Protein AF-A0A2U1MHG1-F1 (afdb_monomer_lite)

Secondary structure (DSSP, 8-state):
--------PPPHHHHHHHHHHHSHHHHHHHHHHHHHT-SEEE-HHHHHHHHHTS-HHHHHHHHHH-HHHHHHHHEEEEEEETTEEEEEEEEETTEEEEEEEETTTTEEEEE-HHHHHHHHHHHHH-SS---TT------HHHHTTS----SGGGTT-HHHHHHHHHHHHHHH-GGGGHHHHHHHHH-EETTEE-SB-TT--SHHHHHHHHHHHHHHHTTS-TT-BHHHHHHHHHHHTB-S-S-SBHHHHHHHHHHHHHHHHS--HHHHHHHHHHS---SEEEEE--SS---SSS-TTSTT-SHHHHHHHHHHHHHHHHHHHHHHHTT-----EEEEE-EE-TT-TTSSTTSSEEPEETTEE--S---TTS-GGGHHHHHH--EE---TTS-HHHHTT--B-SB---STT-EEEEES-EE-TTB-TT-B----TTS-TTS-EEEEES-BSGGG--TT----TTEEES-HHHHHTTSHHHHSTTHHHHTTTS-S----SSSGGGS--------

Sequence (511 aa):
MPERVLTRVHSLRERLDSTLVSHRNEILMVLSRIESHGKGILKPHQVMAEFEAICKEDQTKLHEDGAFYEVLKSTQEAIVLPPWVALAIRLRPGVWEYVRVNVNALVVEELSVPEYLHFKEELVNGSASNGNFVLELDFEPFTASFPRPTLTKSIGNGVEFLNRHLSAKMFHDKDSMHPLLDFLHTHQSKGKNMMLNDRIQNLNGLQSVLRKASEYLSTLDAETPYSEFAHKFQEIGLERGWGNKAEGVMEMIHMLLELLEAPDACTLEKFLGRISMVFNVVILSPHGYFAQENVLGYPDTGGQVVYILDQVPALEREMRKRIKEQGLDIVPHILIVTRLLPDAVGTTCGQRVPFRTEKGILRKWISRFEVWPYIETFTEDCTIMAAPDFPVAERDNFSTFLGRPWRNYSRTIVMRSYLGDLIDPQGWCAWNKYSSLDTVEYIEYMNFGPGADTRNRVQWVGYHNNSTTDVEKFTVQSFLQGANEWLKSTDLPLCSGLYAKDCKRDSAQVY

Foldseek 3Di:
DDPPPDDDDDDLQNLLVVCCVVLVVLVLQLLVQVQVVPFDKDALVRSVVSNVPDDPVSNVVCVVSPSVVLQSNQFGMWGHDPQKIKTWGHNDVPDTWIWIARSVVRDIDTDDPVRSVVSVVCSPVNPPDPPPDDDDDDCCVVCVVPDDDPDPVCVVVVLLVVLQVLLVVCQVDVVSCVVVVVCQAPDDDPPHRAFFHPLQDDLVLLLVLLVVLLVVLVVDDQAAACVVCQVVCVVSTTHFQQFGGSNSNNLLSVLVNCSSPRGDSVSVCVNVVLGLDAQEAEAEDAAAQQAPDDGDPPAVHHPVNVVVVVVVVVVLVVSVVSCVGRSHPGRGYYHYAYEQQCPPPPGPSHPHQFFADPVGGDRHHDHPVGCVVRVVVSVLEAEAEDDPPPDPVCLVVDADAQEEADAFAAEDENELYEYEQSHDLQRYDYDDPRHQLLRYAYEYANYDYNNNNNPNHDPRNNYYYNDQVVCQCVFQCVVDPCCVPVVVPPPDFDDRGDHCVSTDPPCPDDD

InterPro domains:
  IPR000368 Sucrose synthase, first GT-B domain [PF00862] (267-383)
  IPR011050 Pectin lyase fold/virulence factor [SSF51126] (395-493)
  IPR012820 Sucrose synthase, plant/cyanobacteria [PTHR45839] (6-384)
  IPR056735 Sucrose synthase, N-terminal [PF24861] (8-121)
  IPR056736 Sucrose synthase, EPBD domain [PF24862] (157-244)

Radius of gyration: 31.69 Å; chains: 1; bounding box: 83×76×81 Å

Organism: Artemisia annua (NCBI:txid35608)

pLDDT: mean 81.11, std 15.32, range [27.22, 98.31]

Structure (mmCIF, N/CA/C/O backbone):
data_AF-A0A2U1MHG1-F1
#
_entry.id   AF-A0A2U1MHG1-F1
#
loop_
_atom_site.group_PDB
_atom_site.id
_atom_site.type_symbol
_atom_site.label_atom_id
_atom_site.label_alt_id
_atom_site.label_comp_id
_atom_site.label_asym_id
_atom_site.label_entity_id
_atom_site.label_seq_id
_atom_site.pdbx_PDB_ins_code
_atom_site.Cartn_x
_atom_site.Cartn_y
_atom_site.Cartn_z
_atom_site.occupancy
_atom_site.B_iso_or_equiv
_atom_site.auth_seq_id
_atom_site.auth_comp_id
_atom_site.auth_asym_id
_atom_site.auth_atom_id
_atom_site.pdbx_PDB_model_num
ATOM 1 N N . MET A 1 1 ? 11.808 41.794 -7.261 1.00 32.12 1 MET A N 1
ATOM 2 C CA . MET A 1 1 ? 12.948 40.863 -7.125 1.00 32.12 1 MET A CA 1
ATOM 3 C C . MET A 1 1 ? 13.070 40.103 -8.433 1.00 32.12 1 MET A C 1
ATOM 5 O O . MET A 1 1 ? 12.027 39.729 -8.952 1.00 32.12 1 MET A O 1
ATOM 9 N N . PRO A 1 2 ? 14.274 39.973 -9.006 1.00 28.38 2 PRO A N 1
ATOM 10 C CA . PRO A 1 2 ? 14.452 39.415 -10.341 1.00 28.38 2 PRO A CA 1
ATOM 11 C C . PRO A 1 2 ? 14.060 37.935 -10.343 1.00 28.38 2 PRO A C 1
ATOM 13 O O . PRO A 1 2 ? 14.459 37.185 -9.449 1.00 28.38 2 PRO A O 1
ATOM 16 N N . GLU A 1 3 ? 13.263 37.541 -11.335 1.00 31.77 3 GLU A N 1
ATOM 17 C CA . GLU A 1 3 ? 12.968 36.146 -11.643 1.00 31.77 3 GLU A CA 1
ATOM 18 C C . GLU A 1 3 ? 14.290 35.398 -11.816 1.00 31.77 3 GLU A C 1
ATOM 20 O O . GLU A 1 3 ? 15.073 35.663 -12.730 1.00 31.77 3 GLU A O 1
ATOM 25 N N . ARG A 1 4 ? 14.572 34.473 -10.896 1.00 27.77 4 ARG A N 1
ATOM 26 C CA . ARG A 1 4 ? 15.626 33.482 -11.092 1.00 27.77 4 ARG A CA 1
ATOM 27 C C . ARG A 1 4 ? 15.172 32.566 -12.221 1.00 27.77 4 ARG A C 1
ATOM 29 O O . ARG A 1 4 ? 14.476 31.585 -11.982 1.00 27.77 4 ARG A O 1
ATOM 36 N N . VAL A 1 5 ? 15.576 32.899 -13.441 1.00 28.91 5 VAL A N 1
ATOM 37 C CA . VAL A 1 5 ? 15.582 31.966 -14.565 1.00 28.91 5 VAL A CA 1
ATOM 38 C C . VAL A 1 5 ? 16.519 30.827 -14.170 1.00 28.91 5 VAL A C 1
ATOM 40 O O . VAL A 1 5 ? 17.737 30.991 -14.129 1.00 28.91 5 VAL A O 1
ATOM 43 N N . LEU A 1 6 ? 15.938 29.689 -13.792 1.00 30.22 6 LEU A N 1
ATOM 44 C CA . LEU A 1 6 ? 16.654 28.423 -13.704 1.00 30.22 6 LEU A CA 1
ATOM 45 C C . LEU A 1 6 ? 17.282 28.175 -15.078 1.00 30.22 6 LEU A C 1
ATOM 47 O O . LEU A 1 6 ? 16.573 28.054 -16.076 1.00 30.22 6 LEU A O 1
ATOM 51 N N . THR A 1 7 ? 18.610 28.153 -15.135 1.00 30.27 7 THR A N 1
ATOM 52 C CA . THR A 1 7 ? 19.368 27.730 -16.311 1.00 30.27 7 THR A CA 1
ATOM 53 C C . THR A 1 7 ? 18.851 26.362 -16.749 1.00 30.27 7 THR A C 1
ATOM 55 O O . THR A 1 7 ? 18.907 25.393 -15.992 1.00 30.27 7 THR A O 1
ATOM 58 N N . ARG A 1 8 ? 18.274 26.314 -17.954 1.00 38.09 8 ARG A N 1
ATOM 59 C CA . ARG A 1 8 ? 17.723 25.114 -18.589 1.00 38.09 8 ARG A CA 1
ATOM 60 C C . ARG A 1 8 ? 18.804 24.029 -18.563 1.00 38.09 8 ARG A C 1
ATOM 62 O O . ARG A 1 8 ? 19.858 24.205 -19.166 1.00 38.09 8 ARG A O 1
ATOM 69 N N . VAL A 1 9 ? 18.581 22.944 -17.822 1.00 45.72 9 VAL A N 1
ATOM 70 C CA . VAL A 1 9 ? 19.428 21.751 -17.934 1.00 45.72 9 VAL A CA 1
ATOM 71 C C . VAL A 1 9 ? 19.234 21.247 -19.362 1.00 45.72 9 VAL A C 1
ATOM 73 O O . VAL A 1 9 ? 18.096 20.984 -19.746 1.00 45.72 9 VAL A O 1
ATOM 76 N N . HIS A 1 10 ? 20.304 21.200 -20.158 1.00 55.34 10 HIS A N 1
ATOM 77 C CA . HIS A 1 10 ? 20.252 20.665 -21.521 1.00 55.34 10 HIS A CA 1
ATOM 78 C C . HIS A 1 10 ? 19.604 19.280 -21.507 1.00 55.34 10 HIS A C 1
ATOM 80 O O . HIS A 1 10 ? 19.969 18.446 -20.669 1.00 55.34 10 HIS A O 1
ATOM 86 N N . SER A 1 11 ? 18.647 19.043 -22.407 1.00 69.56 11 SER A N 1
ATOM 87 C CA . SER A 1 11 ? 18.040 17.717 -22.540 1.00 69.56 11 SER A CA 1
ATOM 88 C C . SER A 1 11 ? 19.116 16.702 -22.936 1.00 69.56 11 SER A C 1
ATOM 90 O O . SER A 1 11 ? 20.124 17.049 -23.560 1.00 69.56 11 SER A O 1
ATOM 92 N N . LEU A 1 12 ? 18.943 15.434 -22.562 1.00 73.00 12 LEU A N 1
ATOM 93 C CA . LEU A 1 12 ? 19.884 14.377 -22.940 1.00 73.00 12 LEU A CA 1
ATOM 94 C C . LEU A 1 12 ? 20.075 14.299 -24.455 1.00 73.00 12 LEU A C 1
ATOM 96 O O . LEU A 1 12 ? 21.188 14.068 -24.916 1.00 73.00 12 LEU A O 1
ATOM 100 N N . ARG A 1 13 ? 19.007 14.572 -25.210 1.00 76.44 13 ARG A N 1
ATOM 101 C CA . ARG A 1 13 ? 19.040 14.723 -26.661 1.00 76.44 13 ARG A CA 1
ATOM 102 C C . ARG A 1 13 ? 20.009 15.815 -27.109 1.00 76.44 13 ARG A C 1
ATOM 104 O O . ARG A 1 13 ? 20.879 15.527 -27.914 1.00 76.44 13 ARG A O 1
ATOM 111 N N . GLU A 1 14 ? 19.906 17.031 -26.570 1.00 75.31 14 GLU A N 1
ATOM 112 C CA . GLU A 1 14 ? 20.814 18.134 -26.930 1.00 75.31 14 GLU A CA 1
ATOM 113 C C . GLU A 1 14 ? 22.282 17.768 -26.655 1.00 75.31 14 GLU A C 1
ATOM 115 O O . GLU A 1 14 ? 23.170 18.087 -27.446 1.00 75.31 14 GLU A O 1
ATOM 120 N N . ARG A 1 15 ? 22.536 17.049 -25.554 1.00 75.69 15 ARG A N 1
ATOM 121 C CA . ARG A 1 15 ? 23.876 16.555 -25.209 1.00 75.69 15 ARG A CA 1
ATOM 122 C C . ARG A 1 15 ? 24.348 15.483 -26.192 1.00 75.69 15 ARG A C 1
ATOM 124 O O . ARG A 1 15 ? 25.451 15.598 -26.714 1.00 75.69 15 ARG A O 1
ATOM 131 N N . LEU A 1 16 ? 23.511 14.491 -26.490 1.00 79.00 16 LEU A N 1
ATOM 132 C CA . LEU A 1 16 ? 23.814 13.425 -27.447 1.00 79.00 16 LEU A CA 1
ATOM 133 C C . LEU A 1 16 ? 24.039 13.954 -28.867 1.00 79.00 16 LEU A C 1
ATOM 135 O O . LEU A 1 16 ? 24.996 13.535 -29.511 1.00 79.00 16 LEU A O 1
ATOM 139 N N . ASP A 1 17 ? 23.219 14.898 -29.329 1.00 80.56 17 ASP A N 1
ATOM 140 C CA . ASP A 1 17 ? 23.355 15.521 -30.648 1.00 80.56 17 ASP A CA 1
ATOM 141 C C . ASP A 1 17 ? 24.703 16.251 -30.768 1.00 80.56 17 ASP A C 1
ATOM 143 O O . ASP A 1 17 ? 25.398 16.114 -31.776 1.00 80.56 17 ASP A O 1
ATOM 147 N N . SER A 1 18 ? 25.130 16.968 -29.719 1.00 78.06 18 SER A N 1
ATOM 148 C CA . SER A 1 18 ? 26.442 17.632 -29.706 1.00 78.06 18 SER A CA 1
ATOM 149 C C . SER A 1 18 ? 27.613 16.641 -29.760 1.00 78.06 18 SER A C 1
ATOM 151 O O . SER A 1 18 ? 28.551 16.828 -30.538 1.00 78.06 18 SER A O 1
ATOM 153 N N . THR A 1 19 ? 27.528 15.540 -29.011 1.00 81.12 19 THR A N 1
ATOM 154 C CA . THR A 1 19 ? 28.547 14.483 -28.978 1.00 81.12 19 THR A CA 1
ATOM 155 C C . THR A 1 19 ? 28.608 13.699 -30.290 1.00 81.12 19 THR A C 1
ATOM 157 O O . THR A 1 19 ? 29.694 13.351 -30.751 1.00 81.12 19 THR A O 1
ATOM 160 N N . LEU A 1 20 ? 27.466 13.469 -30.943 1.00 81.44 20 LEU A N 1
ATOM 161 C CA . LEU A 1 20 ? 27.389 12.813 -32.251 1.00 81.44 20 LEU A CA 1
ATOM 162 C C . LEU A 1 20 ? 28.069 13.606 -33.362 1.00 81.44 20 LEU A C 1
ATOM 164 O O . LEU A 1 20 ? 28.636 13.008 -34.277 1.00 81.44 20 LEU A O 1
ATOM 168 N N . VAL A 1 21 ? 28.044 14.937 -33.283 1.00 81.12 21 VAL A N 1
ATOM 169 C CA . VAL A 1 21 ? 28.773 15.798 -34.222 1.00 81.12 21 VAL A CA 1
ATOM 170 C C . VAL A 1 21 ? 30.283 15.721 -33.973 1.00 81.12 21 VAL A C 1
ATOM 172 O O . VAL A 1 21 ? 31.047 15.616 -34.932 1.00 81.12 21 VAL A O 1
ATOM 175 N N . SER A 1 22 ? 30.711 15.729 -32.708 1.00 83.31 22 SER A N 1
ATOM 176 C CA . SER A 1 22 ? 32.131 15.756 -32.322 1.00 83.31 22 SER A CA 1
ATOM 177 C C . SER A 1 22 ? 32.848 14.405 -32.458 1.00 83.31 22 SER A C 1
ATOM 179 O O . SER A 1 22 ? 34.024 14.374 -32.814 1.00 83.31 22 SER A O 1
ATOM 181 N N . HIS A 1 23 ? 32.149 13.289 -32.218 1.00 86.06 23 HIS A N 1
ATOM 182 C CA . HIS A 1 23 ? 32.719 11.932 -32.135 1.00 86.06 23 HIS A CA 1
ATOM 183 C C . HIS A 1 23 ? 31.958 10.916 -32.999 1.00 86.06 23 HIS A C 1
ATOM 185 O O . HIS A 1 23 ? 31.697 9.775 -32.606 1.00 86.06 23 HIS A O 1
ATOM 191 N N . ARG A 1 24 ? 31.563 11.349 -34.202 1.00 86.62 24 ARG A N 1
ATOM 192 C CA . ARG A 1 24 ? 30.707 10.587 -35.122 1.00 86.62 24 ARG A CA 1
ATOM 193 C C . ARG A 1 24 ? 31.220 9.172 -35.407 1.00 86.62 24 ARG A C 1
ATOM 195 O O . ARG A 1 24 ? 30.436 8.227 -35.400 1.00 86.62 24 ARG A O 1
ATOM 202 N N . ASN A 1 25 ? 32.513 9.032 -35.699 1.00 87.56 25 ASN A N 1
ATOM 203 C CA . ASN A 1 25 ? 33.097 7.760 -36.134 1.00 87.56 25 ASN A CA 1
ATOM 204 C C . ASN A 1 25 ? 33.157 6.759 -34.980 1.00 87.56 25 ASN A C 1
ATOM 206 O O . ASN A 1 25 ? 32.797 5.596 -35.143 1.00 87.56 25 ASN A O 1
ATOM 210 N N . GLU A 1 26 ? 33.572 7.228 -33.807 1.00 89.50 26 GLU A N 1
ATOM 211 C CA . GLU A 1 26 ? 33.684 6.434 -32.591 1.00 89.50 26 GLU A CA 1
ATOM 212 C C . GLU A 1 26 ? 32.313 5.913 -32.139 1.00 89.50 26 GLU A C 1
ATOM 214 O O . GLU A 1 26 ? 32.161 4.726 -31.846 1.00 89.50 26 GLU A O 1
ATOM 219 N N . ILE A 1 27 ? 31.286 6.766 -32.174 1.00 89.12 27 ILE A N 1
ATOM 220 C CA . ILE A 1 27 ? 29.912 6.383 -31.820 1.00 89.12 27 ILE A CA 1
ATOM 221 C C . ILE A 1 27 ? 29.321 5.414 -32.845 1.00 89.12 27 ILE A C 1
ATOM 223 O O . ILE A 1 27 ? 28.704 4.418 -32.462 1.00 89.12 27 ILE A O 1
ATOM 227 N N . LEU A 1 28 ? 29.544 5.658 -34.142 1.00 90.38 28 LEU A N 1
ATOM 228 C CA . LEU A 1 28 ? 29.104 4.752 -35.201 1.00 90.38 28 LEU A CA 1
ATOM 229 C C . LEU A 1 28 ? 29.695 3.353 -35.019 1.00 90.38 28 LEU A C 1
ATOM 231 O O . LEU A 1 28 ? 28.976 2.376 -35.212 1.00 90.38 28 LEU A O 1
ATOM 235 N N . MET A 1 29 ? 30.966 3.237 -34.621 1.00 90.12 29 MET A N 1
ATOM 236 C CA . MET A 1 29 ? 31.579 1.934 -34.354 1.00 90.12 29 MET A CA 1
ATOM 237 C C . MET A 1 29 ? 30.858 1.185 -33.235 1.00 90.12 29 MET A C 1
ATOM 239 O O . MET A 1 29 ? 30.523 0.018 -33.418 1.00 90.12 29 MET A O 1
ATOM 243 N N . VAL A 1 30 ? 30.572 1.838 -32.107 1.00 92.44 30 VAL A N 1
ATOM 244 C CA . VAL A 1 30 ? 29.858 1.194 -30.990 1.00 92.44 30 VAL A CA 1
ATOM 245 C C . VAL A 1 30 ? 28.437 0.797 -31.402 1.00 92.44 30 VAL A C 1
ATOM 247 O O . VAL A 1 30 ? 28.024 -0.343 -31.194 1.00 92.44 30 VAL A O 1
ATOM 250 N N . LEU A 1 31 ? 27.695 1.706 -32.040 1.00 92.88 31 LEU A N 1
ATOM 251 C CA . LEU A 1 31 ? 26.314 1.455 -32.456 1.00 92.88 31 LEU A CA 1
ATOM 252 C C . LEU A 1 31 ? 26.209 0.380 -33.544 1.00 92.88 31 LEU A C 1
ATOM 254 O O . LEU A 1 31 ? 25.310 -0.450 -33.472 1.00 92.88 31 LEU A O 1
ATOM 258 N N . SER A 1 32 ? 27.147 0.335 -34.494 1.00 93.56 32 SER A N 1
ATOM 259 C CA . SER A 1 32 ? 27.193 -0.711 -35.529 1.00 93.56 32 SER A CA 1
ATOM 260 C C . SER A 1 32 ? 27.455 -2.087 -34.924 1.00 93.56 32 SER A C 1
ATOM 262 O O . SER A 1 32 ? 26.902 -3.086 -35.378 1.00 93.56 32 SER A O 1
ATOM 264 N N . ARG A 1 33 ? 28.276 -2.164 -33.869 1.00 94.31 33 ARG A N 1
ATOM 265 C CA . ARG A 1 33 ? 28.501 -3.417 -33.139 1.00 94.31 33 ARG A CA 1
ATOM 266 C C . ARG A 1 33 ? 27.254 -3.860 -32.382 1.00 94.31 33 ARG A C 1
ATOM 268 O O . ARG A 1 33 ? 26.885 -5.032 -32.453 1.00 94.31 33 ARG A O 1
ATOM 275 N N . ILE A 1 34 ? 26.558 -2.929 -31.732 1.00 93.94 34 ILE A N 1
ATOM 276 C CA . ILE A 1 34 ? 25.260 -3.197 -31.101 1.00 93.94 34 ILE A CA 1
ATOM 277 C C . ILE A 1 34 ? 24.250 -3.695 -32.146 1.00 93.94 34 ILE A C 1
ATOM 279 O O . ILE A 1 34 ? 23.639 -4.741 -31.947 1.00 93.94 34 ILE A O 1
ATOM 283 N N . GLU A 1 35 ? 24.134 -3.017 -33.289 1.00 94.75 35 GLU A N 1
ATOM 284 C CA . GLU A 1 35 ? 23.249 -3.413 -34.393 1.00 94.75 35 GLU A CA 1
ATOM 285 C C . GLU A 1 35 ? 23.601 -4.793 -34.968 1.00 94.75 35 GLU A C 1
ATOM 287 O O . GLU A 1 35 ? 22.708 -5.570 -35.306 1.00 94.75 35 GLU A O 1
ATOM 292 N N . SER A 1 36 ? 24.893 -5.139 -35.026 1.00 92.88 36 SER A N 1
ATOM 293 C CA . SER A 1 36 ? 25.371 -6.409 -35.589 1.00 92.88 36 SER A CA 1
ATOM 294 C C . SER A 1 36 ? 24.900 -7.655 -34.831 1.00 92.88 36 SER A C 1
ATOM 296 O O . SER A 1 36 ? 24.930 -8.754 -35.386 1.00 92.88 36 SER A O 1
ATOM 298 N N . HIS A 1 37 ? 24.402 -7.493 -33.599 1.00 89.06 37 HIS A N 1
ATOM 299 C CA . HIS A 1 37 ? 23.739 -8.566 -32.853 1.00 89.06 37 HIS A CA 1
ATOM 300 C C . HIS A 1 37 ? 22.419 -9.010 -33.501 1.00 89.06 37 HIS A C 1
ATOM 302 O O . HIS A 1 37 ? 21.897 -10.076 -33.175 1.00 89.06 37 HIS A O 1
ATOM 308 N N . GLY A 1 38 ? 21.884 -8.212 -34.428 1.00 88.19 38 GLY A N 1
ATOM 309 C CA . GLY A 1 38 ? 20.608 -8.459 -35.074 1.00 88.19 38 GLY A CA 1
ATOM 310 C C . GLY A 1 38 ? 19.422 -8.138 -34.168 1.00 88.19 38 GLY A C 1
ATOM 311 O O . GLY A 1 38 ? 19.551 -7.540 -33.101 1.00 88.19 38 GLY A O 1
ATOM 312 N N . LYS A 1 39 ? 18.231 -8.524 -34.630 1.00 91.44 39 LYS A N 1
ATOM 313 C CA . LYS A 1 39 ? 16.962 -8.258 -33.948 1.00 91.44 39 LYS A CA 1
ATOM 314 C C . LYS A 1 39 ? 16.961 -8.880 -32.540 1.00 91.44 39 LYS A C 1
ATOM 316 O O . LYS A 1 39 ? 16.951 -10.103 -32.422 1.00 91.44 39 LYS A O 1
ATOM 321 N N . GLY A 1 40 ? 16.948 -8.066 -31.478 1.00 94.19 40 GLY A N 1
ATOM 322 C CA . GLY A 1 40 ? 17.042 -8.582 -30.105 1.00 94.19 40 GLY A CA 1
ATOM 323 C C . GLY A 1 40 ? 17.058 -7.537 -28.984 1.00 94.19 40 GLY A C 1
ATOM 324 O O . GLY A 1 40 ? 16.876 -6.343 -29.215 1.00 94.19 40 GLY A O 1
ATOM 325 N N . ILE A 1 41 ? 17.278 -8.014 -27.750 1.00 96.44 41 ILE A N 1
ATOM 326 C CA . ILE A 1 41 ? 17.463 -7.192 -26.541 1.00 96.44 41 ILE A CA 1
ATOM 327 C C . ILE A 1 41 ? 18.875 -7.408 -26.004 1.00 96.44 41 ILE A C 1
ATOM 329 O O . ILE A 1 41 ? 19.272 -8.550 -25.768 1.00 96.44 41 ILE A O 1
ATOM 333 N N . LEU A 1 42 ? 19.583 -6.318 -25.714 1.00 96.38 42 LEU A N 1
ATOM 334 C CA . LEU A 1 42 ? 20.853 -6.335 -24.996 1.00 96.38 42 LEU A CA 1
ATOM 335 C C . LEU A 1 42 ? 20.681 -5.831 -23.562 1.00 96.38 42 LEU A C 1
ATOM 337 O O . LEU A 1 42 ? 20.004 -4.834 -23.294 1.00 96.38 42 LEU A O 1
ATOM 341 N N . LYS A 1 43 ? 21.317 -6.534 -22.625 1.00 96.31 43 LYS A N 1
ATOM 342 C CA . LYS A 1 43 ? 21.415 -6.171 -21.207 1.00 96.31 43 LYS A CA 1
ATOM 343 C C . LYS A 1 43 ? 22.567 -5.183 -20.970 1.00 96.31 43 LYS A C 1
ATOM 345 O O . LYS A 1 43 ? 23.472 -5.113 -21.799 1.00 96.31 43 LYS A O 1
ATOM 350 N N . PRO A 1 44 ? 22.607 -4.476 -19.823 1.00 95.75 44 PRO A N 1
ATOM 351 C CA . PRO A 1 44 ? 23.599 -3.422 -19.574 1.00 95.75 44 PRO A CA 1
ATOM 352 C C . PRO A 1 44 ? 25.046 -3.876 -19.773 1.00 95.75 44 PRO A C 1
ATOM 354 O O . PRO A 1 44 ? 25.829 -3.202 -20.429 1.00 95.75 44 PRO A O 1
ATOM 357 N N . HIS A 1 45 ? 25.392 -5.064 -19.270 1.00 95.12 45 HIS A N 1
ATOM 358 C CA . HIS A 1 45 ? 26.740 -5.618 -19.409 1.00 95.12 45 HIS A CA 1
ATOM 359 C C . HIS A 1 45 ? 27.107 -5.947 -20.865 1.00 95.12 45 HIS A C 1
ATOM 361 O O . HIS A 1 45 ? 28.274 -5.868 -21.218 1.00 95.12 45 HIS A O 1
ATOM 367 N N . GLN A 1 46 ? 26.130 -6.284 -21.715 1.00 95.69 46 GLN A N 1
ATOM 368 C CA . GLN A 1 46 ? 26.357 -6.546 -23.141 1.00 95.69 46 GLN A CA 1
ATOM 369 C C . GLN A 1 46 ? 26.553 -5.236 -23.909 1.00 95.69 46 GLN A C 1
ATOM 371 O O . GLN A 1 46 ? 27.462 -5.135 -24.722 1.00 95.69 46 GLN A O 1
ATOM 376 N N . VAL A 1 47 ? 25.753 -4.208 -23.597 1.00 94.19 47 VAL A N 1
ATOM 377 C CA . VAL A 1 47 ? 25.922 -2.859 -24.164 1.00 94.19 47 VAL A CA 1
ATOM 378 C C . VAL A 1 47 ? 27.307 -2.300 -23.819 1.00 94.19 47 VAL A C 1
ATOM 380 O O . VAL A 1 47 ? 28.005 -1.794 -24.694 1.00 94.19 47 VAL A O 1
ATOM 383 N N . MET A 1 48 ? 27.735 -2.444 -22.561 1.00 94.25 48 MET A N 1
ATOM 384 C CA . MET A 1 48 ? 29.064 -2.004 -22.126 1.00 94.25 48 MET A CA 1
ATOM 385 C C . MET A 1 48 ? 30.196 -2.832 -22.739 1.00 94.25 48 MET A C 1
ATOM 387 O O . MET A 1 48 ? 31.218 -2.260 -23.105 1.00 94.25 48 MET A O 1
ATOM 391 N N . ALA A 1 49 ? 30.011 -4.142 -22.924 1.00 94.12 49 ALA A N 1
ATOM 392 C CA . ALA A 1 49 ? 31.005 -4.983 -23.588 1.00 94.12 49 ALA A CA 1
ATOM 393 C C . ALA A 1 49 ? 31.298 -4.514 -25.026 1.00 94.12 49 ALA A C 1
ATOM 395 O O . ALA A 1 49 ? 32.453 -4.540 -25.448 1.00 94.12 49 ALA A O 1
ATOM 396 N N . GLU A 1 50 ? 30.295 -4.018 -25.761 1.00 93.69 50 GLU A N 1
ATOM 397 C CA . GLU A 1 50 ? 30.520 -3.475 -27.109 1.00 93.69 50 GLU A CA 1
ATOM 398 C C . GLU A 1 50 ? 31.278 -2.150 -27.120 1.00 93.69 50 GLU A C 1
ATOM 400 O O . GLU A 1 50 ? 32.050 -1.893 -28.045 1.00 93.69 50 GLU A O 1
ATOM 405 N N . PHE A 1 51 ? 31.119 -1.333 -26.078 1.00 92.12 51 PHE A N 1
ATOM 406 C CA . PHE A 1 51 ? 31.967 -0.163 -25.870 1.00 92.12 51 PHE A CA 1
ATOM 407 C C . PHE A 1 51 ? 33.407 -0.574 -25.531 1.00 92.12 51 PHE A C 1
ATOM 409 O O . PHE A 1 51 ? 34.350 -0.069 -26.130 1.00 92.12 51 PHE A O 1
ATOM 416 N N . GLU A 1 52 ? 33.596 -1.534 -24.625 1.00 91.56 52 GLU A N 1
ATOM 417 C CA . GLU A 1 52 ? 34.922 -2.021 -24.215 1.00 91.56 52 GLU A CA 1
ATOM 418 C C . GLU A 1 52 ? 35.679 -2.747 -25.341 1.00 91.56 52 GLU A C 1
ATOM 420 O O . GLU A 1 52 ? 36.906 -2.856 -25.298 1.00 91.56 52 GLU A O 1
ATOM 425 N N . ALA A 1 53 ? 34.966 -3.219 -26.366 1.00 91.75 53 ALA A N 1
ATOM 426 C CA . ALA A 1 53 ? 35.542 -3.898 -27.518 1.00 91.75 53 ALA A CA 1
ATOM 427 C C . ALA A 1 53 ? 36.152 -2.955 -28.577 1.00 91.75 53 ALA A C 1
ATOM 429 O O . ALA A 1 53 ? 36.841 -3.439 -29.481 1.00 91.75 53 ALA A O 1
ATOM 430 N N . ILE A 1 54 ? 35.922 -1.635 -28.504 1.00 91.62 54 ILE A N 1
ATOM 431 C CA . ILE A 1 54 ? 36.591 -0.660 -29.388 1.00 91.62 54 ILE A CA 1
ATOM 432 C C . ILE A 1 54 ? 38.033 -0.400 -28.923 1.00 91.62 54 ILE A C 1
ATOM 434 O O . ILE A 1 54 ? 38.416 -0.767 -27.812 1.00 91.62 54 ILE A O 1
ATOM 438 N N . CYS A 1 55 ? 38.869 0.224 -29.759 1.00 90.25 55 CYS A N 1
ATOM 439 C CA . CYS A 1 55 ? 40.264 0.463 -29.389 1.00 90.25 55 CYS A CA 1
ATOM 440 C C . CYS A 1 55 ? 40.392 1.480 -28.236 1.00 90.25 55 CYS A C 1
ATOM 442 O O . CYS A 1 55 ? 39.554 2.366 -28.069 1.00 90.25 55 CYS A O 1
ATOM 444 N N . LYS A 1 56 ? 41.464 1.375 -27.439 1.00 89.00 56 LYS A N 1
ATOM 445 C CA . LYS A 1 56 ? 41.656 2.224 -26.248 1.00 89.00 56 LYS A CA 1
ATOM 446 C C . LYS A 1 56 ? 41.689 3.721 -26.566 1.00 89.00 56 LYS A C 1
ATOM 448 O O . LYS A 1 56 ? 41.200 4.501 -25.761 1.00 89.00 56 LYS A O 1
ATOM 453 N N . GLU A 1 57 ? 42.236 4.112 -27.716 1.00 88.81 57 GLU A N 1
ATOM 454 C CA . GLU A 1 57 ? 42.288 5.518 -28.140 1.00 88.81 57 GLU A CA 1
ATOM 455 C C . GLU A 1 57 ? 40.878 6.095 -28.332 1.00 88.81 57 GLU A C 1
ATOM 457 O O . GLU A 1 57 ? 40.582 7.183 -27.843 1.00 88.81 57 GLU A O 1
ATOM 462 N N . ASP A 1 58 ? 39.982 5.338 -28.968 1.00 86.81 58 ASP A N 1
ATOM 463 C CA . ASP A 1 58 ? 38.598 5.763 -29.198 1.00 86.81 58 ASP A CA 1
ATOM 464 C C . ASP A 1 58 ? 37.756 5.714 -27.919 1.00 86.81 58 ASP A C 1
ATOM 466 O O . ASP A 1 58 ? 36.912 6.587 -27.707 1.00 86.81 58 ASP A O 1
ATOM 470 N N . GLN A 1 59 ? 38.034 4.764 -27.016 1.00 86.31 59 GLN A N 1
ATOM 471 C CA . GLN A 1 59 ? 37.456 4.781 -25.668 1.00 86.31 59 GLN A CA 1
ATOM 472 C C . GLN A 1 59 ? 37.827 6.076 -24.942 1.00 86.31 59 GLN A C 1
ATOM 474 O O . GLN A 1 59 ? 36.950 6.733 -24.386 1.00 86.31 59 GLN A O 1
ATOM 479 N N . THR A 1 60 ? 39.107 6.473 -24.958 1.00 86.56 60 THR A N 1
ATOM 480 C CA . THR A 1 60 ? 39.570 7.698 -24.287 1.00 86.56 60 THR A CA 1
ATOM 481 C C . THR A 1 60 ? 38.863 8.939 -24.828 1.00 86.56 60 THR A C 1
ATOM 483 O O . THR A 1 60 ? 38.369 9.727 -24.028 1.00 86.56 60 THR A O 1
ATOM 486 N N . LYS A 1 61 ? 38.700 9.069 -26.152 1.00 85.50 61 LYS A N 1
ATOM 487 C CA . LYS A 1 61 ? 37.953 10.192 -26.752 1.00 85.50 61 LYS A CA 1
ATOM 488 C C . LYS A 1 61 ? 36.503 10.266 -26.261 1.00 85.50 61 LYS A C 1
ATOM 490 O O . LYS A 1 61 ? 36.031 11.334 -25.885 1.00 85.50 61 LYS A O 1
ATOM 495 N N . LEU A 1 62 ? 35.799 9.130 -26.227 1.00 83.88 62 LEU A N 1
ATOM 496 C CA . LEU A 1 62 ? 34.405 9.072 -25.764 1.00 83.88 62 LEU A CA 1
ATOM 497 C C . LEU A 1 62 ? 34.273 9.282 -24.247 1.00 83.88 62 LEU A C 1
ATOM 499 O O . LEU A 1 62 ? 33.247 9.779 -23.778 1.00 83.88 62 LEU A O 1
ATOM 503 N N . HIS A 1 63 ? 35.303 8.927 -23.477 1.00 84.44 63 HIS A N 1
ATOM 504 C CA . HIS A 1 63 ? 35.384 9.221 -22.049 1.00 84.44 63 HIS A CA 1
ATOM 505 C C . HIS A 1 63 ? 35.640 10.705 -21.758 1.00 84.44 63 HIS A C 1
ATOM 507 O O . HIS A 1 63 ? 35.085 11.217 -20.789 1.00 84.44 63 HIS A O 1
ATOM 513 N N . GLU A 1 64 ? 36.463 11.380 -22.565 1.00 81.12 64 GLU A N 1
ATOM 514 C CA . GLU A 1 64 ? 36.784 12.804 -22.403 1.00 81.12 64 GLU A CA 1
ATOM 515 C C . GLU A 1 64 ? 35.567 13.707 -22.650 1.00 81.12 64 GLU A C 1
ATOM 517 O O . GLU A 1 64 ? 35.336 14.636 -21.877 1.00 81.12 64 GLU A O 1
ATOM 522 N N . ASP A 1 65 ? 34.754 13.404 -23.668 1.00 77.62 65 ASP A N 1
ATOM 523 C CA . ASP A 1 65 ? 33.469 14.083 -23.904 1.00 77.62 65 ASP A CA 1
ATOM 524 C C . ASP A 1 65 ? 32.401 13.671 -22.870 1.00 77.62 65 ASP A C 1
ATOM 526 O O . ASP A 1 65 ? 31.576 14.473 -22.424 1.00 77.62 65 ASP A O 1
ATOM 530 N N . GLY A 1 66 ? 32.442 12.408 -22.437 1.00 77.00 66 GLY A N 1
ATOM 531 C CA . GLY A 1 66 ? 31.714 11.872 -21.288 1.00 77.00 66 GLY A CA 1
ATOM 532 C C . GLY A 1 66 ? 30.205 11.689 -21.480 1.00 77.00 66 GLY A C 1
ATOM 533 O O . GLY A 1 66 ? 29.616 10.834 -20.820 1.00 77.00 66 GLY A O 1
ATOM 534 N N . ALA A 1 67 ? 29.549 12.427 -22.379 1.00 82.62 67 ALA A N 1
ATOM 535 C CA . ALA A 1 67 ? 28.093 12.382 -22.522 1.00 82.62 67 ALA A CA 1
ATOM 536 C C . ALA A 1 67 ? 27.593 11.049 -23.103 1.00 82.62 67 ALA A C 1
ATOM 538 O O . ALA A 1 67 ? 26.670 10.452 -22.545 1.00 82.62 67 ALA A O 1
ATOM 539 N N . PHE A 1 68 ? 28.223 10.548 -24.171 1.00 86.62 68 PHE A N 1
ATOM 540 C CA . PHE A 1 68 ? 27.858 9.255 -24.763 1.00 86.62 68 PHE A CA 1
ATOM 541 C C . PHE A 1 68 ? 28.205 8.079 -23.842 1.00 86.62 68 PHE A C 1
ATOM 543 O O . PHE A 1 68 ? 27.404 7.160 -23.676 1.00 86.62 68 PHE A O 1
ATOM 550 N N . TYR A 1 69 ? 29.360 8.134 -23.174 1.00 89.19 69 TYR A N 1
ATOM 551 C CA . TYR A 1 69 ? 29.742 7.114 -22.200 1.00 89.19 69 TYR A CA 1
ATOM 552 C C . TYR A 1 69 ? 28.758 7.042 -21.019 1.00 89.19 69 TYR A C 1
ATOM 554 O O . TYR A 1 69 ? 28.321 5.953 -20.648 1.00 89.19 69 TYR A O 1
ATOM 562 N N . GLU A 1 70 ? 28.349 8.183 -20.453 1.00 88.38 70 GLU A N 1
ATOM 563 C CA . GLU A 1 70 ? 27.357 8.210 -19.368 1.00 88.38 70 GLU A CA 1
ATOM 564 C C . GLU A 1 70 ? 25.980 7.695 -19.817 1.00 88.38 70 GLU A C 1
ATOM 566 O O . GLU A 1 70 ? 25.291 7.038 -19.034 1.00 88.38 70 GLU A O 1
ATOM 571 N N . VAL A 1 71 ? 25.596 7.920 -21.079 1.00 90.50 71 VAL A N 1
ATOM 572 C CA . VAL A 1 71 ? 24.387 7.333 -21.682 1.00 90.50 71 VAL A CA 1
ATOM 573 C C . VAL A 1 71 ? 24.474 5.811 -21.720 1.00 90.50 71 VAL A C 1
ATOM 575 O O . VAL A 1 71 ? 23.573 5.142 -21.208 1.00 90.50 71 VAL A O 1
ATOM 578 N N . LEU A 1 72 ? 25.562 5.250 -22.253 1.00 91.75 72 LEU A N 1
ATOM 579 C CA . LEU A 1 72 ? 25.752 3.797 -22.314 1.00 91.75 72 LEU A CA 1
ATOM 580 C C . LEU A 1 72 ? 25.779 3.173 -20.916 1.00 91.75 72 LEU A C 1
ATOM 582 O O . LEU A 1 72 ? 25.058 2.215 -20.648 1.00 91.75 72 LEU A O 1
ATOM 586 N N . LYS A 1 73 ? 26.526 3.779 -19.992 1.00 92.81 73 LYS A N 1
ATOM 587 C CA . LYS A 1 73 ? 26.626 3.335 -18.598 1.00 92.81 73 LYS A CA 1
ATOM 588 C C . LYS A 1 73 ? 25.283 3.376 -17.863 1.00 92.81 73 LYS A C 1
ATOM 590 O O . LYS A 1 73 ? 25.018 2.529 -17.011 1.00 92.81 73 LYS A O 1
ATOM 595 N N . SER A 1 74 ? 24.439 4.359 -18.176 1.00 94.56 74 SER A N 1
ATOM 596 C CA . SER A 1 74 ? 23.109 4.517 -17.574 1.00 94.56 74 SER A CA 1
ATOM 597 C C . SER A 1 74 ? 22.026 3.689 -18.277 1.00 94.56 74 SER A C 1
ATOM 599 O O . SER A 1 74 ? 20.907 3.581 -17.763 1.00 94.56 74 SER A O 1
ATOM 601 N N . THR A 1 75 ? 22.331 3.086 -19.429 1.00 96.00 75 THR A N 1
ATOM 602 C CA . THR A 1 75 ? 21.389 2.269 -20.202 1.00 96.00 75 THR A CA 1
ATOM 603 C C . THR A 1 75 ? 21.064 0.974 -19.455 1.00 96.00 75 THR A C 1
ATOM 605 O O . THR A 1 75 ? 21.946 0.201 -19.087 1.00 96.00 75 THR A O 1
ATOM 608 N N . GLN A 1 76 ? 19.775 0.728 -19.216 1.00 97.31 76 GLN A N 1
ATOM 609 C CA . GLN A 1 76 ? 19.278 -0.472 -18.533 1.00 97.31 76 GLN A CA 1
ATOM 610 C C . GLN A 1 76 ? 18.950 -1.608 -19.503 1.00 97.31 76 GLN A C 1
ATOM 612 O O . GLN A 1 76 ? 18.999 -2.780 -19.132 1.00 97.31 76 GLN A O 1
ATOM 617 N N . GLU A 1 77 ? 18.622 -1.270 -20.744 1.00 96.88 77 GLU A N 1
ATOM 618 C CA . GLU A 1 77 ? 18.461 -2.211 -21.845 1.00 96.88 77 GLU A CA 1
ATOM 619 C C . GLU A 1 77 ? 18.512 -1.460 -23.178 1.00 96.88 77 GLU A C 1
ATOM 621 O O . GLU A 1 77 ? 18.126 -0.289 -23.261 1.00 96.88 77 GLU A O 1
ATOM 626 N N . ALA A 1 78 ? 18.981 -2.150 -24.215 1.00 97.19 78 ALA A N 1
ATOM 627 C CA . ALA A 1 78 ? 18.936 -1.681 -25.592 1.00 97.19 78 ALA A CA 1
ATOM 628 C C . ALA A 1 78 ? 18.111 -2.656 -26.436 1.00 97.19 78 ALA A C 1
ATOM 630 O O . ALA A 1 78 ? 18.311 -3.869 -26.363 1.00 97.19 78 ALA A O 1
ATOM 631 N N . ILE A 1 79 ? 17.185 -2.128 -27.228 1.00 96.75 79 ILE A N 1
ATOM 632 C CA . ILE A 1 79 ? 16.367 -2.884 -28.172 1.00 96.75 79 ILE A CA 1
ATOM 633 C C . ILE A 1 79 ? 16.915 -2.620 -29.565 1.00 96.75 79 ILE A C 1
ATOM 635 O O . ILE A 1 79 ? 17.066 -1.467 -29.964 1.00 96.75 79 ILE A O 1
ATOM 639 N N . VAL A 1 80 ? 17.212 -3.682 -30.300 1.00 96.44 80 VAL A N 1
ATOM 640 C CA . VAL A 1 80 ? 17.804 -3.599 -31.633 1.00 96.44 80 VAL A CA 1
ATOM 641 C C . VAL A 1 80 ? 16.761 -4.051 -32.651 1.00 96.44 80 VAL A C 1
ATOM 643 O O . VAL A 1 80 ? 16.383 -5.222 -32.679 1.00 96.44 80 VAL A O 1
ATOM 646 N N . LEU A 1 81 ? 16.297 -3.117 -33.484 1.00 93.62 81 LEU A N 1
ATOM 647 C CA . LEU A 1 81 ? 15.490 -3.362 -34.683 1.00 93.62 81 LEU A CA 1
ATOM 648 C C . LEU A 1 81 ? 16.164 -2.638 -35.852 1.00 93.62 81 LEU A C 1
ATOM 650 O O . LEU A 1 81 ? 15.856 -1.470 -36.083 1.00 93.62 81 LEU A O 1
ATOM 654 N N . PRO A 1 82 ? 17.097 -3.282 -36.577 1.00 92.94 82 PRO A N 1
ATOM 655 C CA . PRO A 1 82 ? 17.886 -2.616 -37.611 1.00 92.94 82 PRO A CA 1
ATOM 656 C C . PRO A 1 82 ? 17.004 -1.841 -38.612 1.00 92.94 82 PRO A C 1
ATOM 658 O O . PRO A 1 82 ? 16.020 -2.403 -39.102 1.00 92.94 82 PRO A O 1
ATOM 661 N N . PRO A 1 83 ? 17.312 -0.565 -38.922 1.00 93.50 83 PRO A N 1
ATOM 662 C CA . PRO A 1 83 ? 18.542 0.167 -38.586 1.00 93.50 83 PRO A CA 1
ATOM 663 C C . PRO A 1 83 ? 18.502 0.956 -37.262 1.00 93.50 83 PRO A C 1
ATOM 665 O O . PRO A 1 83 ? 19.306 1.865 -37.053 1.00 93.50 83 PRO A O 1
ATOM 668 N N . TRP A 1 84 ? 17.534 0.684 -36.390 1.00 95.00 84 TRP A N 1
ATOM 669 C CA . TRP A 1 84 ? 17.286 1.424 -35.158 1.00 95.00 84 TRP A CA 1
ATOM 670 C C . TRP A 1 84 ? 17.768 0.679 -33.912 1.00 95.00 84 TRP A C 1
ATOM 672 O O . TRP A 1 84 ? 17.535 -0.518 -33.733 1.00 95.00 84 TRP A O 1
ATOM 682 N N . VAL A 1 85 ? 18.368 1.436 -32.998 1.00 96.06 85 VAL A N 1
ATOM 683 C CA . VAL A 1 85 ? 18.704 0.993 -31.644 1.00 96.06 85 VAL A CA 1
ATOM 684 C C . VAL A 1 85 ? 17.988 1.904 -30.653 1.00 96.06 85 VAL A C 1
ATOM 686 O O . VAL A 1 85 ? 18.298 3.091 -30.578 1.00 96.06 85 VAL A O 1
ATOM 689 N N . ALA A 1 86 ? 17.030 1.367 -29.899 1.00 96.69 86 ALA A N 1
ATOM 690 C CA . ALA A 1 86 ? 16.325 2.092 -28.844 1.00 96.69 86 ALA A CA 1
ATOM 691 C C . ALA A 1 86 ? 16.953 1.809 -27.473 1.00 96.69 86 ALA A C 1
ATOM 693 O O . ALA A 1 86 ? 17.150 0.655 -27.104 1.00 96.69 86 ALA A O 1
ATOM 694 N N . LEU A 1 87 ? 17.247 2.849 -26.700 1.00 96.38 87 LEU A N 1
ATOM 695 C CA . LEU A 1 87 ? 17.917 2.782 -25.403 1.00 96.38 87 LEU A CA 1
ATOM 696 C C . LEU A 1 87 ? 16.955 3.225 -24.296 1.00 96.38 87 LEU A C 1
ATOM 698 O O . LEU A 1 87 ? 16.381 4.311 -24.377 1.00 96.38 87 LEU A O 1
ATOM 702 N N . ALA A 1 88 ? 16.817 2.411 -23.246 1.00 97.25 88 ALA A N 1
ATOM 703 C CA . ALA A 1 88 ? 16.172 2.820 -21.998 1.00 97.25 88 ALA A CA 1
ATOM 704 C C . ALA A 1 88 ? 17.232 3.295 -21.005 1.00 97.25 88 ALA A C 1
ATOM 706 O O . ALA A 1 88 ? 18.012 2.496 -20.480 1.00 97.25 88 ALA A O 1
ATOM 707 N N . ILE A 1 89 ? 17.260 4.595 -20.733 1.00 95.44 89 ILE A N 1
ATOM 708 C CA . ILE A 1 89 ? 18.337 5.256 -20.001 1.00 95.44 89 ILE A CA 1
ATOM 709 C C . ILE A 1 89 ? 17.826 5.648 -18.620 1.00 95.44 89 ILE A C 1
ATOM 711 O O . ILE A 1 89 ? 16.847 6.377 -18.480 1.00 95.44 89 ILE A O 1
ATOM 715 N N . ARG A 1 90 ? 18.508 5.177 -17.574 1.00 94.69 90 ARG A N 1
ATOM 716 C CA . ARG A 1 90 ? 18.161 5.467 -16.179 1.00 94.69 90 ARG A CA 1
ATOM 717 C C . ARG A 1 90 ? 19.249 6.308 -15.533 1.00 94.69 90 ARG A C 1
ATOM 719 O O . ARG A 1 90 ? 20.139 5.784 -14.868 1.00 94.69 90 ARG A O 1
ATOM 726 N N . LEU A 1 91 ? 19.149 7.624 -15.706 1.00 88.19 91 LEU A N 1
ATOM 727 C CA . LEU A 1 91 ? 20.134 8.582 -15.190 1.00 88.19 91 LEU A CA 1
ATOM 728 C C . LEU A 1 91 ? 20.225 8.550 -13.660 1.00 88.19 91 LEU A C 1
ATOM 730 O O . LEU A 1 91 ? 21.301 8.681 -13.079 1.00 88.19 91 LEU A O 1
ATOM 734 N N . ARG A 1 92 ? 19.078 8.403 -12.987 1.00 88.75 92 ARG A N 1
ATOM 735 C CA . ARG A 1 92 ? 18.965 8.312 -11.525 1.00 88.75 92 ARG A CA 1
ATOM 736 C C . ARG A 1 92 ? 17.785 7.415 -11.149 1.00 88.75 92 ARG A C 1
ATOM 738 O O . ARG A 1 92 ? 16.885 7.218 -11.965 1.00 88.75 92 ARG A O 1
ATOM 745 N N . PRO A 1 93 ? 17.729 6.879 -9.916 1.00 89.62 93 PRO A N 1
ATOM 746 C CA . PRO A 1 93 ? 16.581 6.090 -9.492 1.00 89.62 93 PRO A CA 1
ATOM 747 C C . PRO A 1 93 ? 15.262 6.863 -9.631 1.00 89.62 93 PRO A C 1
ATOM 749 O O . PRO A 1 93 ? 15.116 7.937 -9.051 1.00 89.62 93 PRO A O 1
ATOM 752 N N . GLY A 1 94 ? 14.326 6.303 -10.405 1.00 86.62 94 GLY A N 1
ATOM 753 C CA . GLY A 1 94 ? 13.007 6.888 -10.671 1.00 86.62 94 GLY A CA 1
ATOM 754 C C . GLY A 1 94 ? 12.945 7.867 -11.849 1.00 86.62 94 GLY A C 1
ATOM 755 O O . GLY A 1 94 ? 11.860 8.350 -12.143 1.00 86.62 94 GLY A O 1
ATOM 756 N N . VAL A 1 95 ? 14.063 8.147 -12.529 1.00 90.69 95 VAL A N 1
ATOM 757 C CA . VAL A 1 95 ? 14.113 9.031 -13.705 1.00 90.69 95 VAL A CA 1
ATOM 758 C C . VAL A 1 95 ? 14.572 8.227 -14.913 1.00 90.69 95 VAL A C 1
ATOM 760 O O . VAL A 1 95 ? 15.677 7.677 -14.905 1.00 90.69 95 VAL A O 1
ATOM 763 N N . TRP A 1 96 ? 13.713 8.172 -15.925 1.00 93.81 96 TRP A N 1
ATOM 764 C CA . TRP A 1 96 ? 13.920 7.424 -17.156 1.00 93.81 96 TRP A CA 1
ATOM 765 C C . TRP A 1 96 ? 13.800 8.343 -18.356 1.00 93.81 96 TRP A C 1
ATOM 767 O O . TRP A 1 96 ? 12.944 9.223 -18.378 1.00 93.81 96 TRP A O 1
ATOM 777 N N . GLU A 1 97 ? 14.643 8.095 -19.344 1.00 94.19 97 GLU A N 1
ATOM 778 C CA . GLU A 1 97 ? 14.573 8.717 -20.656 1.00 94.19 97 GLU A CA 1
ATOM 779 C C . GLU A 1 97 ? 14.731 7.628 -21.714 1.00 94.19 97 GLU A C 1
ATOM 781 O O . GLU A 1 97 ? 15.462 6.650 -21.515 1.00 94.19 97 GLU A O 1
ATOM 786 N N . TYR A 1 98 ? 14.027 7.788 -22.827 1.00 95.50 98 TYR A N 1
ATOM 787 C CA . TYR A 1 98 ? 14.013 6.818 -23.908 1.00 95.50 98 TYR A CA 1
ATOM 788 C C . TYR A 1 98 ? 14.421 7.521 -25.187 1.00 95.50 98 TYR A C 1
ATOM 790 O O . TYR A 1 98 ? 13.900 8.582 -25.525 1.00 95.50 98 TYR A O 1
ATOM 798 N N . VAL A 1 99 ? 15.374 6.936 -25.896 1.00 94.31 99 VAL A N 1
ATOM 799 C CA . VAL A 1 99 ? 15.839 7.464 -27.178 1.00 94.31 99 VAL A CA 1
ATOM 800 C C . VAL A 1 99 ? 15.973 6.326 -28.167 1.00 94.31 99 VAL A C 1
ATOM 802 O O . VAL A 1 99 ? 16.267 5.199 -27.774 1.00 94.31 99 VAL A O 1
ATOM 805 N N . ARG A 1 100 ? 15.812 6.606 -29.456 1.00 93.88 100 ARG A N 1
ATOM 806 C CA . ARG A 1 100 ? 16.248 5.710 -30.527 1.00 93.88 100 ARG A CA 1
ATOM 807 C C . ARG A 1 100 ? 17.275 6.383 -31.405 1.00 93.88 100 ARG A C 1
ATOM 809 O O . ARG A 1 100 ? 17.199 7.582 -31.656 1.00 93.88 100 ARG A O 1
ATOM 816 N N . VAL A 1 101 ? 18.218 5.587 -31.883 1.00 93.12 101 VAL A N 1
ATOM 817 C CA . VAL A 1 101 ? 19.283 6.034 -32.770 1.00 93.12 101 VAL A CA 1
ATOM 818 C C . VAL A 1 101 ? 19.214 5.240 -34.060 1.00 93.12 101 VAL A C 1
ATOM 820 O O . VAL A 1 101 ? 19.224 4.009 -34.031 1.00 93.12 101 VAL A O 1
ATOM 823 N N . ASN A 1 102 ? 19.137 5.936 -35.191 1.00 94.06 102 ASN A N 1
ATOM 824 C CA . ASN A 1 102 ? 19.323 5.311 -36.494 1.00 94.06 102 ASN A CA 1
ATOM 825 C C . ASN A 1 102 ? 20.821 5.133 -36.725 1.00 94.06 102 ASN A C 1
ATOM 827 O O . ASN A 1 102 ? 21.534 6.128 -36.824 1.00 94.06 102 ASN A O 1
ATOM 831 N N . VAL A 1 103 ? 21.311 3.901 -36.823 1.00 91.50 103 VAL A N 1
ATOM 832 C CA . VAL A 1 103 ? 22.756 3.639 -36.901 1.00 91.50 103 VAL A CA 1
ATOM 833 C C . VAL A 1 103 ? 23.350 4.142 -38.219 1.00 91.50 103 VAL A C 1
ATOM 835 O O . VAL A 1 103 ? 24.429 4.728 -38.224 1.00 91.50 103 VAL A O 1
ATOM 838 N N . ASN A 1 104 ? 22.610 4.031 -39.324 1.00 89.19 104 ASN A N 1
ATOM 839 C CA . ASN A 1 104 ? 23.072 4.474 -40.643 1.00 89.19 104 ASN A CA 1
ATOM 840 C C . ASN A 1 104 ? 23.100 6.004 -40.778 1.00 89.19 104 ASN A C 1
ATOM 842 O O . ASN A 1 104 ? 24.056 6.578 -41.302 1.00 89.19 104 ASN A O 1
ATOM 846 N N . ALA A 1 105 ? 22.035 6.672 -40.331 1.00 88.19 105 ALA A N 1
ATOM 847 C CA . ALA A 1 105 ? 21.895 8.122 -40.446 1.00 88.19 105 ALA A CA 1
ATOM 848 C C . ALA A 1 105 ? 22.535 8.889 -39.274 1.00 88.19 105 ALA A C 1
ATOM 850 O O . ALA A 1 105 ? 22.797 10.083 -39.413 1.00 88.19 105 ALA A O 1
ATOM 851 N N . LEU A 1 106 ? 22.800 8.211 -38.150 1.00 86.69 106 LEU A N 1
ATOM 852 C CA . LEU A 1 106 ? 23.220 8.779 -36.861 1.00 86.69 106 LEU A CA 1
ATOM 853 C C . LEU A 1 106 ? 22.288 9.893 -36.372 1.00 86.69 106 LEU A C 1
ATOM 855 O O . LEU A 1 106 ? 22.729 10.948 -35.924 1.00 86.69 106 LEU A O 1
ATOM 859 N N . VAL A 1 107 ? 20.984 9.640 -36.480 1.00 88.38 107 VAL A N 1
ATOM 860 C CA . VAL A 1 107 ? 19.924 10.536 -36.001 1.00 88.38 107 VAL A CA 1
ATOM 861 C C . VAL A 1 107 ? 19.378 9.999 -34.687 1.00 88.38 107 VAL A C 1
ATOM 863 O O . VAL A 1 107 ? 19.033 8.818 -34.613 1.00 88.38 107 VAL A O 1
ATOM 866 N N . VAL A 1 108 ? 19.289 10.868 -33.676 1.00 90.12 108 VAL A N 1
ATOM 867 C CA . VAL A 1 108 ? 18.697 10.565 -32.367 1.00 90.12 108 VAL A CA 1
ATOM 868 C C . VAL A 1 108 ? 17.304 11.159 -32.283 1.00 90.12 108 VAL A C 1
ATOM 870 O O . VAL A 1 108 ? 17.084 12.338 -32.565 1.00 90.12 108 VAL A O 1
ATOM 873 N N . GLU A 1 109 ? 16.367 10.337 -31.839 1.00 91.88 109 GLU A N 1
ATOM 874 C CA . GLU A 1 109 ? 14.997 10.740 -31.569 1.00 91.88 109 GLU A CA 1
ATOM 875 C C . GLU A 1 109 ? 14.649 10.380 -30.130 1.00 91.88 109 GLU A C 1
ATOM 877 O O . GLU A 1 109 ? 14.923 9.271 -29.671 1.00 91.88 109 GLU A O 1
ATOM 882 N N . GLU A 1 110 ? 14.071 11.336 -29.412 1.00 93.69 110 GLU A N 1
ATOM 883 C CA . GLU A 1 110 ? 13.497 11.093 -28.092 1.00 93.69 110 GLU A CA 1
ATOM 884 C C . GLU A 1 110 ? 12.168 10.357 -28.259 1.00 93.69 110 GLU A C 1
ATOM 886 O O . GLU A 1 110 ? 11.401 10.661 -29.172 1.00 93.69 110 GLU A O 1
ATOM 891 N N . LEU A 1 111 ? 11.929 9.379 -27.393 1.00 94.56 111 LEU A N 1
ATOM 892 C CA . LEU A 1 111 ? 10.728 8.561 -27.388 1.00 94.56 111 LEU A CA 1
ATOM 893 C C . LEU A 1 111 ? 9.940 8.810 -26.107 1.00 94.56 111 LEU A C 1
ATOM 895 O O . LEU A 1 111 ? 10.492 8.864 -25.006 1.00 94.56 111 LEU A O 1
ATOM 899 N N . SER A 1 112 ? 8.625 8.882 -26.249 1.00 95.19 112 SER A N 1
ATOM 900 C CA . SER A 1 112 ? 7.705 8.698 -25.135 1.00 95.19 112 SER A CA 1
ATOM 901 C C . SER A 1 112 ? 7.710 7.240 -24.653 1.00 95.19 112 SER A C 1
ATOM 903 O O . SER A 1 112 ? 8.175 6.326 -25.342 1.00 95.19 112 SER A O 1
ATOM 905 N N . VAL A 1 113 ? 7.168 7.003 -23.453 1.00 95.06 113 VAL A N 1
ATOM 906 C CA . VAL A 1 113 ? 7.034 5.644 -22.900 1.00 95.06 113 VAL A CA 1
ATOM 907 C C . VAL A 1 113 ? 6.224 4.729 -23.836 1.00 95.06 113 VAL A C 1
ATOM 909 O O . VAL A 1 113 ? 6.729 3.643 -24.129 1.00 95.06 113 VAL A O 1
ATOM 912 N N . PRO A 1 114 ? 5.045 5.130 -24.364 1.00 94.25 114 PRO A N 1
ATOM 913 C CA . PRO A 1 114 ? 4.296 4.292 -25.302 1.00 94.25 114 PRO A CA 1
ATOM 914 C C . PRO A 1 114 ? 5.076 3.977 -26.582 1.00 94.25 114 PRO A C 1
ATOM 916 O O . PRO A 1 114 ? 5.111 2.826 -27.005 1.00 94.25 114 PRO A O 1
ATOM 919 N N . GLU A 1 115 ? 5.782 4.952 -27.166 1.00 94.31 115 GLU A N 1
ATOM 920 C CA . GLU A 1 115 ? 6.586 4.728 -28.379 1.00 94.31 115 GLU A CA 1
ATOM 921 C C . GLU A 1 115 ? 7.747 3.751 -28.136 1.00 94.31 115 GLU A C 1
ATOM 923 O O . GLU A 1 115 ? 8.032 2.894 -28.975 1.00 94.31 115 GLU A O 1
ATOM 928 N N . TYR A 1 116 ? 8.406 3.840 -26.976 1.00 96.06 116 TYR A N 1
ATOM 929 C CA . TYR A 1 116 ? 9.448 2.888 -26.593 1.00 96.06 116 TYR A CA 1
ATOM 930 C C . TYR A 1 116 ? 8.888 1.476 -26.366 1.00 96.06 116 TYR A C 1
ATOM 932 O O . TYR A 1 116 ? 9.491 0.492 -26.801 1.00 96.06 116 TYR A O 1
ATOM 940 N N . LEU A 1 117 ? 7.730 1.355 -25.709 1.00 94.62 117 LEU A N 1
ATOM 941 C CA . LEU A 1 117 ? 7.065 0.065 -25.506 1.00 94.62 117 LEU A CA 1
ATOM 942 C C . LEU A 1 117 ? 6.595 -0.543 -26.830 1.00 94.62 117 LEU A C 1
ATOM 944 O O . LEU A 1 117 ? 6.818 -1.731 -27.048 1.00 94.62 117 LEU A O 1
ATOM 948 N N . HIS A 1 118 ? 6.077 0.268 -27.751 1.00 91.69 118 HIS A N 1
ATOM 949 C CA . HIS A 1 118 ? 5.719 -0.174 -29.096 1.00 91.69 118 HIS A CA 1
ATOM 950 C C . HIS A 1 118 ? 6.918 -0.786 -29.836 1.00 91.69 118 HIS A C 1
ATOM 952 O O . HIS A 1 118 ? 6.812 -1.841 -30.461 1.00 91.69 118 HIS A O 1
ATOM 958 N N . PHE A 1 119 ? 8.103 -0.189 -29.685 1.00 91.31 119 PHE A N 1
ATOM 959 C CA . PHE A 1 119 ? 9.344 -0.736 -30.236 1.00 91.31 119 PHE A CA 1
ATOM 960 C C . PHE A 1 119 ? 9.697 -2.115 -29.638 1.00 91.31 119 PHE A C 1
ATOM 962 O O . PHE A 1 119 ? 10.206 -2.997 -30.332 1.00 91.31 119 PHE A O 1
ATOM 969 N N . LYS A 1 120 ? 9.396 -2.349 -28.351 1.00 93.19 120 LYS A N 1
ATOM 970 C CA . LYS A 1 120 ? 9.547 -3.672 -27.714 1.00 93.19 120 LYS A CA 1
ATOM 971 C C . LYS A 1 120 ? 8.497 -4.674 -28.188 1.00 93.19 120 LYS A C 1
ATOM 973 O O . LYS A 1 120 ? 8.808 -5.856 -28.308 1.00 93.19 120 LYS A O 1
ATOM 978 N N . GLU A 1 121 ? 7.278 -4.230 -28.457 1.00 92.00 121 GLU A N 1
ATOM 979 C CA . GLU A 1 121 ? 6.211 -5.080 -28.989 1.00 92.00 121 GLU A CA 1
ATOM 980 C C . GLU A 1 121 ? 6.535 -5.557 -30.408 1.00 92.00 121 GLU A C 1
ATOM 982 O O . GLU A 1 121 ? 6.430 -6.751 -30.688 1.00 92.00 121 GLU A O 1
ATOM 987 N N . GLU A 1 122 ? 7.032 -4.669 -31.276 1.00 91.00 122 GLU A N 1
ATOM 988 C CA . GLU A 1 122 ? 7.465 -5.010 -32.640 1.00 91.00 122 GLU A CA 1
ATOM 989 C C . GLU A 1 122 ? 8.600 -6.051 -32.649 1.00 91.00 122 GLU A C 1
ATOM 991 O O . GLU A 1 122 ? 8.723 -6.877 -33.570 1.00 91.00 122 GLU A O 1
ATOM 996 N N . LEU A 1 123 ? 9.425 -6.075 -31.599 1.00 90.19 123 LEU A N 1
ATOM 997 C CA . LEU A 1 123 ? 10.449 -7.100 -31.445 1.00 90.19 123 LEU A CA 1
ATOM 998 C C . LEU A 1 123 ? 9.845 -8.511 -31.410 1.00 90.19 123 LEU A C 1
ATOM 1000 O O . LEU A 1 123 ? 10.384 -9.413 -32.053 1.00 90.19 123 LEU A O 1
ATOM 1004 N N . VAL A 1 124 ? 8.726 -8.686 -30.710 1.00 88.69 124 VAL A N 1
ATOM 1005 C CA . VAL A 1 124 ? 8.074 -9.986 -30.508 1.00 88.69 124 VAL A CA 1
ATOM 1006 C C . VAL A 1 124 ? 7.046 -10.269 -31.602 1.00 88.69 124 VAL A C 1
ATOM 1008 O O . VAL A 1 124 ? 7.082 -11.333 -32.217 1.00 88.69 124 VAL A O 1
ATOM 1011 N N . ASN A 1 125 ? 6.171 -9.305 -31.885 1.00 85.19 125 ASN A N 1
ATOM 1012 C CA . ASN A 1 125 ? 5.008 -9.482 -32.759 1.00 85.19 125 ASN A CA 1
ATOM 1013 C C . ASN A 1 125 ? 5.315 -9.165 -34.235 1.00 85.19 125 ASN A C 1
ATOM 1015 O O . ASN A 1 125 ? 4.545 -9.522 -35.126 1.00 85.19 125 ASN A O 1
ATOM 1019 N N . GLY A 1 126 ? 6.457 -8.526 -34.515 1.00 82.12 126 GLY A N 1
ATOM 1020 C CA . GLY A 1 126 ? 6.770 -7.974 -35.833 1.00 82.12 126 GLY A CA 1
ATOM 1021 C C . GLY A 1 126 ? 5.963 -6.711 -36.147 1.00 82.12 126 GLY A C 1
ATOM 1022 O O . GLY A 1 126 ? 5.183 -6.231 -35.333 1.00 82.12 126 GLY A O 1
ATOM 1023 N N . SER A 1 127 ? 6.143 -6.172 -37.354 1.00 71.88 127 SER A N 1
ATOM 1024 C CA . SER A 1 127 ? 5.486 -4.933 -37.805 1.00 71.88 127 SER A CA 1
ATOM 1025 C C . SER A 1 127 ? 3.998 -5.121 -38.157 1.00 71.88 127 SER A C 1
ATOM 1027 O O . SER A 1 127 ? 3.345 -4.193 -38.632 1.00 71.88 127 SER A O 1
ATOM 1029 N N . ALA A 1 128 ? 3.454 -6.330 -37.965 1.00 60.75 128 ALA A N 1
ATOM 1030 C CA . ALA A 1 128 ? 2.027 -6.600 -38.079 1.00 60.75 128 ALA A CA 1
ATOM 1031 C C . ALA A 1 128 ? 1.340 -5.993 -36.850 1.00 60.75 128 ALA A C 1
ATOM 1033 O O . ALA A 1 128 ? 1.274 -6.613 -35.794 1.00 60.75 128 ALA A O 1
ATOM 1034 N N . SER A 1 129 ? 0.918 -4.738 -37.006 1.00 58.78 129 SER A N 1
ATOM 1035 C CA . SER A 1 129 ? 0.346 -3.865 -35.983 1.00 58.78 129 SER A CA 1
ATOM 1036 C C . SER A 1 129 ? -0.484 -4.615 -34.938 1.00 58.78 129 SER A C 1
ATOM 1038 O O . SER A 1 129 ? -1.569 -5.122 -35.239 1.00 58.78 129 SER A O 1
ATOM 1040 N N . ASN A 1 130 ? -0.025 -4.571 -33.689 1.00 59.94 130 ASN A N 1
ATOM 1041 C CA . ASN A 1 130 ? -0.929 -4.417 -32.558 1.00 59.94 130 ASN A CA 1
ATOM 1042 C C . ASN A 1 130 ? -1.963 -3.349 -32.969 1.00 59.94 130 ASN A C 1
ATOM 1044 O O . ASN A 1 130 ? -1.569 -2.258 -33.380 1.00 59.94 130 ASN A O 1
ATOM 1048 N N . GLY A 1 131 ? -3.253 -3.701 -33.037 1.00 64.50 131 GLY A N 1
ATOM 1049 C CA . GLY A 1 131 ? -4.271 -2.818 -33.621 1.00 64.50 131 GLY A CA 1
ATOM 1050 C C . GLY A 1 131 ? -4.230 -1.417 -33.001 1.00 64.50 131 GLY A C 1
ATOM 1051 O O . GLY A 1 131 ? -3.831 -1.277 -31.853 1.00 64.50 131 GLY A O 1
ATOM 1052 N N . ASN A 1 132 ? -4.674 -0.385 -33.727 1.00 75.38 132 ASN A N 1
ATOM 1053 C CA . ASN A 1 132 ? -4.587 1.030 -33.307 1.00 75.38 132 ASN A CA 1
ATOM 1054 C C . ASN A 1 132 ? -5.201 1.368 -31.923 1.00 75.38 132 ASN A C 1
ATOM 1056 O O . ASN A 1 132 ? -5.120 2.512 -31.491 1.00 75.38 132 ASN A O 1
ATOM 1060 N N . PHE A 1 133 ? -5.844 0.410 -31.253 1.00 83.75 133 PHE A N 1
ATOM 1061 C CA . PHE A 1 133 ? -6.537 0.553 -29.977 1.00 83.75 133 PHE A CA 1
ATOM 1062 C C . PHE A 1 133 ? -6.102 -0.535 -28.982 1.00 83.75 133 PHE A C 1
ATOM 1064 O O . PHE A 1 133 ? -6.936 -1.277 -28.461 1.00 83.75 133 PHE A O 1
ATOM 1071 N N . VAL A 1 134 ? -4.796 -0.669 -28.741 1.00 87.06 134 VAL A N 1
ATOM 1072 C CA . VAL A 1 134 ? -4.303 -1.469 -27.609 1.00 87.06 134 VAL A CA 1
ATOM 1073 C C . VAL A 1 134 ? -4.625 -0.750 -26.301 1.00 87.06 134 VAL A C 1
ATOM 1075 O O . VAL A 1 134 ? -4.533 0.472 -26.216 1.00 87.06 134 VAL A O 1
ATOM 1078 N N . LEU A 1 135 ? -5.033 -1.508 -25.281 1.00 89.62 135 LEU A N 1
ATOM 1079 C CA . LEU A 1 135 ? -5.281 -0.964 -23.949 1.00 89.62 135 LEU A CA 1
ATOM 1080 C C . LEU A 1 135 ? -3.969 -0.472 -23.324 1.00 89.62 135 LEU A C 1
ATOM 1082 O O . LEU A 1 135 ? -3.113 -1.277 -22.959 1.00 89.62 135 LEU A O 1
ATOM 1086 N N . GLU A 1 136 ? -3.860 0.838 -23.130 1.00 91.19 136 GLU A N 1
ATOM 1087 C CA . GLU A 1 136 ? -2.790 1.462 -22.353 1.00 91.19 136 GLU A CA 1
ATOM 1088 C C . GLU A 1 136 ? -3.268 1.737 -20.922 1.00 91.19 136 GLU A C 1
ATOM 1090 O O . GLU A 1 136 ? -4.297 2.376 -20.697 1.00 91.19 136 GLU A O 1
ATOM 1095 N N . LEU A 1 137 ? -2.520 1.237 -19.936 1.00 93.62 137 LEU A N 1
ATOM 1096 C CA . LEU A 1 137 ? -2.797 1.480 -18.521 1.00 93.62 137 LEU A CA 1
ATOM 1097 C C . LEU A 1 137 ? -1.973 2.668 -18.021 1.00 93.62 137 LEU A C 1
ATOM 1099 O O . LEU A 1 137 ? -0.812 2.506 -17.644 1.00 93.62 137 LEU A O 1
ATOM 1103 N N . ASP A 1 138 ? -2.596 3.846 -17.977 1.00 91.31 138 ASP A N 1
ATOM 1104 C CA . ASP A 1 138 ? -1.988 5.064 -17.442 1.00 91.31 138 ASP A CA 1
ATOM 1105 C C . ASP A 1 138 ? -2.589 5.457 -16.079 1.00 91.31 138 ASP A C 1
ATOM 1107 O O . ASP A 1 138 ? -3.733 5.901 -15.972 1.00 91.31 138 ASP A O 1
ATOM 1111 N N . PHE A 1 139 ? -1.792 5.303 -15.017 1.00 91.50 139 PHE A N 1
ATOM 1112 C CA . PHE A 1 139 ? -2.157 5.683 -13.646 1.00 91.50 139 PHE A CA 1
ATOM 1113 C C . PHE A 1 139 ? -1.715 7.103 -13.261 1.00 91.50 139 PHE A C 1
ATOM 1115 O O . PHE A 1 139 ? -2.015 7.574 -12.155 1.00 91.50 139 PHE A O 1
ATOM 1122 N N . GLU A 1 140 ? -0.986 7.805 -14.128 1.00 89.19 140 GLU A N 1
ATOM 1123 C CA . GLU A 1 140 ? -0.484 9.141 -13.835 1.00 89.19 140 GLU A CA 1
ATOM 1124 C C . GLU A 1 140 ? -1.609 10.168 -13.614 1.00 89.19 140 GLU A C 1
ATOM 1126 O O . GLU A 1 140 ? -1.584 10.829 -12.566 1.00 89.19 140 GLU A O 1
ATOM 1131 N N . PRO A 1 141 ? -2.657 10.240 -14.459 1.00 91.69 141 PRO A N 1
ATOM 1132 C CA . PRO A 1 141 ? -3.775 11.159 -14.249 1.00 91.69 141 PRO A CA 1
ATOM 1133 C C . PRO A 1 141 ? -4.514 10.928 -12.924 1.00 91.69 141 PRO A C 1
ATOM 1135 O O . PRO A 1 141 ? -4.939 11.878 -12.269 1.00 91.69 141 PRO A O 1
ATOM 1138 N N . PHE A 1 142 ? -4.619 9.671 -12.482 1.00 87.31 142 PHE A N 1
ATOM 1139 C CA . PHE A 1 142 ? -5.339 9.287 -11.260 1.00 87.31 142 PHE A CA 1
ATOM 1140 C C . PHE A 1 142 ? -4.612 9.687 -9.971 1.00 87.31 142 PHE A C 1
ATOM 1142 O O . PHE A 1 142 ? -5.215 9.714 -8.899 1.00 87.31 142 PHE A O 1
ATOM 1149 N N . THR A 1 143 ? -3.320 10.005 -10.060 1.00 83.94 143 THR A N 1
ATOM 1150 C CA . THR A 1 143 ? -2.481 10.360 -8.906 1.00 83.94 143 THR A CA 1
ATOM 1151 C C . THR A 1 143 ? -2.010 11.815 -8.935 1.00 83.94 143 THR A C 1
ATOM 1153 O O . THR A 1 143 ? -1.296 12.236 -8.028 1.00 83.94 143 THR A O 1
ATOM 1156 N N . ALA A 1 144 ? -2.442 12.607 -9.923 1.00 80.25 144 ALA A N 1
ATOM 1157 C CA . ALA A 1 144 ? -2.034 14.002 -10.112 1.00 80.25 144 ALA A CA 1
ATOM 1158 C C . ALA A 1 144 ? -2.440 14.939 -8.956 1.00 80.25 144 ALA A C 1
ATOM 1160 O O . ALA A 1 144 ? -1.804 15.969 -8.737 1.00 80.25 144 ALA A O 1
ATOM 1161 N N . SER A 1 145 ? -3.477 14.581 -8.194 1.00 77.38 145 SER A N 1
ATOM 1162 C CA . SER A 1 145 ? -3.910 15.323 -7.003 1.00 77.38 145 SER A CA 1
ATOM 1163 C C . SER A 1 145 ? -2.942 15.194 -5.821 1.00 77.38 145 SER A C 1
ATOM 1165 O O . SER A 1 145 ? -2.990 16.016 -4.905 1.00 77.38 145 SER A O 1
ATOM 1167 N N . PHE A 1 146 ? -2.054 14.194 -5.838 1.00 76.38 146 PHE A N 1
ATOM 1168 C CA . PHE A 1 146 ? -1.055 13.979 -4.800 1.00 76.38 146 PHE A CA 1
ATOM 1169 C C . PHE A 1 146 ? 0.302 14.534 -5.245 1.00 76.38 146 PHE A C 1
ATOM 1171 O O . PHE A 1 146 ? 0.831 14.125 -6.282 1.00 76.38 146 PHE A O 1
ATOM 1178 N N . PRO A 1 147 ? 0.924 15.434 -4.464 1.00 80.31 147 PRO A N 1
ATOM 1179 C CA . PRO A 1 147 ? 2.259 15.908 -4.790 1.00 80.31 147 PRO A CA 1
ATOM 1180 C C . PRO A 1 147 ? 3.260 14.748 -4.738 1.00 80.31 147 PRO A C 1
ATOM 1182 O O . PRO A 1 147 ? 3.229 13.923 -3.824 1.00 80.31 147 PRO A O 1
ATOM 1185 N N . ARG A 1 148 ? 4.173 14.694 -5.713 1.00 83.50 148 ARG A N 1
ATOM 1186 C CA . ARG A 1 148 ? 5.196 13.645 -5.806 1.00 83.50 148 ARG A CA 1
ATOM 1187 C C . ARG A 1 148 ? 6.568 14.182 -5.385 1.00 83.50 148 ARG A C 1
ATOM 1189 O O . ARG A 1 148 ? 7.002 15.212 -5.906 1.00 83.50 148 ARG A O 1
ATOM 1196 N N . PRO A 1 149 ? 7.291 13.504 -4.477 1.00 86.25 149 PRO A N 1
ATOM 1197 C CA . PRO A 1 149 ? 8.649 13.899 -4.136 1.00 86.25 149 PRO A CA 1
ATOM 1198 C C . PRO A 1 149 ? 9.598 13.636 -5.313 1.00 86.25 149 PRO A C 1
ATOM 1200 O O . PRO A 1 149 ? 9.650 12.533 -5.847 1.00 86.25 149 PRO A O 1
ATOM 1203 N N . THR A 1 150 ? 10.398 14.635 -5.687 1.00 85.31 150 THR A N 1
ATOM 1204 C CA . THR A 1 150 ? 11.381 14.534 -6.786 1.00 85.31 150 THR A CA 1
ATOM 1205 C C . THR A 1 150 ? 12.794 14.182 -6.310 1.00 85.31 150 THR A C 1
ATOM 1207 O O . THR A 1 150 ? 13.680 13.887 -7.111 1.00 85.31 150 THR A O 1
ATOM 1210 N N . LEU A 1 151 ? 13.035 14.214 -4.996 1.00 85.81 151 LEU A N 1
ATOM 1211 C CA . LEU A 1 151 ? 14.332 13.900 -4.406 1.00 85.81 151 LEU A CA 1
ATOM 1212 C C . LEU A 1 151 ? 14.465 12.391 -4.190 1.00 85.81 151 LEU A C 1
ATOM 1214 O O . LEU A 1 151 ? 13.673 11.794 -3.467 1.00 85.81 151 LEU A O 1
ATOM 1218 N N . THR A 1 152 ? 15.530 11.784 -4.716 1.00 84.75 152 THR A N 1
ATOM 1219 C CA . THR A 1 152 ? 15.781 10.336 -4.588 1.00 84.75 152 THR A CA 1
ATOM 1220 C C . THR A 1 152 ? 15.818 9.854 -3.132 1.00 84.75 152 THR A C 1
ATOM 1222 O O . THR A 1 152 ? 15.349 8.761 -2.839 1.00 84.75 152 THR A O 1
ATOM 1225 N N . LYS A 1 153 ? 16.296 10.686 -2.192 1.00 84.69 153 LYS A N 1
ATOM 1226 C CA . LYS A 1 153 ? 16.312 10.370 -0.747 1.00 84.69 153 LYS A CA 1
ATOM 1227 C C . LYS A 1 153 ? 14.920 10.192 -0.122 1.00 84.69 153 LYS A C 1
ATOM 1229 O O . LYS A 1 153 ? 14.803 9.682 0.986 1.00 84.69 153 LYS A O 1
ATOM 1234 N N . SER A 1 154 ? 13.874 10.657 -0.799 1.00 87.25 154 SER A N 1
ATOM 1235 C CA . SER A 1 154 ? 12.492 10.544 -0.335 1.00 87.25 154 SER A CA 1
ATOM 1236 C C . SER A 1 154 ? 11.829 9.232 -0.762 1.00 87.25 154 SER A C 1
ATOM 1238 O O . SER A 1 154 ? 10.745 8.924 -0.273 1.00 87.25 154 SER A O 1
ATOM 1240 N N . ILE A 1 155 ? 12.461 8.444 -1.640 1.00 89.75 155 ILE A N 1
ATOM 1241 C CA . ILE A 1 155 ? 11.957 7.124 -2.036 1.00 89.75 155 ILE A CA 1
ATOM 1242 C C . ILE A 1 155 ? 11.947 6.213 -0.801 1.00 89.75 155 ILE A C 1
ATOM 1244 O O . ILE A 1 155 ? 12.950 6.096 -0.105 1.00 89.75 155 ILE A O 1
ATOM 1248 N N . GLY A 1 156 ? 10.798 5.593 -0.522 1.00 91.31 156 GLY A N 1
ATOM 1249 C CA . GLY A 1 156 ? 10.575 4.780 0.681 1.00 91.31 156 GLY A CA 1
ATOM 1250 C C . GLY A 1 156 ? 10.130 5.569 1.921 1.00 91.31 156 GLY A C 1
ATOM 1251 O O . GLY A 1 156 ? 9.615 4.965 2.853 1.00 91.31 156 GLY A O 1
ATOM 1252 N N . ASN A 1 157 ? 10.221 6.905 1.906 1.00 91.38 157 ASN A N 1
ATOM 1253 C CA . ASN A 1 157 ? 9.877 7.788 3.033 1.00 91.38 157 ASN A CA 1
ATOM 1254 C C . ASN A 1 157 ? 8.581 8.581 2.772 1.00 91.38 157 ASN A C 1
ATOM 1256 O O . ASN A 1 157 ? 8.484 9.775 3.060 1.00 91.38 157 ASN A O 1
ATOM 1260 N N . GLY A 1 158 ? 7.581 7.927 2.170 1.00 90.00 158 GLY A N 1
ATOM 1261 C CA . GLY A 1 158 ? 6.342 8.577 1.726 1.00 90.00 158 GLY A CA 1
ATOM 1262 C C . GLY A 1 158 ? 5.527 9.201 2.864 1.00 90.00 158 GLY A C 1
ATOM 1263 O O . GLY A 1 158 ? 4.965 10.279 2.684 1.00 90.00 158 GLY A O 1
ATOM 1264 N N . VAL A 1 159 ? 5.520 8.572 4.046 1.00 89.75 159 VAL A N 1
ATOM 1265 C CA . VAL A 1 159 ? 4.795 9.076 5.225 1.00 89.75 159 VAL A CA 1
ATOM 1266 C C . VAL A 1 159 ? 5.348 10.416 5.712 1.00 89.75 159 VAL A C 1
ATOM 1268 O O . VAL A 1 159 ? 4.571 11.326 5.971 1.00 89.75 159 VAL A O 1
ATOM 1271 N N . GLU A 1 160 ? 6.672 10.606 5.726 1.00 90.88 160 GLU A N 1
ATOM 1272 C CA . GLU A 1 160 ? 7.268 11.891 6.115 1.00 90.88 160 GLU A CA 1
ATOM 1273 C C . GLU A 1 160 ? 6.867 13.017 5.160 1.00 90.88 160 GLU A C 1
ATOM 1275 O O . GLU A 1 160 ? 6.608 14.148 5.573 1.00 90.88 160 GLU A O 1
ATOM 1280 N N . PHE A 1 161 ? 6.845 12.718 3.858 1.00 89.69 161 PHE A N 1
ATOM 1281 C CA . PHE A 1 161 ? 6.440 13.680 2.843 1.00 89.69 161 PHE A CA 1
ATOM 1282 C C . PHE A 1 161 ? 4.955 14.031 2.984 1.00 89.69 161 PHE A C 1
ATOM 1284 O O . PHE A 1 161 ? 4.603 15.211 2.963 1.00 89.69 161 PHE A O 1
ATOM 1291 N N . LEU A 1 162 ? 4.106 13.022 3.197 1.00 88.25 162 LEU A N 1
ATOM 1292 C CA . LEU A 1 162 ? 2.680 13.207 3.439 1.00 88.25 162 LEU A CA 1
ATOM 1293 C C . LEU A 1 162 ? 2.427 14.029 4.709 1.00 88.25 162 LEU A C 1
ATOM 1295 O O . LEU A 1 162 ? 1.637 14.964 4.658 1.00 88.25 162 LEU A O 1
ATOM 1299 N N . ASN A 1 163 ? 3.141 13.757 5.805 1.00 90.56 163 ASN A N 1
ATOM 1300 C CA . ASN A 1 163 ? 3.021 14.506 7.058 1.00 90.56 163 ASN A CA 1
ATOM 1301 C C . ASN A 1 163 ? 3.361 15.987 6.860 1.00 90.56 163 ASN A C 1
ATOM 1303 O O . ASN A 1 163 ? 2.602 16.844 7.303 1.00 90.56 163 ASN A O 1
ATOM 1307 N N . ARG A 1 164 ? 4.444 16.304 6.131 1.00 90.31 164 ARG A N 1
ATOM 1308 C CA . ARG A 1 164 ? 4.805 17.697 5.790 1.00 90.31 164 ARG A CA 1
ATOM 1309 C C . ARG A 1 164 ? 3.762 18.367 4.899 1.00 90.31 164 ARG A C 1
ATOM 1311 O O . ARG A 1 164 ? 3.489 19.553 5.061 1.00 90.31 164 ARG A O 1
ATOM 1318 N N . HIS A 1 165 ? 3.196 17.626 3.949 1.00 87.69 165 HIS A N 1
ATOM 1319 C CA . HIS A 1 165 ? 2.161 18.151 3.066 1.00 87.69 165 HIS A CA 1
ATOM 1320 C C . HIS A 1 165 ? 0.858 18.439 3.824 1.00 87.69 165 HIS A C 1
ATOM 1322 O O . HIS A 1 165 ? 0.312 19.535 3.702 1.00 87.69 165 HIS A O 1
ATOM 1328 N N . LEU A 1 166 ? 0.388 17.485 4.634 1.00 86.94 166 LEU A N 1
ATOM 1329 C CA . LEU A 1 166 ? -0.807 17.635 5.462 1.00 86.94 166 LEU A CA 1
ATOM 1330 C C . LEU A 1 166 ? -0.635 18.763 6.478 1.00 86.94 166 LEU A C 1
ATOM 1332 O O . LEU A 1 166 ? -1.500 19.629 6.545 1.00 86.94 166 LEU A O 1
ATOM 1336 N N . SER A 1 167 ? 0.496 18.825 7.191 1.00 90.00 167 SER A N 1
ATOM 1337 C CA . SER A 1 167 ? 0.742 19.890 8.169 1.00 90.00 167 SER A CA 1
ATOM 1338 C C . SER A 1 167 ? 0.761 21.276 7.517 1.00 90.00 167 SER A C 1
ATOM 1340 O O . SER A 1 167 ? 0.160 22.208 8.040 1.00 90.00 167 SER A O 1
ATOM 1342 N N . ALA A 1 168 ? 1.383 21.417 6.339 1.00 89.00 168 ALA A N 1
ATOM 1343 C CA . ALA A 1 168 ? 1.376 22.677 5.596 1.00 89.00 168 ALA A CA 1
ATOM 1344 C C . ALA A 1 168 ? -0.039 23.067 5.135 1.00 89.00 168 ALA A C 1
ATOM 1346 O O . ALA A 1 168 ? -0.422 24.232 5.235 1.00 89.00 168 ALA A O 1
ATOM 1347 N N . LYS A 1 169 ? -0.838 22.098 4.668 1.00 87.44 169 LYS A N 1
ATOM 1348 C CA . LYS A 1 169 ? -2.238 22.327 4.285 1.00 87.44 169 LYS A CA 1
ATOM 1349 C C . LYS A 1 169 ? -3.075 22.794 5.482 1.00 87.44 169 LYS A C 1
ATOM 1351 O O . LYS A 1 169 ? -3.754 23.811 5.376 1.00 87.44 169 LYS A O 1
ATOM 1356 N N . MET A 1 170 ? -2.936 22.109 6.618 1.00 85.56 170 MET A N 1
ATOM 1357 C CA . MET A 1 170 ? -3.583 22.428 7.898 1.00 85.56 170 MET A CA 1
ATOM 1358 C C . MET A 1 170 ? -3.201 23.819 8.420 1.00 85.56 170 MET A C 1
ATOM 1360 O O . MET A 1 170 ? -4.029 24.502 9.014 1.00 85.56 170 MET A O 1
ATOM 1364 N N . PHE A 1 171 ? -1.967 24.266 8.167 1.00 87.12 171 PHE A N 1
ATOM 1365 C CA . PHE A 1 171 ? -1.495 25.586 8.585 1.00 87.12 171 PHE A CA 1
ATOM 1366 C C . PHE A 1 171 ? -2.083 26.726 7.738 1.00 87.12 171 PHE A C 1
ATOM 1368 O O . PHE A 1 171 ? -2.403 27.792 8.262 1.00 87.12 171 PHE A O 1
ATOM 1375 N N . HIS A 1 172 ? -2.219 26.522 6.424 1.00 79.06 172 HIS A N 1
ATOM 1376 C CA . HIS A 1 172 ? -2.701 27.556 5.503 1.00 79.06 172 HIS A CA 1
ATOM 1377 C C . HIS A 1 172 ? -4.225 27.686 5.454 1.00 79.06 172 HIS A C 1
ATOM 1379 O O . HIS A 1 172 ? -4.726 28.778 5.187 1.00 79.06 172 HIS A O 1
ATOM 1385 N N . ASP A 1 173 ? -4.950 26.597 5.703 1.00 80.44 173 ASP A N 1
ATOM 1386 C CA . ASP A 1 173 ? -6.404 26.542 5.605 1.00 80.44 173 ASP A CA 1
ATOM 1387 C C . ASP A 1 173 ? -7.007 25.914 6.866 1.00 80.44 173 ASP A C 1
ATOM 1389 O O . ASP A 1 173 ? -6.945 24.699 7.065 1.00 80.44 173 ASP A O 1
ATOM 1393 N N . LYS A 1 174 ? -7.637 26.738 7.710 1.00 72.75 174 LYS A N 1
ATOM 1394 C CA . LYS A 1 174 ? -8.303 26.258 8.929 1.00 72.75 174 LYS A CA 1
ATOM 1395 C C . LYS A 1 174 ? -9.474 25.327 8.626 1.00 72.75 174 LYS A C 1
ATOM 1397 O O . LYS A 1 174 ? -9.755 24.452 9.444 1.00 72.75 174 LYS A O 1
ATOM 1402 N N . ASP A 1 175 ? -10.118 25.457 7.466 1.00 79.50 175 ASP A N 1
ATOM 1403 C CA . ASP A 1 175 ? -11.218 24.569 7.105 1.00 79.50 175 ASP A CA 1
ATOM 1404 C C . ASP A 1 175 ? -10.719 23.144 6.831 1.00 79.50 175 ASP A C 1
ATOM 1406 O O . ASP A 1 175 ? -11.446 22.175 7.064 1.00 79.50 175 ASP A O 1
ATOM 1410 N N . SER A 1 176 ? -9.441 22.987 6.475 1.00 82.06 176 SER A N 1
ATOM 1411 C CA . SER A 1 176 ? -8.805 21.681 6.288 1.00 82.06 176 SER A CA 1
ATOM 1412 C C . SER A 1 176 ? -8.591 20.879 7.583 1.00 82.06 176 SER A C 1
ATOM 1414 O O . SER A 1 176 ? -8.223 19.706 7.509 1.00 82.06 176 SER A O 1
ATOM 1416 N N . MET A 1 177 ? -8.880 21.462 8.756 1.00 82.25 177 MET A N 1
ATOM 1417 C CA . MET A 1 177 ? -8.882 20.774 10.057 1.00 82.25 177 MET A CA 1
ATOM 1418 C C . MET A 1 177 ? -10.209 20.070 10.378 1.00 82.25 177 MET A C 1
ATOM 1420 O O . MET A 1 177 ? -10.233 19.205 11.255 1.00 82.25 177 MET A O 1
ATOM 1424 N N . HIS A 1 178 ? -11.310 20.392 9.688 1.00 85.69 178 HIS A N 1
ATOM 1425 C CA . HIS A 1 178 ? -12.606 19.739 9.926 1.00 85.69 178 HIS A CA 1
ATOM 1426 C C . HIS A 1 178 ? -12.563 18.211 9.752 1.00 85.69 178 HIS A C 1
ATOM 1428 O O . HIS A 1 178 ? -13.080 17.526 10.630 1.00 85.69 178 HIS A O 1
ATOM 1434 N N . PRO A 1 179 ? -11.870 17.638 8.745 1.00 86.38 179 PRO A N 1
ATOM 1435 C CA . PRO A 1 179 ? -11.724 16.188 8.640 1.00 86.38 179 PRO A CA 1
ATOM 1436 C C . PRO A 1 179 ? -11.086 15.534 9.872 1.00 86.38 179 PRO A C 1
ATOM 1438 O O . PRO A 1 179 ? -11.424 14.400 10.197 1.00 86.38 179 PRO A O 1
ATOM 1441 N N . LEU A 1 180 ? -10.181 16.228 10.577 1.00 84.56 180 LEU A N 1
ATOM 1442 C CA . LEU A 1 180 ? -9.596 15.717 11.820 1.00 84.56 180 LEU A CA 1
ATOM 1443 C C . LEU A 1 180 ? -10.624 15.719 12.958 1.00 84.56 180 LEU A C 1
ATOM 1445 O O . LEU A 1 180 ? -10.687 14.762 13.726 1.00 84.56 180 LEU A O 1
ATOM 1449 N N . LEU A 1 181 ? -11.439 16.771 13.054 1.00 87.12 181 LEU A N 1
ATOM 1450 C CA . LEU A 1 181 ? -12.544 16.841 14.009 1.00 87.12 181 LEU A CA 1
ATOM 1451 C C . LEU A 1 181 ? -13.564 15.721 13.746 1.00 87.12 181 LEU A C 1
ATOM 1453 O O . LEU A 1 181 ? -13.897 14.972 14.663 1.00 87.12 181 LEU A O 1
ATOM 1457 N N . ASP A 1 182 ? -13.992 15.558 12.494 1.00 85.31 182 ASP A N 1
ATOM 1458 C CA . ASP A 1 182 ? -14.933 14.515 12.075 1.00 85.31 182 ASP A CA 1
ATOM 1459 C C . ASP A 1 182 ? -14.373 13.113 12.335 1.00 85.31 182 ASP A C 1
ATOM 1461 O O . ASP A 1 182 ? -15.079 12.230 12.827 1.00 85.31 182 ASP A O 1
ATOM 1465 N N . PHE A 1 183 ? -13.083 12.906 12.064 1.00 84.38 183 PHE A N 1
ATOM 1466 C CA . PHE A 1 183 ? -12.390 11.663 12.381 1.00 84.38 183 PHE A CA 1
ATOM 1467 C C . PHE A 1 183 ? -12.456 11.349 13.881 1.00 84.38 183 PHE A C 1
ATOM 1469 O O . PHE A 1 183 ? -12.826 10.242 14.261 1.00 84.38 183 PHE A O 1
ATOM 1476 N N . LEU A 1 184 ? -12.162 12.325 14.745 1.00 86.94 184 LEU A N 1
ATOM 1477 C CA . LEU A 1 184 ? -12.203 12.133 16.195 1.00 86.94 184 LEU A CA 1
ATOM 1478 C C . LEU A 1 184 ? -13.630 11.920 16.736 1.00 86.94 184 LEU A C 1
ATOM 1480 O O . LEU A 1 184 ? -13.781 11.226 17.735 1.00 86.94 184 LEU A O 1
ATOM 1484 N N . HIS A 1 185 ? -14.664 12.471 16.091 1.00 85.31 185 HIS A N 1
ATOM 1485 C CA . HIS A 1 185 ? -16.070 12.219 16.443 1.00 85.31 185 HIS A CA 1
ATOM 1486 C C . HIS A 1 185 ? -16.573 10.845 16.009 1.00 85.31 185 HIS A C 1
ATOM 1488 O O . HIS A 1 185 ? -17.334 10.194 16.722 1.00 85.31 185 HIS A O 1
ATOM 1494 N N . THR A 1 186 ? -16.195 10.420 14.804 1.00 79.12 186 THR A N 1
ATOM 1495 C CA . THR A 1 186 ? -16.664 9.159 14.213 1.00 79.12 186 THR A CA 1
ATOM 1496 C C . THR A 1 186 ? -15.896 7.946 14.729 1.00 79.12 186 THR A C 1
ATOM 1498 O O . THR A 1 186 ? -16.332 6.809 14.519 1.00 79.12 186 THR A O 1
ATOM 1501 N N . HIS A 1 187 ? -14.774 8.166 15.420 1.00 77.12 187 HIS A N 1
ATOM 1502 C CA . HIS A 1 187 ? -13.952 7.099 15.968 1.00 77.12 187 HIS A CA 1
ATOM 1503 C C . HIS A 1 187 ? -14.687 6.336 17.075 1.00 77.12 187 HIS A C 1
ATOM 1505 O O . HIS A 1 187 ? -14.983 6.858 18.150 1.00 77.12 187 HIS A O 1
ATOM 1511 N N . GLN A 1 188 ? -14.965 5.060 16.818 1.00 75.38 188 GLN A N 1
ATOM 1512 C CA . GLN A 1 188 ? -15.676 4.181 17.740 1.00 75.38 188 GLN A CA 1
ATOM 1513 C C . GLN A 1 188 ? -15.109 2.763 17.698 1.00 75.38 188 GLN A C 1
ATOM 1515 O O . GLN A 1 188 ? -14.642 2.283 16.665 1.00 75.38 188 GLN A O 1
ATOM 1520 N N . SER A 1 189 ? -15.219 2.048 18.817 1.00 62.25 189 SER A N 1
ATOM 1521 C CA . SER A 1 189 ? -14.865 0.630 18.892 1.00 62.25 189 SER A CA 1
ATOM 1522 C C . SER A 1 189 ? -15.931 -0.150 19.652 1.00 62.25 189 SER A C 1
ATOM 1524 O O . SER A 1 189 ? -16.319 0.219 20.760 1.00 62.25 189 SER A O 1
ATOM 1526 N N . LYS A 1 190 ? -16.442 -1.229 19.041 1.00 64.19 190 LYS A N 1
ATOM 1527 C CA . LYS A 1 190 ? -17.538 -2.065 19.581 1.00 64.19 190 LYS A CA 1
ATOM 1528 C C . LYS A 1 190 ? -18.765 -1.247 20.038 1.00 64.19 190 LYS A C 1
ATOM 1530 O O . LYS A 1 190 ? -19.364 -1.548 21.067 1.00 64.19 190 LYS A O 1
ATOM 1535 N N . GLY A 1 191 ? -19.112 -0.195 19.289 1.00 66.38 191 GLY A N 1
ATOM 1536 C CA . GLY A 1 191 ? -20.245 0.692 19.586 1.00 66.38 191 GLY A CA 1
ATOM 1537 C C . GLY A 1 191 ? -20.033 1.649 20.766 1.00 66.38 191 GLY A C 1
ATOM 1538 O O . GLY A 1 191 ? -20.991 2.274 21.212 1.00 66.38 191 GLY A O 1
ATOM 1539 N N . LYS A 1 192 ? -18.806 1.757 21.294 1.00 75.38 192 LYS A N 1
ATOM 1540 C CA . LYS A 1 192 ? -18.423 2.789 22.263 1.00 75.38 192 LYS A CA 1
ATOM 1541 C C . LYS A 1 192 ? -17.709 3.920 21.531 1.00 75.38 192 LYS A C 1
ATOM 1543 O O . LYS A 1 192 ? -16.713 3.664 20.851 1.00 75.38 192 LYS A O 1
ATOM 1548 N N . ASN A 1 193 ? -18.205 5.141 21.707 1.00 82.31 193 ASN A N 1
ATOM 1549 C CA . ASN A 1 193 ? -17.550 6.343 21.200 1.00 82.31 193 ASN A CA 1
ATOM 1550 C C . ASN A 1 193 ? -16.188 6.524 21.874 1.00 82.31 193 ASN A C 1
ATOM 1552 O O . ASN A 1 193 ? -16.016 6.217 23.058 1.00 82.31 193 ASN A O 1
ATOM 1556 N N . MET A 1 194 ? -15.226 7.009 21.101 1.00 88.12 194 MET A N 1
ATOM 1557 C CA . MET A 1 194 ? -13.876 7.309 21.552 1.00 88.12 194 MET A CA 1
ATOM 1558 C C . MET A 1 194 ? -13.549 8.766 21.247 1.00 88.12 194 MET A C 1
ATOM 1560 O O . MET A 1 194 ? -14.148 9.367 20.366 1.00 88.12 194 MET A O 1
ATOM 1564 N N . MET A 1 195 ? -12.559 9.315 21.949 1.00 94.62 195 MET A N 1
ATOM 1565 C CA . MET A 1 195 ? -12.050 10.677 21.759 1.00 94.62 195 MET A CA 1
ATOM 1566 C C . MET A 1 195 ? -13.082 11.779 22.043 1.00 94.62 195 MET A C 1
ATOM 1568 O O . MET A 1 195 ? -13.031 12.365 23.125 1.00 94.62 195 MET A O 1
ATOM 1572 N N . LEU A 1 196 ? -14.000 12.069 21.116 1.00 95.50 196 LEU A N 1
ATOM 1573 C CA . LEU A 1 196 ? -14.962 13.172 21.199 1.00 95.50 196 LEU A CA 1
ATOM 1574 C C . LEU A 1 196 ? -16.404 12.660 21.112 1.00 95.50 196 LEU A C 1
ATOM 1576 O O . LEU A 1 196 ? -16.713 11.774 20.321 1.00 95.50 196 LEU A O 1
ATOM 1580 N N . ASN A 1 197 ? -17.313 13.263 21.879 1.00 94.00 197 ASN A N 1
ATOM 1581 C CA . ASN A 1 197 ? -18.756 13.048 21.726 1.00 94.00 197 ASN A CA 1
ATOM 1582 C C . ASN A 1 197 ? -19.460 14.267 21.117 1.00 94.00 197 ASN A C 1
ATOM 1584 O O . ASN A 1 197 ? -18.867 15.330 20.954 1.00 94.00 197 ASN A O 1
ATOM 1588 N N . ASP A 1 198 ? -20.758 14.129 20.848 1.00 91.81 198 ASP A N 1
ATOM 1589 C CA . ASP A 1 198 ? -21.589 15.123 20.156 1.00 91.81 198 ASP A CA 1
ATOM 1590 C C . ASP A 1 198 ? -21.739 16.476 20.890 1.00 91.81 198 ASP A C 1
ATOM 1592 O O . ASP A 1 198 ? -22.435 17.369 20.412 1.00 91.81 198 ASP A O 1
ATOM 1596 N N . ARG A 1 199 ? -21.130 16.685 22.064 1.00 93.81 199 ARG A N 1
ATOM 1597 C CA . ARG A 1 199 ? -21.120 18.006 22.723 1.00 93.81 199 ARG A CA 1
ATOM 1598 C C . ARG A 1 199 ? -20.191 18.996 22.023 1.00 93.81 199 ARG A C 1
ATOM 1600 O O . ARG A 1 199 ? -20.398 20.204 22.129 1.00 93.81 199 ARG A O 1
ATOM 1607 N N . ILE A 1 200 ? -19.175 18.497 21.325 1.00 94.25 200 ILE A N 1
ATOM 1608 C CA . ILE A 1 200 ? -18.252 19.302 20.524 1.00 94.25 200 ILE A CA 1
ATOM 1609 C C . ILE A 1 200 ? -18.772 19.282 19.083 1.00 94.25 200 ILE A C 1
ATOM 1611 O O . ILE A 1 200 ? -19.134 18.234 18.576 1.00 94.25 200 ILE A O 1
ATOM 1615 N N . GLN A 1 201 ? -18.907 20.448 18.452 1.00 90.56 201 GLN A N 1
ATOM 1616 C CA . GLN A 1 201 ? -19.554 20.572 17.130 1.00 90.56 201 GLN A CA 1
ATOM 1617 C C . GLN A 1 201 ? -18.693 21.318 16.108 1.00 90.56 201 GLN A C 1
ATOM 1619 O O . GLN A 1 201 ? -19.000 21.347 14.923 1.00 90.56 201 GLN A O 1
ATOM 1624 N N . ASN A 1 202 ? -17.644 21.999 16.566 1.00 93.12 202 ASN A N 1
ATOM 1625 C CA . ASN A 1 202 ? -16.766 22.799 15.722 1.00 93.12 202 ASN A CA 1
ATOM 1626 C C . ASN A 1 202 ? -15.393 22.965 16.383 1.00 93.12 202 ASN A C 1
ATOM 1628 O O . ASN A 1 202 ? -15.226 22.717 17.581 1.00 93.12 202 ASN A O 1
ATOM 1632 N N . LEU A 1 203 ? -14.421 23.433 15.597 1.00 91.50 203 LEU A N 1
ATOM 1633 C CA . LEU A 1 203 ? -13.027 23.591 16.019 1.00 91.50 203 LEU A CA 1
ATOM 1634 C C . LEU A 1 203 ? -12.859 24.566 17.197 1.00 91.50 203 LEU A C 1
ATOM 1636 O O . LEU A 1 203 ? -12.049 24.316 18.087 1.00 91.50 203 LEU A O 1
ATOM 1640 N N . ASN A 1 204 ? -13.658 25.637 17.257 1.00 92.62 204 ASN A N 1
ATOM 1641 C CA . ASN A 1 204 ? -13.613 26.594 18.371 1.00 92.62 204 ASN A CA 1
ATOM 1642 C C . ASN A 1 204 ? -14.091 25.949 19.683 1.00 92.62 204 ASN A C 1
ATOM 1644 O O . ASN A 1 204 ? -13.488 26.145 20.740 1.00 92.62 204 ASN A O 1
ATOM 1648 N N . GLY A 1 205 ? -15.161 25.150 19.612 1.00 95.00 205 GLY A N 1
ATOM 1649 C CA . GLY A 1 205 ? -15.664 24.357 20.729 1.00 95.00 205 GLY A CA 1
ATOM 1650 C C . GLY A 1 205 ? -14.632 23.337 21.203 1.00 95.00 205 GLY A C 1
ATOM 1651 O O . GLY A 1 205 ? -14.359 23.271 22.401 1.00 95.00 205 GLY A O 1
ATOM 1652 N N . LEU A 1 206 ? -13.997 22.621 20.268 1.00 95.62 206 LEU A N 1
ATOM 1653 C CA . LEU A 1 206 ? -12.919 21.678 20.569 1.00 95.62 206 LEU A CA 1
ATOM 1654 C C . LEU A 1 206 ? -11.769 22.379 21.301 1.00 95.62 206 LEU A C 1
ATOM 1656 O O . LEU A 1 206 ? -11.387 21.958 22.390 1.00 95.62 206 LEU A O 1
ATOM 1660 N N . GLN A 1 207 ? -11.262 23.489 20.759 1.00 95.56 207 GLN A N 1
ATOM 1661 C CA . GLN A 1 207 ? -10.153 24.224 21.367 1.00 95.56 207 GLN A CA 1
ATOM 1662 C C . GLN A 1 207 ? -10.502 24.725 22.779 1.00 95.56 207 GLN A C 1
ATOM 1664 O O . GLN A 1 207 ? -9.674 24.641 23.688 1.00 95.56 207 GLN A O 1
ATOM 1669 N N . SER A 1 208 ? -11.732 25.208 22.995 1.00 96.62 208 SER A N 1
ATOM 1670 C CA . SER A 1 208 ? -12.198 25.637 24.320 1.00 96.62 208 SER A CA 1
ATOM 1671 C C . SER A 1 208 ? -12.255 24.480 25.321 1.00 96.62 208 SER A C 1
ATOM 1673 O O . SER A 1 208 ? -11.811 24.636 26.460 1.00 96.62 208 SER A O 1
ATOM 1675 N N . VAL A 1 209 ? -12.771 23.317 24.909 1.00 98.00 209 VAL A N 1
ATOM 1676 C CA . VAL A 1 209 ? -12.846 22.122 25.762 1.00 98.00 209 VAL A CA 1
ATOM 1677 C C . VAL A 1 209 ? -11.452 21.608 26.113 1.00 98.00 209 VAL A C 1
ATOM 1679 O O . VAL A 1 209 ? -11.193 21.331 27.282 1.00 98.00 209 VAL A O 1
ATOM 1682 N N . LEU A 1 210 ? -10.538 21.545 25.143 1.00 98.00 210 LEU A N 1
ATOM 1683 C CA . LEU A 1 210 ? -9.163 21.091 25.365 1.00 98.00 210 LEU A CA 1
ATOM 1684 C C . LEU A 1 210 ? -8.403 21.995 26.347 1.00 98.00 210 LEU A C 1
ATOM 1686 O O . LEU A 1 210 ? -7.731 21.483 27.240 1.00 98.00 210 LEU A O 1
ATOM 1690 N N . ARG A 1 211 ? -8.554 23.327 26.253 1.00 97.75 211 ARG A N 1
ATOM 1691 C CA . ARG A 1 211 ? -7.950 24.264 27.223 1.00 97.75 211 ARG A CA 1
ATOM 1692 C C . ARG A 1 211 ? -8.493 24.042 28.640 1.00 97.75 211 ARG A C 1
ATOM 1694 O O . ARG A 1 211 ? -7.708 23.904 29.571 1.00 97.75 211 ARG A O 1
ATOM 1701 N N . LYS A 1 212 ? -9.816 23.900 28.797 1.00 97.19 212 LYS A N 1
ATOM 1702 C CA . LYS A 1 212 ? -10.446 23.595 30.099 1.00 97.19 212 LYS A CA 1
ATOM 1703 C C . LYS A 1 212 ? -9.989 22.252 30.673 1.00 97.19 212 LYS A C 1
ATOM 1705 O O . LYS A 1 212 ? -9.796 22.128 31.880 1.00 97.19 212 LYS A O 1
ATOM 1710 N N . ALA A 1 213 ? -9.839 21.243 29.818 1.00 97.81 213 ALA A N 1
ATOM 1711 C CA . ALA A 1 213 ? -9.354 19.931 30.219 1.00 97.81 213 ALA A CA 1
ATOM 1712 C C . ALA A 1 213 ? -7.891 19.992 30.688 1.00 97.81 213 ALA A C 1
ATOM 1714 O O . ALA A 1 213 ? -7.586 19.442 31.741 1.00 97.81 213 ALA A O 1
ATOM 1715 N N . SER A 1 214 ? -7.019 20.717 29.977 1.00 97.81 214 SER A N 1
ATOM 1716 C CA . SER A 1 214 ? -5.622 20.949 30.382 1.00 97.81 214 SER A CA 1
ATOM 1717 C C . SER A 1 214 ? -5.528 21.696 31.723 1.00 97.81 214 SER A C 1
ATOM 1719 O O . SER A 1 214 ? -4.830 21.249 32.636 1.00 97.81 214 SER A O 1
ATOM 1721 N N . GLU A 1 215 ? -6.307 22.766 31.919 1.00 97.44 215 GLU A N 1
ATOM 1722 C CA . GLU A 1 215 ? -6.358 23.495 33.198 1.00 97.44 215 GLU A CA 1
ATOM 1723 C C . GLU A 1 215 ? -6.771 22.581 34.359 1.00 97.44 215 GLU A C 1
ATOM 1725 O O . GLU A 1 215 ? -6.163 22.609 35.427 1.00 97.44 215 GLU A O 1
ATOM 1730 N N . TYR A 1 216 ? -7.775 21.728 34.146 1.00 97.62 216 TYR A N 1
ATOM 1731 C CA . TYR A 1 216 ? -8.220 20.788 35.167 1.00 97.62 216 TYR A CA 1
ATOM 1732 C C . TYR A 1 216 ? -7.199 19.676 35.442 1.00 97.62 216 TYR A C 1
ATOM 1734 O O . TYR A 1 216 ? -6.912 19.406 36.608 1.00 97.62 216 TYR A O 1
ATOM 1742 N N . LEU A 1 217 ? -6.616 19.058 34.412 1.00 97.62 217 LEU A N 1
ATOM 1743 C CA . LEU A 1 217 ? -5.590 18.022 34.582 1.00 97.62 217 LEU A CA 1
ATOM 1744 C C . LEU A 1 217 ? -4.358 18.550 35.325 1.00 97.62 217 LEU A C 1
ATOM 1746 O O . LEU A 1 217 ? -3.748 17.805 36.081 1.00 97.62 217 LEU A O 1
ATOM 1750 N N . SER A 1 218 ? -4.038 19.840 35.178 1.00 97.00 218 SER A N 1
ATOM 1751 C CA . SER A 1 218 ? -2.923 20.492 35.882 1.00 97.00 218 SER A CA 1
ATOM 1752 C C . SER A 1 218 ? -3.112 20.539 37.406 1.00 97.00 218 SER A C 1
ATOM 1754 O O . SER A 1 218 ? -2.166 20.818 38.136 1.00 97.00 218 SER A O 1
ATOM 1756 N N . THR A 1 219 ? -4.331 20.280 37.895 1.00 97.56 219 THR A N 1
ATOM 1757 C CA . THR A 1 219 ? -4.646 20.195 39.332 1.00 97.56 219 THR A CA 1
ATOM 1758 C C . THR A 1 219 ? -4.531 18.781 39.906 1.00 97.56 219 THR A C 1
ATOM 1760 O O . THR A 1 219 ? -4.622 18.618 41.121 1.00 97.56 219 THR A O 1
ATOM 1763 N N . LEU A 1 220 ? -4.364 17.765 39.054 1.00 97.12 220 LEU A N 1
ATOM 1764 C CA . LEU A 1 220 ? -4.295 16.355 39.439 1.00 97.12 220 LEU A CA 1
ATOM 1765 C C . LEU A 1 220 ? -2.840 15.873 39.512 1.00 97.12 220 LEU A C 1
ATOM 1767 O O . LEU A 1 220 ? -1.946 16.462 38.909 1.00 97.12 220 LEU A O 1
ATOM 1771 N N . ASP A 1 221 ? -2.610 14.769 40.225 1.00 97.88 221 ASP A N 1
ATOM 1772 C CA . ASP A 1 221 ? -1.320 14.074 40.190 1.00 97.88 221 ASP A CA 1
ATOM 1773 C C . ASP A 1 221 ? -1.120 13.369 38.835 1.00 97.88 221 ASP A C 1
ATOM 1775 O O . ASP A 1 221 ? -2.081 12.863 38.247 1.00 97.88 221 ASP A O 1
ATOM 1779 N N . ALA A 1 222 ? 0.121 13.307 38.347 1.00 96.81 222 ALA A N 1
ATOM 1780 C CA . ALA A 1 222 ? 0.468 12.729 37.046 1.00 96.81 222 ALA A CA 1
ATOM 1781 C C . ALA A 1 222 ? 0.024 11.260 36.887 1.00 96.81 222 ALA A C 1
ATOM 1783 O O . ALA A 1 222 ? -0.388 10.852 35.795 1.00 96.81 222 ALA A O 1
ATOM 1784 N N . GLU A 1 223 ? 0.047 10.484 37.975 1.00 97.62 223 GLU A N 1
ATOM 1785 C CA . GLU A 1 223 ? -0.325 9.065 37.994 1.00 97.62 223 GLU A CA 1
ATOM 1786 C C . GLU A 1 223 ? -1.826 8.830 38.222 1.00 97.62 223 GLU A C 1
ATOM 1788 O O . GLU A 1 223 ? -2.267 7.679 38.226 1.00 97.62 223 GLU A O 1
ATOM 1793 N N . THR A 1 224 ? -2.629 9.894 38.366 1.00 98.06 224 THR A N 1
ATOM 1794 C CA . THR A 1 224 ? -4.083 9.784 38.571 1.00 98.06 224 THR A CA 1
ATOM 1795 C C . THR A 1 224 ? -4.716 8.974 37.428 1.00 98.06 224 THR A C 1
ATOM 1797 O O . THR A 1 224 ? -4.617 9.388 36.266 1.00 98.06 224 THR A O 1
ATOM 1800 N N . PRO A 1 225 ? -5.386 7.838 37.703 1.00 97.94 225 PRO A N 1
ATOM 1801 C CA . PRO A 1 225 ? -6.013 7.013 36.674 1.00 97.94 225 PRO A CA 1
ATOM 1802 C C . PRO A 1 225 ? -7.170 7.726 35.966 1.00 97.94 225 PRO A C 1
ATOM 1804 O O . PRO A 1 225 ? -7.971 8.412 36.602 1.00 97.94 225 PRO A O 1
ATOM 1807 N N . TYR A 1 226 ? -7.345 7.475 34.661 1.00 97.31 226 TYR A N 1
ATOM 1808 C CA . TYR A 1 226 ? -8.435 8.065 33.864 1.00 97.31 226 TYR A CA 1
ATOM 1809 C C . TYR A 1 226 ? -9.821 7.836 34.485 1.00 97.31 226 TYR A C 1
ATOM 1811 O O . TYR A 1 226 ? -10.696 8.696 34.408 1.00 97.31 226 TYR A O 1
ATOM 1819 N N . SER A 1 227 ? -10.036 6.691 35.141 1.00 96.25 227 SER A N 1
ATOM 1820 C CA . SER A 1 227 ? -11.308 6.360 35.793 1.00 96.25 227 SER A CA 1
ATOM 1821 C C . SER A 1 227 ? -11.753 7.377 36.846 1.00 96.25 227 SER A C 1
ATOM 1823 O O . SER A 1 227 ? -12.956 7.518 37.045 1.00 96.25 227 SER A O 1
ATOM 1825 N N . GLU A 1 228 ? -10.825 8.086 37.495 1.00 97.38 228 GLU A N 1
ATOM 1826 C CA . GLU A 1 228 ? -11.148 9.058 38.548 1.00 97.38 228 GLU A CA 1
ATOM 1827 C C . GLU A 1 228 ? -11.733 10.363 37.997 1.00 97.38 228 GLU A C 1
ATOM 1829 O O . GLU A 1 228 ? -12.553 11.003 38.654 1.00 97.38 228 GLU A O 1
ATOM 1834 N N . PHE A 1 229 ? -11.369 10.739 36.768 1.00 97.19 229 PHE A N 1
ATOM 1835 C CA . PHE A 1 229 ? -11.826 11.976 36.127 1.00 97.19 229 PHE A CA 1
ATOM 1836 C C . PHE A 1 229 ? -12.662 11.760 34.856 1.00 97.19 229 PHE A C 1
ATOM 1838 O O . PHE A 1 229 ? -13.113 12.731 34.241 1.00 97.19 229 PHE A O 1
ATOM 1845 N N . ALA A 1 230 ? -12.940 10.504 34.492 1.00 95.88 230 ALA A N 1
ATOM 1846 C CA . ALA A 1 230 ? -13.703 10.120 33.305 1.00 95.88 230 ALA A CA 1
ATOM 1847 C C . ALA A 1 230 ? -15.068 10.821 33.205 1.00 95.88 230 ALA A C 1
ATOM 1849 O O . ALA A 1 230 ? -15.427 11.321 32.144 1.00 95.88 230 ALA A O 1
ATOM 1850 N N . HIS A 1 231 ? -15.818 10.894 34.312 1.00 96.12 231 HIS A N 1
ATOM 1851 C CA . HIS A 1 231 ? -17.151 11.509 34.323 1.00 96.12 231 HIS A CA 1
ATOM 1852 C C . HIS A 1 231 ? -17.093 12.996 33.955 1.00 96.12 231 HIS A C 1
ATOM 1854 O O . HIS A 1 231 ? -17.846 13.469 33.108 1.00 96.12 231 HIS A O 1
ATOM 1860 N N . LYS A 1 232 ? -16.142 13.727 34.545 1.00 96.25 232 LYS A N 1
ATOM 1861 C CA . LYS A 1 232 ? -15.955 15.155 34.279 1.00 96.25 232 LYS A CA 1
ATOM 1862 C C . LYS A 1 232 ? -15.499 15.413 32.841 1.00 96.25 232 LYS A C 1
ATOM 1864 O O . LYS A 1 232 ? -15.911 16.397 32.238 1.00 96.25 232 LYS A O 1
ATOM 1869 N N . PHE A 1 233 ? -14.681 14.522 32.282 1.00 97.44 233 PHE A N 1
ATOM 1870 C CA . PHE A 1 233 ? -14.279 14.568 30.874 1.00 97.44 233 PHE A CA 1
ATOM 1871 C C . PHE A 1 233 ? -15.467 14.344 29.934 1.00 97.44 233 PHE A C 1
ATOM 1873 O O . PHE A 1 233 ? -15.671 15.112 28.991 1.00 97.44 233 PHE A O 1
ATOM 1880 N N . GLN A 1 234 ? -16.314 13.367 30.245 1.00 95.69 234 GLN A N 1
ATOM 1881 C CA . GLN A 1 234 ? -17.495 13.070 29.447 1.00 95.69 234 GLN A CA 1
ATOM 1882 C C . GLN A 1 234 ? -18.495 14.241 29.419 1.00 95.69 234 GLN A C 1
ATOM 1884 O O . GLN A 1 234 ? -19.063 14.549 28.366 1.00 95.69 234 GLN A O 1
ATOM 1889 N N . GLU A 1 235 ? -18.672 14.944 30.545 1.00 96.12 235 GLU A N 1
ATOM 1890 C CA . GLU A 1 235 ? -19.532 16.134 30.654 1.00 96.12 235 GLU A CA 1
ATOM 1891 C C . GLU A 1 235 ? -19.110 17.278 29.722 1.00 96.12 235 GLU A C 1
ATOM 1893 O O . GLU A 1 235 ? -19.972 17.976 29.174 1.00 96.12 235 GLU A O 1
ATOM 1898 N N . ILE A 1 236 ? -17.799 17.458 29.530 1.00 96.50 236 ILE A N 1
ATOM 1899 C CA . ILE A 1 236 ? -17.231 18.498 28.659 1.00 96.50 236 ILE A CA 1
ATOM 1900 C C . ILE A 1 236 ? -17.046 18.038 27.210 1.00 96.50 236 ILE A C 1
ATOM 1902 O O . ILE A 1 236 ? -16.723 18.857 26.357 1.00 96.50 236 ILE A O 1
ATOM 1906 N N . GLY A 1 237 ? -17.297 16.762 26.918 1.00 96.12 237 GLY A N 1
ATOM 1907 C CA . GLY A 1 237 ? -17.324 16.223 25.561 1.00 96.12 237 GLY A CA 1
ATOM 1908 C C . GLY A 1 237 ? -16.166 15.302 25.178 1.00 96.12 237 GLY A C 1
ATOM 1909 O O . GLY A 1 237 ? -16.040 14.956 24.006 1.00 96.12 237 GLY A O 1
ATOM 1910 N N . LEU A 1 238 ? -15.328 14.910 26.141 1.00 97.81 238 LEU A N 1
ATOM 1911 C CA . LEU A 1 238 ? -14.176 14.034 25.934 1.00 97.81 238 LEU A CA 1
ATOM 1912 C C . LEU A 1 238 ? -14.488 12.610 26.416 1.00 97.81 238 LEU A C 1
ATOM 1914 O O . LEU A 1 238 ? -14.758 12.386 27.593 1.00 97.81 238 LEU A O 1
ATOM 1918 N N . GLU A 1 239 ? -14.421 11.644 25.507 1.00 96.00 239 GLU A N 1
ATOM 1919 C CA . GLU A 1 239 ? -14.602 10.214 25.789 1.00 96.00 239 GLU A CA 1
ATOM 1920 C C . GLU A 1 239 ? -13.258 9.530 26.100 1.00 96.00 239 GLU A C 1
ATOM 1922 O O . GLU A 1 239 ? -12.215 10.178 26.162 1.00 96.00 239 GLU A O 1
ATOM 1927 N N . ARG A 1 240 ? -13.248 8.208 26.310 1.00 95.00 240 ARG A N 1
ATOM 1928 C CA . ARG A 1 240 ? -12.006 7.434 26.518 1.00 95.00 240 ARG A CA 1
ATOM 1929 C C . ARG A 1 240 ? -11.121 7.405 25.262 1.00 95.00 240 ARG A C 1
ATOM 1931 O O . ARG A 1 240 ? -11.607 7.568 24.144 1.00 95.00 240 ARG A O 1
ATOM 1938 N N . GLY A 1 241 ? -9.832 7.107 25.449 1.00 94.44 241 GLY A N 1
ATOM 1939 C CA . GLY A 1 241 ? -8.860 6.934 24.357 1.00 94.44 241 GLY A CA 1
ATOM 1940 C C . GLY A 1 241 ? -7.750 7.984 24.293 1.00 94.44 241 GLY A C 1
ATOM 1941 O O . GLY A 1 241 ? -6.934 7.919 23.381 1.00 94.44 241 GLY A O 1
ATOM 1942 N N . TRP A 1 242 ? -7.712 8.923 25.245 1.00 97.31 242 TRP A N 1
ATOM 1943 C CA . TRP A 1 242 ? -6.660 9.946 25.356 1.00 97.31 242 TRP A CA 1
ATOM 1944 C C . TRP A 1 242 ? -5.440 9.498 26.167 1.00 97.31 242 TRP A C 1
ATOM 1946 O O . TRP A 1 242 ? -4.401 10.143 26.107 1.00 97.31 242 TRP A O 1
ATOM 1956 N N . GLY A 1 243 ? -5.583 8.464 26.995 1.00 97.12 243 GLY A N 1
ATOM 1957 C CA . GLY A 1 243 ? -4.555 8.054 27.946 1.00 97.12 243 GLY A CA 1
ATOM 1958 C C . GLY A 1 243 ? -5.136 7.266 29.115 1.00 97.12 243 GLY A C 1
ATOM 1959 O O . GLY A 1 243 ? -6.312 7.401 29.453 1.00 97.12 243 GLY A O 1
ATOM 1960 N N . ASN A 1 244 ? -4.309 6.441 29.751 1.00 96.81 244 ASN A N 1
ATOM 1961 C CA . ASN A 1 244 ? -4.677 5.679 30.947 1.00 96.81 244 ASN A CA 1
ATOM 1962 C C . ASN A 1 244 ? -4.525 6.460 32.263 1.00 96.81 244 ASN A C 1
ATOM 1964 O O . ASN A 1 244 ? -5.215 6.138 33.232 1.00 96.81 244 ASN A O 1
ATOM 1968 N N . LYS A 1 245 ? -3.659 7.478 32.293 1.00 97.75 245 LYS A N 1
ATOM 1969 C CA . LYS A 1 245 ? -3.389 8.359 33.440 1.00 97.75 245 LYS A CA 1
ATOM 1970 C C . LYS A 1 245 ? -3.355 9.832 33.030 1.00 97.75 245 LYS A C 1
ATOM 1972 O O . LYS A 1 245 ? -3.207 10.131 31.843 1.00 97.75 245 LYS A O 1
ATOM 1977 N N . ALA A 1 246 ? -3.473 10.738 34.000 1.00 98.12 246 ALA A N 1
ATOM 1978 C CA . ALA A 1 246 ? -3.543 12.184 33.778 1.00 98.12 246 ALA A CA 1
ATOM 1979 C C . ALA A 1 246 ? -2.388 12.727 32.918 1.00 98.12 246 ALA A C 1
ATOM 1981 O O . ALA A 1 246 ? -2.646 13.501 31.999 1.00 98.12 246 ALA A O 1
ATOM 1982 N N . GLU A 1 247 ? -1.150 12.271 33.143 1.00 97.81 247 GLU A N 1
ATOM 1983 C CA . GLU A 1 247 ? 0.017 12.661 32.335 1.00 97.81 247 GLU A CA 1
ATOM 1984 C C . GLU A 1 247 ? -0.164 12.330 30.843 1.00 97.81 247 GLU A C 1
ATOM 1986 O O . GLU A 1 247 ? -0.027 13.202 29.987 1.00 97.81 247 GLU A O 1
ATOM 1991 N N . GLY A 1 248 ? -0.548 11.091 30.517 1.00 96.62 248 GLY A N 1
ATOM 1992 C CA . GLY A 1 248 ? -0.726 10.660 29.126 1.00 96.62 248 GLY A CA 1
ATOM 1993 C C . GLY A 1 248 ? -1.859 11.406 28.414 1.00 96.62 248 GLY A C 1
ATOM 1994 O O . GLY A 1 248 ? -1.716 11.795 27.253 1.00 96.62 248 GLY A O 1
ATOM 1995 N N . VAL A 1 249 ? -2.956 11.668 29.135 1.00 98.31 249 VAL A N 1
ATOM 1996 C CA . VAL A 1 249 ? -4.079 12.474 28.631 1.00 98.31 249 VAL A CA 1
ATOM 1997 C C . VAL A 1 249 ? -3.636 13.913 28.373 1.00 98.31 249 VAL A C 1
ATOM 1999 O O . VAL A 1 249 ? -3.964 14.475 27.328 1.00 98.31 249 VAL A O 1
ATOM 2002 N N . MET A 1 250 ? -2.868 14.499 29.294 1.00 98.25 250 MET A N 1
ATOM 2003 C CA . MET A 1 250 ? -2.334 15.852 29.162 1.00 98.25 250 MET A CA 1
ATOM 2004 C C . MET A 1 250 ? -1.444 15.981 27.921 1.00 98.25 250 MET A C 1
ATOM 2006 O O . MET A 1 250 ? -1.619 16.911 27.137 1.00 98.25 250 MET A O 1
ATOM 2010 N N . GLU A 1 251 ? -0.529 15.032 27.699 1.00 97.88 251 GLU A N 1
ATOM 2011 C CA . GLU A 1 251 ? 0.328 15.016 26.508 1.00 97.88 251 GLU A CA 1
ATOM 2012 C C . GLU A 1 251 ? -0.486 14.973 25.207 1.00 97.88 251 GLU A C 1
ATOM 2014 O O . GLU A 1 251 ? -0.207 15.729 24.275 1.00 97.88 251 GLU A O 1
ATOM 2019 N N . MET A 1 252 ? -1.510 14.114 25.134 1.00 97.94 252 MET A N 1
ATOM 2020 C CA . MET A 1 252 ? -2.385 14.017 23.958 1.00 97.94 252 MET A CA 1
ATOM 2021 C C . MET A 1 252 ? -3.183 15.303 23.711 1.00 97.94 252 MET A C 1
ATOM 2023 O O . MET A 1 252 ? -3.320 15.725 22.561 1.00 97.94 252 MET A O 1
ATOM 2027 N N . ILE A 1 253 ? -3.680 15.944 24.773 1.00 98.06 253 ILE A N 1
ATOM 2028 C CA . ILE A 1 253 ? -4.390 17.226 24.684 1.00 98.06 253 ILE A CA 1
ATOM 2029 C C . ILE A 1 253 ? -3.458 18.338 24.198 1.00 98.06 253 ILE A C 1
ATOM 2031 O O . ILE A 1 253 ? -3.852 19.106 23.320 1.00 98.06 253 ILE A O 1
ATOM 2035 N N . HIS A 1 254 ? -2.232 18.419 24.723 1.00 98.00 254 HIS A N 1
ATOM 2036 C CA . HIS A 1 254 ? -1.255 19.416 24.284 1.00 98.00 254 HIS A CA 1
ATOM 2037 C C . HIS A 1 254 ? -0.880 19.240 22.813 1.00 98.00 254 HIS A C 1
ATOM 2039 O O . HIS A 1 254 ? -0.928 20.221 22.078 1.00 98.00 254 HIS A O 1
ATOM 2045 N N . MET A 1 255 ? -0.628 18.011 22.347 1.00 98.00 255 MET A N 1
ATOM 2046 C CA . MET A 1 255 ? -0.357 17.770 20.924 1.00 98.00 255 MET A CA 1
ATOM 2047 C C . MET A 1 255 ? -1.522 18.207 20.030 1.00 98.00 255 MET A C 1
ATOM 2049 O O . MET A 1 255 ? -1.302 18.814 18.986 1.00 98.00 255 MET A O 1
ATOM 2053 N N . LEU A 1 256 ? -2.772 17.941 20.424 1.00 97.00 256 LEU A N 1
ATOM 2054 C CA . LEU A 1 256 ? -3.923 18.388 19.636 1.00 97.00 256 LEU A CA 1
ATOM 2055 C C . LEU A 1 256 ? -4.087 19.915 19.663 1.00 97.00 256 LEU A C 1
ATOM 2057 O O . LEU A 1 256 ? -4.426 20.505 18.642 1.00 97.00 256 LEU A O 1
ATOM 2061 N N . LEU A 1 257 ? -3.831 20.569 20.800 1.00 96.75 257 LEU A N 1
ATOM 2062 C CA . LEU A 1 257 ? -3.823 22.033 20.888 1.00 96.75 257 LEU A CA 1
ATOM 2063 C C . LEU A 1 257 ? -2.740 22.649 19.995 1.00 96.75 257 LEU A C 1
ATOM 2065 O O . LEU A 1 257 ? -3.037 23.599 19.275 1.00 96.75 257 LEU A O 1
ATOM 2069 N N . GLU A 1 258 ? -1.532 22.082 19.994 1.00 95.50 258 GLU A N 1
ATOM 2070 C CA . GLU A 1 258 ? -0.439 22.485 19.103 1.00 95.50 258 GLU A CA 1
ATOM 2071 C C . GLU A 1 258 ? -0.843 22.327 17.634 1.00 95.50 258 GLU A C 1
ATOM 2073 O O . GLU A 1 258 ? -0.679 23.262 16.856 1.00 95.50 258 GLU A O 1
ATOM 2078 N N . LEU A 1 259 ? -1.474 21.211 17.256 1.00 93.88 259 LEU A N 1
ATOM 2079 C CA . LEU A 1 259 ? -1.971 21.006 15.890 1.00 93.88 259 LEU A CA 1
ATOM 2080 C C . LEU A 1 259 ? -3.082 21.978 15.482 1.00 93.88 259 LEU A C 1
ATOM 2082 O O . LEU A 1 259 ? -3.177 22.328 14.309 1.00 93.88 259 LEU A O 1
ATOM 2086 N N . LEU A 1 260 ? -3.933 22.403 16.417 1.00 91.75 260 LEU A N 1
ATOM 2087 C CA . LEU A 1 260 ? -4.982 23.393 16.154 1.00 91.75 260 LEU A CA 1
ATOM 2088 C C . LEU A 1 260 ? -4.431 24.824 16.042 1.00 91.75 260 LEU A C 1
ATOM 2090 O O . LEU A 1 260 ? -5.087 25.681 15.448 1.00 91.75 260 LEU A O 1
ATOM 2094 N N . GLU A 1 261 ? -3.265 25.098 16.629 1.00 91.56 261 GLU A N 1
ATOM 2095 C CA . GLU A 1 261 ? -2.657 26.431 16.672 1.00 91.56 261 GLU A CA 1
ATOM 2096 C C . GLU A 1 261 ? -1.572 26.621 15.602 1.00 91.56 261 GLU A C 1
ATOM 2098 O O . GLU A 1 261 ? -1.611 27.596 14.851 1.00 91.56 261 GLU A O 1
ATOM 2103 N N . ALA A 1 262 ? -0.632 25.681 15.506 1.00 93.25 262 ALA A N 1
ATOM 2104 C CA . ALA A 1 262 ? 0.490 25.691 14.574 1.00 93.25 262 ALA A CA 1
ATOM 2105 C C . ALA A 1 262 ? 0.886 24.251 14.169 1.00 93.25 262 ALA A C 1
ATOM 2107 O O . ALA A 1 262 ? 1.851 23.704 14.703 1.00 93.25 262 ALA A O 1
ATOM 2108 N N . PRO A 1 263 ? 0.164 23.624 13.219 1.00 92.12 263 PRO A N 1
ATOM 2109 C CA . PRO A 1 263 ? 0.438 22.247 12.828 1.00 92.12 263 PRO A CA 1
ATOM 2110 C C . PRO A 1 263 ? 1.828 22.046 12.213 1.00 92.12 263 PRO A C 1
ATOM 2112 O O . PRO A 1 263 ? 2.213 22.713 11.251 1.00 92.12 263 PRO A O 1
ATOM 2115 N N . ASP A 1 264 ? 2.544 21.038 12.709 1.00 94.31 264 ASP A N 1
ATOM 2116 C CA . ASP A 1 264 ? 3.811 20.564 12.160 1.00 94.31 264 ASP A CA 1
ATOM 2117 C C . ASP A 1 264 ? 3.800 19.041 11.942 1.00 94.31 264 ASP A C 1
ATOM 2119 O O . ASP A 1 264 ? 3.017 18.295 12.535 1.00 94.31 264 ASP A O 1
ATOM 2123 N N . ALA A 1 265 ? 4.688 18.572 11.066 1.00 93.69 265 ALA A N 1
ATOM 2124 C CA . ALA A 1 265 ? 4.729 17.175 10.644 1.00 93.69 265 ALA A CA 1
ATOM 2125 C C . ALA A 1 265 ? 5.042 16.194 11.789 1.00 93.69 265 ALA A C 1
ATOM 2127 O O . ALA A 1 265 ? 4.516 15.084 11.792 1.00 93.69 265 ALA A O 1
ATOM 2128 N N . CYS A 1 266 ? 5.889 16.587 12.747 1.00 96.38 266 CYS A N 1
ATOM 2129 C CA . CYS A 1 266 ? 6.323 15.722 13.844 1.00 96.38 266 CYS A CA 1
ATOM 2130 C C . CYS A 1 266 ? 5.192 15.527 14.855 1.00 96.38 266 CYS A C 1
ATOM 2132 O O . CYS A 1 266 ? 4.909 14.399 15.265 1.00 96.38 266 CYS A O 1
ATOM 2134 N N . THR A 1 267 ? 4.512 16.612 15.224 1.00 96.38 267 THR A N 1
ATOM 2135 C CA . THR A 1 267 ? 3.363 16.559 16.135 1.00 96.38 267 THR A CA 1
ATOM 2136 C C . THR A 1 267 ? 2.192 15.821 15.498 1.00 96.38 267 THR A C 1
ATOM 2138 O O . THR A 1 267 ? 1.562 14.999 16.162 1.00 96.38 267 THR A O 1
ATOM 2141 N N . LEU A 1 268 ? 1.950 16.017 14.195 1.00 92.75 268 LEU A N 1
ATOM 2142 C CA . LEU A 1 268 ? 0.881 15.324 13.471 1.00 92.75 268 LEU A CA 1
ATOM 2143 C C . LEU A 1 268 ? 1.098 13.808 13.473 1.00 92.75 268 LEU A C 1
ATOM 2145 O O . LEU A 1 268 ? 0.185 13.049 13.795 1.00 92.75 268 LEU A O 1
ATOM 2149 N N . GLU A 1 269 ? 2.320 13.372 13.166 1.00 94.81 269 GLU A N 1
ATOM 2150 C CA . GLU A 1 269 ? 2.695 11.959 13.169 1.00 94.81 269 GLU A CA 1
ATOM 2151 C C . GLU A 1 269 ? 2.545 11.328 14.554 1.00 94.81 269 GLU A C 1
ATOM 2153 O O . GLU A 1 269 ? 1.948 10.259 14.693 1.00 94.81 269 GLU A O 1
ATOM 2158 N N . LYS A 1 270 ? 3.049 12.004 15.594 1.00 96.50 270 LYS A N 1
ATOM 2159 C CA . LYS A 1 270 ? 2.950 11.527 16.977 1.00 96.50 270 LYS A CA 1
ATOM 2160 C C . LYS A 1 270 ? 1.501 11.435 17.434 1.00 96.50 270 LYS A C 1
ATOM 2162 O O . LYS A 1 270 ? 1.121 10.415 18.004 1.00 96.50 270 LYS A O 1
ATOM 2167 N N . PHE A 1 271 ? 0.699 12.465 17.174 1.00 96.00 271 PHE A N 1
ATOM 2168 C CA . PHE A 1 271 ? -0.703 12.499 17.568 1.00 96.00 271 PHE A CA 1
ATOM 2169 C C . PHE A 1 271 ? -1.491 11.373 16.890 1.00 96.00 271 PHE A C 1
ATOM 2171 O O . PHE A 1 271 ? -2.039 10.517 17.583 1.00 96.00 271 PHE A O 1
ATOM 2178 N N . LEU A 1 272 ? -1.470 11.300 15.553 1.00 91.19 272 LEU A N 1
ATOM 2179 C CA . LEU A 1 272 ? -2.176 10.253 14.802 1.00 91.19 272 LEU A CA 1
ATOM 2180 C C . LEU A 1 272 ? -1.659 8.850 15.142 1.00 91.19 272 LEU A C 1
ATOM 2182 O O . LEU A 1 272 ? -2.444 7.910 15.248 1.00 91.19 272 LEU A O 1
ATOM 2186 N N . GLY A 1 273 ? -0.351 8.705 15.365 1.00 90.94 273 GLY A N 1
ATOM 2187 C CA . GLY A 1 273 ? 0.268 7.443 15.758 1.00 90.94 273 GLY A CA 1
ATOM 2188 C C . GLY A 1 273 ? -0.132 6.966 17.158 1.00 90.94 273 GLY A C 1
ATOM 2189 O O . GLY A 1 273 ? -0.146 5.757 17.404 1.00 90.94 273 GLY A O 1
ATOM 2190 N N . ARG A 1 274 ? -0.473 7.876 18.078 1.00 94.62 274 ARG A N 1
ATOM 2191 C CA . ARG A 1 274 ? -0.921 7.522 19.434 1.00 94.62 274 ARG A CA 1
ATOM 2192 C C . ARG A 1 274 ? -2.404 7.171 19.515 1.00 94.62 274 ARG A C 1
ATOM 2194 O O . ARG A 1 274 ? -2.778 6.411 20.410 1.00 94.62 274 ARG A O 1
ATOM 2201 N N . ILE A 1 275 ? -3.236 7.659 18.594 1.00 89.31 275 ILE A N 1
ATOM 2202 C CA . ILE A 1 275 ? -4.654 7.285 18.550 1.00 89.31 275 ILE A CA 1
ATOM 2203 C C . ILE A 1 275 ? -4.762 5.775 18.316 1.00 89.31 275 ILE A C 1
ATOM 2205 O O . ILE A 1 275 ? -4.277 5.227 17.325 1.00 89.31 275 ILE A O 1
ATOM 2209 N N . SER A 1 276 ? -5.425 5.079 19.240 1.00 84.06 276 SER A N 1
ATOM 2210 C CA . SER A 1 276 ? -5.678 3.645 19.096 1.00 84.06 276 SER A CA 1
ATOM 2211 C C . SER A 1 276 ? -6.738 3.405 18.021 1.00 84.06 276 SER A C 1
ATOM 2213 O O . SER A 1 276 ? -7.931 3.530 18.290 1.00 84.06 276 SER A O 1
ATOM 2215 N N . MET A 1 277 ? -6.293 3.075 16.806 1.00 80.12 277 MET A N 1
ATOM 2216 C CA . MET A 1 277 ? -7.155 2.753 15.657 1.00 80.12 277 MET A CA 1
ATOM 2217 C C . MET A 1 277 ? -7.189 1.255 15.332 1.00 80.12 277 MET A C 1
ATOM 2219 O O . MET A 1 277 ? -8.186 0.734 14.839 1.00 80.12 277 MET A O 1
ATOM 2223 N N . VAL A 1 278 ? -6.083 0.555 15.589 1.00 78.31 278 VAL A N 1
ATOM 2224 C CA . VAL A 1 278 ? -5.867 -0.812 15.106 1.00 78.31 278 VAL A CA 1
ATOM 2225 C C . VAL A 1 278 ? -6.210 -1.806 16.214 1.00 78.31 278 VAL A C 1
ATOM 2227 O O . VAL A 1 278 ? -5.407 -2.054 17.110 1.00 78.31 278 VAL A O 1
ATOM 2230 N N . PHE A 1 279 ? -7.415 -2.376 16.153 1.00 76.81 279 PHE A N 1
ATOM 2231 C CA . PHE A 1 279 ? -7.885 -3.397 17.104 1.00 76.81 279 PHE A CA 1
ATOM 2232 C C . PHE A 1 279 ? -8.013 -4.780 16.469 1.00 76.81 279 PHE A C 1
ATOM 2234 O O . PHE A 1 279 ? -7.687 -5.781 17.101 1.00 76.81 279 PHE A O 1
ATOM 2241 N N . ASN A 1 280 ? -8.463 -4.828 15.216 1.00 70.69 280 ASN A N 1
ATOM 2242 C CA . ASN A 1 280 ? -8.642 -6.056 14.456 1.00 70.69 280 ASN A CA 1
ATOM 2243 C C . ASN A 1 280 ? -7.770 -5.974 13.202 1.00 70.69 280 ASN A C 1
ATOM 2245 O O . ASN A 1 280 ? -7.882 -5.011 12.445 1.00 70.69 280 ASN A O 1
ATOM 2249 N N . VAL A 1 281 ? -6.908 -6.966 12.990 1.00 74.44 281 VAL A N 1
ATOM 2250 C CA . VAL A 1 281 ? -6.005 -7.045 11.836 1.00 74.44 281 VAL A CA 1
ATOM 2251 C C . VAL A 1 281 ? -6.288 -8.331 11.077 1.00 74.44 281 VAL A C 1
ATOM 2253 O O . VAL A 1 281 ? -6.338 -9.407 11.669 1.00 74.44 281 VAL A O 1
ATOM 2256 N N . VAL A 1 282 ? -6.445 -8.229 9.761 1.00 73.50 282 VAL A N 1
ATOM 2257 C CA . VAL A 1 282 ? -6.578 -9.383 8.867 1.00 73.50 282 VAL A CA 1
ATOM 2258 C C . VAL A 1 282 ? -5.350 -9.434 7.966 1.00 73.50 282 VAL A C 1
ATOM 2260 O O . VAL A 1 282 ? -5.023 -8.450 7.308 1.00 73.50 282 VAL A O 1
ATOM 2263 N N . ILE A 1 283 ? -4.669 -10.578 7.941 1.00 74.75 283 ILE A N 1
ATOM 2264 C CA . ILE A 1 283 ? -3.508 -10.846 7.088 1.00 74.75 283 ILE A CA 1
ATOM 2265 C C . ILE A 1 283 ? -3.899 -11.930 6.088 1.00 74.75 283 ILE A C 1
ATOM 2267 O O . ILE A 1 283 ? -4.321 -13.013 6.487 1.00 74.75 283 ILE A O 1
ATOM 2271 N N . LEU A 1 284 ? -3.748 -11.661 4.792 1.00 80.56 284 LEU A N 1
ATOM 2272 C CA . LEU A 1 284 ? -4.050 -12.623 3.731 1.00 80.56 284 LEU A CA 1
ATOM 2273 C C . LEU A 1 284 ? -2.773 -13.328 3.262 1.00 80.56 284 LEU A C 1
ATOM 2275 O O . LEU A 1 284 ? -1.804 -12.678 2.879 1.00 80.56 284 LEU A O 1
ATOM 2279 N N . SER A 1 285 ? -2.783 -14.662 3.239 1.00 83.56 285 SER A N 1
ATOM 2280 C CA . SER A 1 285 ? -1.698 -15.473 2.670 1.00 83.56 285 SER A CA 1
ATOM 2281 C C . SER A 1 285 ? -2.239 -16.744 1.994 1.00 83.56 285 SER A C 1
ATOM 2283 O O . SER A 1 285 ? -2.015 -17.840 2.505 1.00 83.56 285 SER A O 1
ATOM 2285 N N . PRO A 1 286 ? -2.972 -16.651 0.866 1.00 85.94 286 PRO A N 1
ATOM 2286 C CA . PRO A 1 286 ? -3.802 -17.756 0.364 1.00 85.94 286 PRO A CA 1
ATOM 2287 C C . PRO A 1 286 ? -3.047 -18.992 -0.152 1.00 85.94 286 PRO A C 1
ATOM 2289 O O . PRO A 1 286 ? -3.590 -20.091 -0.094 1.00 85.94 286 PRO A O 1
ATOM 2292 N N . HIS A 1 287 ? -1.830 -18.838 -0.679 1.00 88.50 287 HIS A N 1
ATOM 2293 C CA . HIS A 1 287 ? -1.065 -19.938 -1.279 1.00 88.50 287 HIS A CA 1
ATOM 2294 C C . HIS A 1 287 ? -0.119 -20.626 -0.279 1.00 88.50 287 HIS A C 1
ATOM 2296 O O . HIS A 1 287 ? 0.124 -20.121 0.817 1.00 88.50 287 HIS A O 1
ATOM 2302 N N . GLY A 1 288 ? 0.456 -21.757 -0.701 1.00 88.44 288 GLY A N 1
ATOM 2303 C CA . GLY A 1 288 ? 1.422 -22.520 0.092 1.00 88.44 288 GLY A CA 1
ATOM 2304 C C . GLY A 1 288 ? 0.797 -23.313 1.244 1.00 88.44 288 GLY A C 1
ATOM 2305 O O . GLY A 1 288 ? -0.413 -23.296 1.471 1.00 88.44 288 GLY A O 1
ATOM 2306 N N . TYR A 1 289 ? 1.644 -24.036 1.972 1.00 84.50 289 TYR A N 1
ATOM 2307 C CA . TYR A 1 289 ? 1.287 -24.772 3.181 1.00 84.50 289 TYR A CA 1
ATOM 2308 C C . TYR A 1 289 ? 1.572 -23.887 4.391 1.00 84.50 289 TYR A C 1
ATOM 2310 O O . TYR A 1 289 ? 2.629 -23.955 5.008 1.00 84.50 289 TYR A O 1
ATOM 2318 N N . PHE A 1 290 ? 0.644 -23.000 4.732 1.00 77.19 290 PHE A N 1
ATOM 2319 C CA . PHE A 1 290 ? 0.850 -22.132 5.886 1.00 77.19 290 PHE A CA 1
ATOM 2320 C C . PHE A 1 290 ? 0.624 -22.938 7.179 1.00 77.19 290 PHE A C 1
ATOM 2322 O O . PHE A 1 290 ? -0.491 -23.368 7.447 1.00 77.19 290 PHE A O 1
ATOM 2329 N N . ALA A 1 291 ? 1.635 -23.169 8.004 1.00 69.38 291 ALA A N 1
ATOM 2330 C CA . ALA A 1 291 ? 1.498 -23.796 9.324 1.00 69.38 291 ALA A CA 1
ATOM 2331 C C . ALA A 1 291 ? 2.710 -23.444 10.193 1.00 69.38 291 ALA A C 1
ATOM 2333 O O . ALA A 1 291 ? 3.709 -22.942 9.684 1.00 69.38 291 ALA A O 1
ATOM 2334 N N . GLN A 1 292 ? 2.617 -23.703 11.498 1.00 66.12 292 GLN A N 1
ATOM 2335 C CA . GLN A 1 292 ? 3.714 -23.443 12.438 1.00 66.12 292 GLN A CA 1
ATOM 2336 C C . GLN A 1 292 ? 4.806 -24.518 12.388 1.00 66.12 292 GLN A C 1
ATOM 2338 O O . GLN A 1 292 ? 5.965 -24.229 12.659 1.00 66.12 292 GLN A O 1
ATOM 2343 N N . GLU A 1 293 ? 4.451 -25.745 12.008 1.00 65.31 293 GLU A N 1
ATOM 2344 C CA . GLU A 1 293 ? 5.354 -26.895 11.988 1.00 65.31 293 GLU A CA 1
ATOM 2345 C C . GLU A 1 293 ? 5.104 -27.755 10.742 1.00 65.31 293 GLU A C 1
ATOM 2347 O O . GLU A 1 293 ? 4.036 -27.684 10.133 1.00 65.31 293 GLU A O 1
ATOM 2352 N N . ASN A 1 294 ? 6.088 -28.584 10.378 1.00 74.50 294 ASN A N 1
ATOM 2353 C CA . ASN A 1 294 ? 6.000 -29.614 9.329 1.00 74.50 294 ASN A CA 1
ATOM 2354 C C . ASN A 1 294 ? 5.673 -29.119 7.905 1.00 74.50 294 ASN A C 1
ATOM 2356 O O . ASN A 1 294 ? 5.179 -29.893 7.089 1.00 74.50 294 ASN A O 1
ATOM 2360 N N . VAL A 1 295 ? 5.955 -27.850 7.588 1.00 73.19 295 VAL A N 1
ATOM 2361 C CA . VAL A 1 295 ? 5.633 -27.260 6.271 1.00 73.19 295 VAL A CA 1
ATOM 2362 C C . VAL A 1 295 ? 6.789 -26.527 5.586 1.00 73.19 295 VAL A C 1
ATOM 2364 O O . VAL A 1 295 ? 6.750 -26.313 4.375 1.00 73.19 295 VAL A O 1
ATOM 2367 N N . LEU A 1 296 ? 7.835 -26.129 6.319 1.00 76.12 296 LEU A N 1
ATOM 2368 C CA . LEU A 1 296 ? 8.953 -25.389 5.726 1.00 76.12 296 LEU A CA 1
ATOM 2369 C C . LEU A 1 296 ? 9.699 -26.253 4.700 1.00 76.12 296 LEU A C 1
ATOM 2371 O O . LEU A 1 296 ? 10.040 -27.402 4.971 1.00 76.12 296 LEU A O 1
ATOM 2375 N N . GLY A 1 297 ? 9.956 -25.679 3.521 1.00 80.94 297 GLY A N 1
ATOM 2376 C CA . GLY A 1 297 ? 10.586 -26.376 2.396 1.00 80.94 297 GLY A CA 1
ATOM 2377 C C . GLY A 1 297 ? 9.596 -27.035 1.432 1.00 80.94 297 GLY A C 1
ATOM 2378 O O . GLY A 1 297 ? 10.015 -27.527 0.386 1.00 80.94 297 GLY A O 1
ATOM 2379 N N . TYR A 1 298 ? 8.293 -27.020 1.735 1.00 83.25 298 TYR A N 1
ATOM 2380 C CA . TYR A 1 298 ? 7.268 -27.472 0.794 1.00 83.25 298 TYR A CA 1
ATOM 2381 C C . TYR A 1 298 ? 7.108 -26.461 -0.353 1.00 83.25 298 TYR A C 1
ATOM 2383 O O . TYR A 1 298 ? 7.433 -25.279 -0.189 1.00 83.25 298 TYR A O 1
ATOM 2391 N N . PRO A 1 299 ? 6.573 -26.882 -1.516 1.00 85.62 299 PRO A N 1
ATOM 2392 C CA . PRO A 1 299 ? 6.261 -25.969 -2.608 1.00 85.62 299 PRO A CA 1
ATOM 2393 C C . PRO A 1 299 ? 5.470 -24.747 -2.127 1.00 85.62 299 PRO A C 1
ATOM 2395 O O . PRO A 1 299 ? 4.537 -24.859 -1.326 1.00 85.62 299 PRO A O 1
ATOM 2398 N N . ASP A 1 300 ? 5.876 -23.569 -2.599 1.00 87.00 300 ASP A N 1
ATOM 2399 C CA . ASP A 1 300 ? 5.294 -22.268 -2.244 1.00 87.00 300 ASP A CA 1
ATOM 2400 C C . ASP A 1 300 ? 5.321 -21.934 -0.739 1.00 87.00 300 ASP A C 1
ATOM 2402 O O . ASP A 1 300 ? 4.583 -21.063 -0.285 1.00 87.00 300 ASP A O 1
ATOM 2406 N N . THR A 1 301 ? 6.171 -22.610 0.044 1.00 86.25 301 THR A N 1
ATOM 2407 C CA . THR A 1 301 ? 6.237 -22.471 1.506 1.00 86.25 301 THR A CA 1
ATOM 2408 C C . THR A 1 301 ? 7.661 -22.169 1.961 1.00 86.25 301 THR A C 1
ATOM 2410 O O . THR A 1 301 ? 8.530 -23.040 1.998 1.00 86.25 301 THR A O 1
ATOM 2413 N N . GLY A 1 302 ? 7.913 -20.913 2.327 1.00 85.44 302 GLY A N 1
ATOM 2414 C CA . GLY A 1 302 ? 9.249 -20.451 2.702 1.00 85.44 302 GLY A CA 1
ATOM 2415 C C . GLY A 1 302 ? 9.219 -19.200 3.571 1.00 85.44 302 GLY A C 1
ATOM 2416 O O . GLY A 1 302 ? 8.412 -19.098 4.494 1.00 85.44 302 GLY A O 1
ATOM 2417 N N . GLY A 1 303 ? 10.085 -18.231 3.257 1.00 82.25 303 GLY A N 1
ATOM 2418 C CA . GLY A 1 303 ? 10.292 -17.027 4.072 1.00 82.25 303 GLY A CA 1
ATOM 2419 C C . GLY A 1 303 ? 9.025 -16.218 4.369 1.00 82.25 303 GLY A C 1
ATOM 2420 O O . GLY A 1 303 ? 8.939 -15.626 5.434 1.00 82.25 303 GLY A O 1
ATOM 2421 N N . GLN A 1 304 ? 8.012 -16.249 3.495 1.00 80.19 304 GLN A N 1
ATOM 2422 C CA . GLN A 1 304 ? 6.725 -15.583 3.731 1.00 80.19 304 GLN A CA 1
ATOM 2423 C C . GLN A 1 304 ? 6.000 -16.102 4.985 1.00 80.19 304 GLN A C 1
ATOM 2425 O O . GLN A 1 304 ? 5.445 -15.307 5.740 1.00 80.19 304 GLN A O 1
ATOM 2430 N N . VAL A 1 305 ? 6.009 -17.418 5.229 1.00 75.56 305 VAL A N 1
ATOM 2431 C CA . VAL A 1 305 ? 5.336 -18.008 6.400 1.00 75.56 305 VAL A CA 1
ATOM 2432 C C . VAL A 1 305 ? 6.068 -17.613 7.676 1.00 75.56 305 VAL A C 1
ATOM 2434 O O . VAL A 1 305 ? 5.434 -17.152 8.621 1.00 75.56 305 VAL A O 1
ATOM 2437 N N . VAL A 1 306 ? 7.400 -17.721 7.671 1.00 75.00 306 VAL A N 1
ATOM 2438 C CA . VAL A 1 306 ? 8.250 -17.308 8.800 1.00 75.00 306 VAL A CA 1
ATOM 2439 C C . VAL A 1 306 ? 8.055 -15.821 9.097 1.00 75.00 306 VAL A C 1
ATOM 2441 O O . VAL A 1 306 ? 7.787 -15.454 10.234 1.00 75.00 306 VAL A O 1
ATOM 2444 N N . TYR A 1 307 ? 8.074 -14.977 8.062 1.00 78.56 307 TYR A N 1
ATOM 2445 C CA . TYR A 1 307 ? 7.868 -13.537 8.192 1.00 78.56 307 TYR A CA 1
ATOM 2446 C C . TYR A 1 307 ? 6.540 -13.198 8.881 1.00 78.56 307 TYR A C 1
ATOM 2448 O O . TYR A 1 307 ? 6.522 -12.401 9.815 1.00 78.56 307 TYR A O 1
ATOM 2456 N N . ILE A 1 308 ? 5.429 -13.810 8.455 1.00 75.56 308 ILE A N 1
ATOM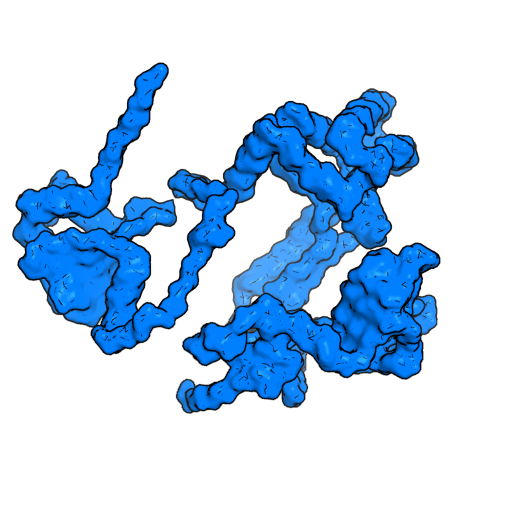 2457 C CA . ILE A 1 308 ? 4.110 -13.549 9.050 1.00 75.56 308 ILE A CA 1
ATOM 2458 C C . ILE A 1 308 ? 4.046 -14.077 10.492 1.00 75.56 308 ILE A C 1
ATOM 2460 O O . ILE A 1 308 ? 3.526 -13.388 11.371 1.00 75.56 308 ILE A O 1
ATOM 2464 N N . LEU A 1 309 ? 4.585 -15.272 10.756 1.00 72.62 309 LEU A N 1
ATOM 2465 C CA . LEU A 1 309 ? 4.586 -15.863 12.099 1.00 72.62 309 LEU A CA 1
ATOM 2466 C C . LEU A 1 309 ? 5.449 -15.077 13.097 1.00 72.62 309 LEU A C 1
ATOM 2468 O O . LEU A 1 309 ? 5.089 -15.029 14.270 1.00 72.62 309 LEU A O 1
ATOM 2472 N N . ASP A 1 310 ? 6.512 -14.412 12.643 1.00 76.12 310 ASP A N 1
ATOM 2473 C CA . ASP A 1 310 ? 7.314 -13.504 13.472 1.00 76.12 310 ASP A CA 1
ATOM 2474 C C . ASP A 1 310 ? 6.652 -12.122 13.628 1.00 76.12 310 ASP A C 1
ATOM 2476 O O . ASP A 1 310 ? 6.704 -11.506 14.700 1.00 76.12 310 ASP A O 1
ATOM 2480 N N . GLN A 1 311 ? 5.991 -11.631 12.572 1.00 79.25 311 GLN A N 1
ATOM 2481 C CA . GLN A 1 311 ? 5.323 -10.329 12.554 1.00 79.25 311 GLN A CA 1
ATOM 2482 C C . GLN A 1 311 ? 4.153 -10.269 13.542 1.00 79.25 311 GLN A C 1
ATOM 2484 O O . GLN A 1 311 ? 4.018 -9.285 14.270 1.00 79.25 311 GLN A O 1
ATOM 2489 N N . VAL A 1 312 ? 3.301 -11.296 13.575 1.00 77.56 312 VAL A N 1
ATOM 2490 C CA . VAL A 1 312 ? 2.045 -11.266 14.341 1.00 77.56 312 VAL A CA 1
ATOM 2491 C C . VAL A 1 312 ? 2.263 -11.104 15.851 1.00 77.56 312 VAL A C 1
ATOM 2493 O O . VAL A 1 312 ? 1.658 -10.194 16.418 1.00 77.56 312 VAL A O 1
ATOM 2496 N N . PRO A 1 313 ? 3.151 -11.862 16.525 1.00 75.81 313 PRO A N 1
ATOM 2497 C CA . PRO A 1 313 ? 3.423 -11.661 17.948 1.00 75.81 313 PRO A CA 1
ATOM 2498 C C . PRO A 1 313 ? 4.017 -10.285 18.260 1.00 75.81 313 PRO A C 1
ATOM 2500 O O . PRO A 1 313 ? 3.727 -9.706 19.308 1.00 75.81 313 PRO A O 1
ATOM 2503 N N . ALA A 1 314 ? 4.871 -9.752 17.380 1.00 81.12 314 ALA A N 1
ATOM 2504 C CA . ALA A 1 314 ? 5.429 -8.412 17.547 1.00 81.12 314 ALA A CA 1
ATOM 2505 C C . ALA A 1 314 ? 4.343 -7.333 17.424 1.00 81.12 314 ALA A C 1
ATOM 2507 O O . ALA A 1 314 ? 4.262 -6.447 18.277 1.00 81.12 314 ALA A O 1
ATOM 2508 N N . LEU A 1 315 ? 3.478 -7.457 16.416 1.00 80.31 315 LEU A N 1
ATOM 2509 C CA . LEU A 1 315 ? 2.354 -6.558 16.188 1.00 80.31 315 LEU A CA 1
ATOM 2510 C C . LEU A 1 315 ? 1.331 -6.628 17.329 1.00 80.31 315 LEU A C 1
ATOM 2512 O O . LEU A 1 315 ? 0.901 -5.589 17.819 1.00 80.31 315 LEU A O 1
ATOM 2516 N N . GLU A 1 316 ? 0.995 -7.826 17.815 1.00 78.88 316 GLU A N 1
ATOM 2517 C CA . GLU A 1 316 ? 0.058 -8.006 18.928 1.00 78.88 316 GLU A CA 1
ATOM 2518 C C . GLU A 1 316 ? 0.572 -7.347 20.216 1.00 78.88 316 GLU A C 1
ATOM 2520 O O . GLU A 1 316 ? -0.190 -6.670 20.911 1.00 78.88 316 GLU A O 1
ATOM 2525 N N . ARG A 1 317 ? 1.868 -7.499 20.535 1.00 87.25 317 ARG A N 1
ATOM 2526 C CA . ARG A 1 317 ? 2.481 -6.836 21.700 1.00 87.25 317 ARG A CA 1
ATOM 2527 C C . ARG A 1 317 ? 2.366 -5.317 21.608 1.00 87.25 317 ARG A C 1
ATOM 2529 O O . ARG A 1 317 ? 1.993 -4.686 22.596 1.00 87.25 317 ARG A O 1
ATOM 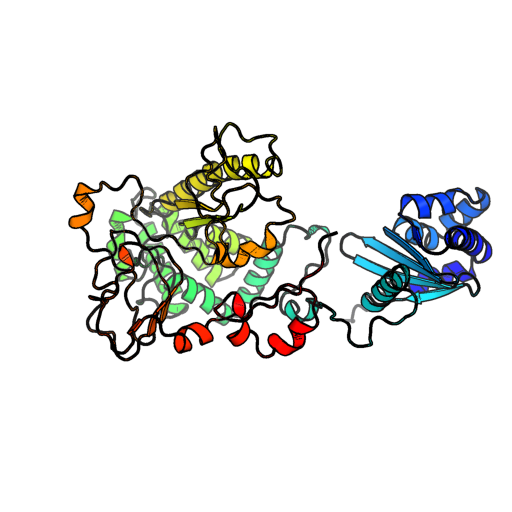2536 N N . GLU A 1 318 ? 2.652 -4.746 20.441 1.00 91.12 318 GLU A N 1
ATOM 2537 C CA . GLU A 1 318 ? 2.548 -3.301 20.216 1.00 91.12 318 GLU A CA 1
ATOM 2538 C C . GLU A 1 318 ? 1.089 -2.819 20.270 1.00 91.12 318 GLU A C 1
ATOM 2540 O O . GLU A 1 318 ? 0.799 -1.818 20.924 1.00 91.12 318 GLU A O 1
ATOM 2545 N N . MET A 1 319 ? 0.144 -3.561 19.679 1.00 84.25 319 MET A N 1
ATOM 2546 C CA . MET A 1 319 ? -1.291 -3.263 19.775 1.00 84.25 319 MET A CA 1
ATOM 2547 C C . MET A 1 319 ? -1.761 -3.261 21.234 1.00 84.25 319 MET A C 1
ATOM 2549 O O . MET A 1 319 ? -2.360 -2.288 21.685 1.00 84.25 319 MET A O 1
ATOM 2553 N N . ARG A 1 320 ? -1.451 -4.314 22.006 1.00 86.25 320 ARG A N 1
ATOM 2554 C CA . ARG A 1 320 ? -1.812 -4.410 23.434 1.00 86.25 320 ARG A CA 1
ATOM 2555 C C . ARG A 1 320 ? -1.217 -3.266 24.246 1.00 86.25 320 ARG A C 1
ATOM 2557 O O . ARG A 1 320 ? -1.905 -2.705 25.097 1.00 86.25 320 ARG A O 1
ATOM 2564 N N . LYS A 1 321 ? 0.045 -2.922 23.981 1.00 93.31 321 LYS A N 1
ATOM 2565 C CA . LYS A 1 321 ? 0.727 -1.802 24.628 1.00 93.31 321 LYS A CA 1
ATOM 2566 C C . LYS A 1 321 ? -0.009 -0.486 24.360 1.00 93.31 321 LYS A C 1
ATOM 2568 O O . LYS A 1 321 ? -0.410 0.161 25.321 1.00 93.31 321 LYS A O 1
ATOM 2573 N N . ARG A 1 322 ? -0.270 -0.142 23.093 1.00 92.62 322 ARG A N 1
ATOM 2574 C CA . ARG A 1 322 ? -0.967 1.106 22.724 1.00 92.62 322 ARG A CA 1
ATOM 2575 C C . ARG A 1 322 ? -2.377 1.187 23.297 1.00 92.62 322 ARG A C 1
ATOM 2577 O O . ARG A 1 322 ? -2.744 2.208 23.864 1.00 92.62 322 ARG A O 1
ATOM 2584 N N . ILE A 1 323 ? -3.144 0.101 23.209 1.00 89.12 323 ILE A N 1
ATOM 2585 C CA . ILE A 1 323 ? -4.499 0.020 23.773 1.00 89.12 323 ILE A CA 1
ATOM 2586 C C . ILE A 1 323 ? -4.472 0.316 25.281 1.00 89.12 323 ILE A C 1
ATOM 2588 O O . ILE A 1 323 ? -5.261 1.126 25.772 1.00 89.12 323 ILE A O 1
ATOM 2592 N N . LYS A 1 324 ? -3.528 -0.301 26.007 1.00 93.00 324 LYS A N 1
ATOM 2593 C CA . LYS A 1 324 ? -3.354 -0.090 27.447 1.00 93.00 324 LYS A CA 1
ATOM 2594 C C . LYS A 1 324 ? -2.919 1.338 27.769 1.00 93.00 324 LYS A C 1
ATOM 2596 O O . LYS A 1 324 ? -3.453 1.922 28.704 1.00 93.00 324 LYS A O 1
ATOM 2601 N N . GLU A 1 325 ? -1.969 1.894 27.022 1.00 94.88 325 GLU A N 1
ATOM 2602 C CA . GLU A 1 325 ? -1.488 3.272 27.201 1.00 94.88 325 GLU A CA 1
ATOM 2603 C C . GLU A 1 325 ? -2.601 4.304 26.964 1.00 94.88 325 GLU A C 1
ATOM 2605 O O . GLU A 1 325 ? -2.648 5.308 27.667 1.00 94.88 325 GLU A O 1
ATOM 2610 N N . GLN A 1 326 ? -3.553 4.022 26.067 1.00 94.50 326 GLN A N 1
ATOM 2611 C CA . GLN A 1 326 ? -4.718 4.881 25.813 1.00 94.50 326 GLN A CA 1
ATOM 2612 C C . GLN A 1 326 ? -5.904 4.659 26.773 1.00 94.50 326 GLN A C 1
ATOM 2614 O O . GLN A 1 326 ? -6.958 5.278 26.606 1.00 94.50 326 GLN A O 1
ATOM 2619 N N . GLY A 1 327 ? -5.754 3.803 27.792 1.00 93.06 327 GLY A N 1
ATOM 2620 C CA . GLY A 1 327 ? -6.787 3.576 28.811 1.00 93.06 327 GLY A CA 1
ATOM 2621 C C . GLY A 1 327 ? -8.003 2.800 28.296 1.00 93.06 327 GLY A C 1
ATOM 2622 O O . GLY A 1 327 ? -9.131 3.031 28.742 1.00 93.06 327 GLY A O 1
ATOM 2623 N N . LEU A 1 328 ? -7.790 1.914 27.320 1.00 89.31 328 LEU A N 1
ATOM 2624 C CA . LEU A 1 328 ? -8.838 1.122 26.686 1.00 89.31 328 LEU A CA 1
ATOM 2625 C C . LEU A 1 328 ? -8.759 -0.344 27.121 1.00 89.31 328 LEU A C 1
ATOM 2627 O O . LEU A 1 328 ? -7.690 -0.945 27.154 1.00 89.31 328 LEU A O 1
ATOM 2631 N N . ASP A 1 329 ? -9.921 -0.946 27.356 1.00 86.12 329 ASP A N 1
ATOM 2632 C CA . ASP A 1 329 ? -10.055 -2.356 27.739 1.00 86.12 329 ASP A CA 1
ATOM 2633 C C . ASP A 1 329 ? -10.479 -3.200 26.524 1.00 86.12 329 ASP A C 1
ATOM 2635 O O . ASP A 1 329 ? -11.524 -3.855 26.517 1.00 86.12 329 ASP A O 1
ATOM 2639 N N . ILE A 1 330 ? -9.710 -3.114 25.433 1.00 79.56 330 ILE A N 1
ATOM 2640 C CA . ILE A 1 330 ? -10.000 -3.816 24.174 1.00 79.56 330 ILE A CA 1
ATOM 2641 C C . ILE A 1 330 ? -8.988 -4.943 23.978 1.00 79.56 330 ILE A C 1
ATOM 2643 O O . ILE A 1 330 ? -7.782 -4.729 23.993 1.00 79.56 330 ILE A O 1
ATOM 2647 N N . VAL A 1 331 ? -9.474 -6.159 23.746 1.00 76.25 331 VAL A N 1
ATOM 2648 C CA . VAL A 1 331 ? -8.608 -7.272 23.343 1.00 76.25 331 VAL A CA 1
ATOM 2649 C C . VAL A 1 331 ? -8.409 -7.204 21.825 1.00 76.25 331 VAL A C 1
ATOM 2651 O O . VAL A 1 331 ? -9.413 -7.278 21.103 1.00 76.25 331 VAL A O 1
ATOM 2654 N N . PRO A 1 332 ? -7.168 -7.025 21.332 1.00 76.56 332 PRO A N 1
ATOM 2655 C CA . PRO A 1 332 ? -6.902 -7.022 19.903 1.00 76.56 332 PRO A CA 1
ATOM 2656 C C . PRO A 1 332 ? -7.021 -8.428 19.314 1.00 76.56 332 PRO A C 1
ATOM 2658 O O . PRO A 1 332 ? -6.765 -9.414 20.002 1.00 76.56 332 PRO A O 1
ATOM 2661 N N . HIS A 1 333 ? -7.378 -8.513 18.035 1.00 65.69 333 HIS A N 1
ATOM 2662 C CA . HIS A 1 333 ? -7.466 -9.774 17.300 1.00 65.69 333 HIS A CA 1
ATOM 2663 C C . HIS A 1 333 ? -6.676 -9.681 15.999 1.00 65.69 333 HIS A C 1
ATOM 2665 O O . HIS A 1 333 ? -6.814 -8.712 15.251 1.00 65.69 333 HIS A O 1
ATOM 2671 N N . ILE A 1 334 ? -5.870 -10.701 15.714 1.00 63.91 334 ILE A N 1
ATOM 2672 C CA . ILE A 1 334 ? -5.148 -10.830 14.448 1.00 63.91 334 ILE A CA 1
ATOM 2673 C C . ILE A 1 334 ? -5.561 -12.152 13.808 1.00 63.91 334 ILE A C 1
ATOM 2675 O O . ILE A 1 334 ? -5.381 -13.213 14.402 1.00 63.91 334 ILE A O 1
ATOM 2679 N N . LEU A 1 335 ? -6.122 -12.086 12.604 1.00 62.84 335 LEU A N 1
ATOM 2680 C CA . LEU A 1 335 ? -6.559 -13.248 11.839 1.00 62.84 335 LEU A CA 1
ATOM 2681 C C . LEU A 1 335 ? -5.671 -13.417 10.609 1.00 62.84 335 LEU A C 1
ATOM 2683 O O . LEU A 1 335 ? -5.629 -12.544 9.745 1.00 62.84 335 LEU A O 1
ATOM 2687 N N . ILE A 1 336 ? -4.999 -14.562 10.503 1.00 67.62 336 ILE A N 1
ATOM 2688 C CA . ILE A 1 336 ? -4.306 -14.957 9.275 1.00 67.62 336 ILE A CA 1
ATOM 2689 C C . ILE A 1 336 ? -5.264 -15.815 8.448 1.00 67.62 336 ILE A C 1
ATOM 2691 O O . ILE A 1 336 ? -5.573 -16.950 8.813 1.00 67.62 336 ILE A O 1
ATOM 2695 N N . VAL A 1 337 ? -5.724 -15.276 7.322 1.00 73.06 337 VAL A N 1
ATOM 2696 C CA . VAL A 1 337 ? -6.600 -15.970 6.378 1.00 73.06 337 VAL A CA 1
ATOM 2697 C C . VAL A 1 337 ? -5.749 -16.586 5.279 1.00 73.06 337 VAL A C 1
ATOM 2699 O O . VAL A 1 337 ? -4.992 -15.924 4.568 1.00 73.06 337 VAL A O 1
ATOM 2702 N N . THR A 1 338 ? -5.870 -17.894 5.139 1.00 78.12 338 THR A N 1
ATOM 2703 C CA . THR A 1 338 ? -5.122 -18.690 4.170 1.00 78.12 338 THR A CA 1
ATOM 2704 C C . THR A 1 338 ? -5.936 -19.934 3.832 1.00 78.12 338 THR A C 1
ATOM 2706 O O . THR A 1 338 ? -6.946 -20.219 4.480 1.00 78.12 338 THR A O 1
ATOM 2709 N N . ARG A 1 339 ? -5.550 -20.649 2.780 1.00 83.19 339 ARG A N 1
ATOM 2710 C CA . ARG A 1 339 ? -6.348 -21.733 2.221 1.00 83.19 339 ARG A CA 1
ATOM 2711 C C . ARG A 1 339 ? -6.406 -22.954 3.144 1.00 83.19 339 ARG A C 1
ATOM 2713 O O . ARG A 1 339 ? -5.411 -23.359 3.745 1.00 83.19 339 ARG A O 1
ATOM 2720 N N . LEU A 1 340 ? -7.580 -23.577 3.192 1.00 77.88 340 LEU A N 1
ATOM 2721 C CA . LEU A 1 340 ? -7.804 -24.915 3.733 1.00 77.88 340 LEU A CA 1
ATOM 2722 C C . LEU A 1 340 ? -7.286 -25.979 2.761 1.00 77.88 340 LEU A C 1
ATOM 2724 O O . LEU A 1 340 ? -7.714 -26.030 1.605 1.00 77.88 340 LEU A O 1
ATOM 2728 N N . LEU A 1 341 ? -6.409 -26.854 3.256 1.00 77.75 341 LEU A N 1
ATOM 2729 C CA . LEU A 1 341 ? -5.867 -28.006 2.532 1.00 77.75 341 LEU A CA 1
ATOM 2730 C C . LEU A 1 341 ? -6.257 -29.301 3.267 1.00 77.75 341 LEU A C 1
ATOM 2732 O O . LEU A 1 341 ? -5.494 -29.785 4.102 1.00 77.75 341 LEU A O 1
ATOM 2736 N N . PRO A 1 342 ? -7.446 -29.870 2.984 1.00 72.75 342 PRO A N 1
ATOM 2737 C CA . PRO A 1 342 ? -7.970 -31.031 3.704 1.00 72.75 342 PRO A CA 1
ATOM 2738 C C . PRO A 1 342 ? -7.114 -32.294 3.582 1.00 72.75 342 PRO A C 1
ATOM 2740 O O . PRO A 1 342 ? -7.135 -33.130 4.478 1.00 72.75 342 PRO A O 1
ATOM 2743 N N . ASP A 1 343 ? -6.393 -32.448 2.470 1.00 81.12 343 ASP A N 1
ATOM 2744 C CA . ASP A 1 343 ? -5.620 -33.660 2.173 1.00 81.12 343 ASP A CA 1
ATOM 2745 C C . ASP A 1 343 ? -4.146 -33.545 2.627 1.00 81.12 343 ASP A C 1
ATOM 2747 O O . ASP A 1 343 ? -3.355 -34.463 2.414 1.00 81.12 343 ASP A O 1
ATOM 2751 N N . ALA A 1 344 ? -3.754 -32.429 3.258 1.00 77.81 344 ALA A N 1
ATOM 2752 C CA . ALA A 1 344 ? -2.395 -32.194 3.749 1.00 77.81 344 ALA A CA 1
ATOM 2753 C C . ALA A 1 344 ? -2.154 -32.891 5.104 1.00 77.81 344 ALA A C 1
ATOM 2755 O O . ALA A 1 344 ? -2.195 -32.271 6.171 1.00 77.81 344 ALA A O 1
ATOM 2756 N N . VAL A 1 345 ? -1.909 -34.202 5.058 1.00 76.44 345 VAL A N 1
ATOM 2757 C CA . VAL A 1 345 ? -1.639 -35.041 6.240 1.00 76.44 345 VAL A CA 1
ATOM 2758 C C . VAL A 1 345 ? -0.326 -34.633 6.925 1.00 76.44 345 VAL A C 1
ATOM 2760 O O . VAL A 1 345 ? 0.649 -34.297 6.260 1.00 76.44 345 VAL A O 1
ATOM 2763 N N . GLY A 1 346 ? -0.291 -34.670 8.262 1.00 68.69 346 GLY A N 1
ATOM 2764 C CA . GLY A 1 346 ? 0.888 -34.294 9.062 1.00 68.69 346 GLY A CA 1
ATOM 2765 C C . GLY A 1 346 ? 1.041 -32.786 9.305 1.00 68.69 346 GLY A C 1
ATOM 2766 O O . GLY A 1 346 ? 1.992 -32.364 9.961 1.00 68.69 346 GLY A O 1
ATOM 2767 N N . THR A 1 347 ? 0.090 -31.982 8.819 1.00 70.94 347 THR A N 1
ATOM 2768 C CA . THR A 1 347 ? 0.053 -30.520 8.975 1.00 70.94 347 THR A CA 1
ATOM 2769 C C . THR A 1 347 ? -1.245 -30.071 9.650 1.00 70.94 347 THR A C 1
ATOM 2771 O O . THR A 1 347 ? -2.234 -30.803 9.673 1.00 70.94 347 THR A O 1
ATOM 2774 N N . THR A 1 348 ? -1.280 -28.837 10.158 1.00 62.56 348 THR A N 1
ATOM 2775 C CA . THR A 1 348 ? -2.498 -28.205 10.702 1.00 62.56 348 THR A CA 1
ATOM 2776 C C . THR A 1 348 ? -3.275 -27.390 9.659 1.00 62.56 348 THR A C 1
ATOM 2778 O O . THR A 1 348 ? -4.167 -26.616 10.003 1.00 62.56 348 THR A O 1
ATOM 2781 N N . CYS A 1 349 ? -3.000 -27.569 8.361 1.00 62.62 349 CYS A N 1
ATOM 2782 C CA . CYS A 1 349 ? -3.635 -26.805 7.279 1.00 62.62 349 CYS A CA 1
ATOM 2783 C C . CYS A 1 349 ? -5.133 -27.129 7.056 1.00 62.62 349 CYS A C 1
ATOM 2785 O O . CYS A 1 349 ? -5.747 -26.576 6.143 1.00 62.62 349 CYS A O 1
ATOM 2787 N N . GLY A 1 350 ? -5.724 -28.004 7.879 1.00 47.97 350 GLY A N 1
ATOM 2788 C CA . GLY A 1 350 ? -7.085 -28.540 7.773 1.00 47.97 350 GLY A CA 1
ATOM 2789 C C . GLY A 1 350 ? -8.221 -27.710 8.401 1.00 47.97 350 GLY A C 1
ATOM 2790 O O . GLY A 1 350 ? -9.354 -28.182 8.403 1.00 47.97 350 GLY A O 1
ATOM 2791 N N . GLN A 1 351 ? -7.975 -26.504 8.929 1.00 53.09 351 GLN A N 1
ATOM 2792 C CA . GLN A 1 351 ? -8.991 -25.704 9.648 1.00 53.09 351 GLN A CA 1
ATOM 2793 C C . GLN A 1 351 ? -9.058 -24.241 9.170 1.00 53.09 351 GLN A C 1
ATOM 2795 O O . GLN A 1 351 ? -8.641 -23.340 9.894 1.00 53.09 351 GLN A O 1
ATOM 2800 N N . ARG A 1 352 ? -9.497 -23.992 7.922 1.00 68.25 352 ARG A N 1
ATOM 2801 C CA . ARG A 1 352 ? -9.440 -22.664 7.263 1.00 68.25 352 ARG A CA 1
ATOM 2802 C C . ARG A 1 352 ? -10.511 -22.462 6.178 1.00 68.25 352 ARG A C 1
ATOM 2804 O O . ARG A 1 352 ? -11.402 -23.295 6.042 1.00 68.25 352 ARG A O 1
ATOM 2811 N N . VAL A 1 353 ? -10.399 -21.398 5.373 1.00 70.75 353 VAL A N 1
ATOM 2812 C CA . VAL A 1 353 ? -11.289 -21.116 4.231 1.00 70.75 353 VAL A CA 1
ATOM 2813 C C . VAL A 1 353 ? -10.887 -21.970 3.011 1.00 70.75 353 VAL A C 1
ATOM 2815 O O . VAL A 1 353 ? -9.737 -21.892 2.566 1.00 70.75 353 VAL A O 1
ATOM 2818 N N . PRO A 1 354 ? -11.767 -22.832 2.467 1.00 79.19 354 PRO A N 1
ATOM 2819 C CA . PRO A 1 354 ? -11.468 -23.634 1.280 1.00 79.19 354 PRO A CA 1
ATOM 2820 C C . PRO A 1 354 ? -11.452 -22.815 -0.003 1.00 79.19 354 PRO A C 1
ATOM 2822 O O . PRO A 1 354 ? -12.190 -21.857 -0.159 1.00 79.19 354 PRO A O 1
ATOM 2825 N N . PHE A 1 355 ? -10.680 -23.282 -0.983 1.00 85.00 355 PHE A N 1
ATOM 2826 C CA . PHE A 1 355 ? -10.996 -22.971 -2.376 1.00 85.00 355 PHE A CA 1
ATOM 2827 C C . PHE A 1 355 ? -12.121 -23.885 -2.837 1.00 85.00 355 PHE A C 1
ATOM 2829 O O . PHE A 1 355 ? -12.124 -25.079 -2.519 1.00 85.00 355 PHE A O 1
ATOM 2836 N N . ARG A 1 356 ? -13.045 -23.357 -3.634 1.00 82.38 356 ARG A N 1
ATOM 2837 C CA . ARG A 1 356 ? -14.136 -24.138 -4.211 1.00 82.38 356 ARG A CA 1
ATOM 2838 C C . ARG A 1 356 ? -14.466 -23.690 -5.623 1.00 82.38 356 ARG A C 1
ATOM 2840 O O . ARG A 1 356 ? -14.109 -22.606 -6.064 1.00 82.38 356 ARG A O 1
ATOM 2847 N N . THR A 1 357 ? -15.170 -24.569 -6.317 1.00 80.75 357 THR A N 1
ATOM 2848 C CA . THR A 1 357 ? -15.842 -24.286 -7.586 1.00 80.75 357 THR A CA 1
ATOM 2849 C C . THR A 1 357 ? -17.313 -24.671 -7.450 1.00 80.75 357 THR A C 1
ATOM 2851 O O . THR A 1 357 ? -17.733 -25.174 -6.407 1.00 80.75 357 THR A O 1
ATOM 2854 N N . GLU A 1 358 ? -18.097 -24.531 -8.518 1.00 73.62 358 GLU A N 1
ATOM 2855 C CA . GLU A 1 358 ? -19.466 -25.067 -8.576 1.00 73.62 358 GLU A CA 1
ATOM 2856 C C . GLU A 1 358 ? -19.535 -26.575 -8.266 1.00 73.62 358 GLU A C 1
ATOM 2858 O O . GLU A 1 358 ? -20.542 -27.062 -7.765 1.00 73.62 358 GLU A O 1
ATOM 2863 N N . LYS A 1 359 ? -18.446 -27.320 -8.514 1.00 74.94 359 LYS A N 1
ATOM 2864 C CA . LYS A 1 359 ? -18.348 -28.765 -8.249 1.00 74.94 359 LYS A CA 1
ATOM 2865 C C . LYS A 1 359 ? -17.988 -29.102 -6.794 1.00 74.94 359 LYS A C 1
ATOM 2867 O O . LYS A 1 359 ? -17.832 -30.276 -6.468 1.00 74.94 359 LYS A O 1
ATOM 2872 N N . GLY A 1 360 ? -17.830 -28.097 -5.932 1.00 77.19 360 GLY A N 1
ATOM 2873 C CA . GLY A 1 360 ? -17.464 -28.252 -4.525 1.00 77.19 360 GLY A CA 1
ATOM 2874 C C . GLY A 1 360 ? -16.021 -27.853 -4.204 1.00 77.19 360 GLY A C 1
ATOM 2875 O O . GLY A 1 360 ? -15.341 -27.183 -4.988 1.00 77.19 360 GLY A O 1
ATOM 2876 N N . ILE A 1 361 ? -15.575 -28.240 -3.006 1.00 82.19 361 ILE A N 1
ATOM 2877 C CA . ILE A 1 361 ? -14.283 -27.854 -2.420 1.00 82.19 361 ILE A CA 1
ATOM 2878 C C . ILE A 1 361 ? -13.112 -28.516 -3.158 1.00 82.19 361 ILE A C 1
ATOM 2880 O O . ILE A 1 361 ? -13.094 -29.726 -3.387 1.00 82.19 361 ILE A O 1
ATOM 2884 N N . LEU A 1 362 ? -12.085 -27.721 -3.453 1.00 84.31 362 LEU A N 1
ATOM 2885 C CA . LEU A 1 362 ? -10.817 -28.172 -4.013 1.00 84.31 362 LEU A CA 1
ATOM 2886 C C . LEU A 1 362 ? -9.867 -28.606 -2.903 1.00 84.31 362 LEU A C 1
ATOM 2888 O O . LEU A 1 362 ? -9.296 -27.781 -2.186 1.00 84.31 362 LEU A O 1
ATOM 2892 N N . ARG A 1 363 ? -9.682 -29.922 -2.793 1.00 84.56 363 ARG A N 1
ATOM 2893 C CA . ARG A 1 363 ? -8.962 -30.539 -1.674 1.00 84.56 363 ARG A CA 1
ATOM 2894 C C . ARG A 1 363 ? -7.440 -30.594 -1.844 1.00 84.56 363 ARG A C 1
ATOM 2896 O O . ARG A 1 363 ? -6.709 -30.447 -0.868 1.00 84.56 363 ARG A O 1
ATOM 2903 N N . LYS A 1 364 ? -6.969 -30.778 -3.082 1.00 87.81 364 LYS A N 1
ATOM 2904 C CA . LYS A 1 364 ? -5.539 -30.882 -3.411 1.00 87.81 364 LYS A CA 1
ATOM 2905 C C . LYS A 1 364 ? -4.848 -29.523 -3.358 1.00 87.81 364 LYS A C 1
ATOM 2907 O O . LYS A 1 364 ? -5.459 -28.503 -3.680 1.00 87.81 364 LYS A O 1
ATOM 2912 N N . TRP A 1 365 ? -3.560 -29.524 -3.026 1.00 90.38 365 TRP A N 1
ATOM 2913 C CA . TRP A 1 365 ? -2.705 -28.349 -3.189 1.00 90.38 365 TRP A CA 1
ATOM 2914 C C . TRP A 1 365 ? -2.680 -27.877 -4.651 1.00 90.38 365 TRP A C 1
ATOM 2916 O O . TRP A 1 365 ? -2.799 -28.683 -5.572 1.00 90.38 365 TRP A O 1
ATOM 2926 N N . ILE A 1 366 ? -2.577 -26.560 -4.837 1.00 89.62 366 ILE A N 1
ATOM 2927 C CA . ILE A 1 366 ? -2.523 -25.880 -6.138 1.00 89.62 366 ILE A CA 1
ATOM 2928 C C . ILE A 1 366 ? -1.348 -24.911 -6.067 1.00 89.62 366 ILE A C 1
ATOM 2930 O O . ILE A 1 366 ? -1.205 -24.220 -5.052 1.00 89.62 366 ILE A O 1
ATOM 2934 N N . SER A 1 367 ? -0.530 -24.868 -7.118 1.00 92.00 367 SER A N 1
ATOM 2935 C CA . SER A 1 367 ? 0.608 -23.954 -7.170 1.00 92.00 367 SER A CA 1
ATOM 2936 C C . SER A 1 367 ? 0.145 -22.501 -7.138 1.00 92.00 367 SER A C 1
ATOM 2938 O O . SER A 1 367 ? -0.883 -22.157 -7.717 1.00 92.00 367 SER A O 1
ATOM 2940 N N . ARG A 1 368 ? 0.939 -21.615 -6.533 1.00 90.88 368 ARG A N 1
ATOM 2941 C CA . ARG A 1 368 ? 0.728 -20.160 -6.520 1.00 90.88 368 ARG A CA 1
ATOM 2942 C C . ARG A 1 368 ? 0.551 -19.554 -7.917 1.00 90.88 368 ARG A C 1
ATOM 2944 O O . ARG A 1 368 ? -0.046 -18.494 -8.031 1.00 90.88 368 ARG A O 1
ATOM 2951 N N . PHE A 1 369 ? 1.045 -20.210 -8.969 1.00 91.44 369 PHE A N 1
ATOM 2952 C CA . PHE A 1 369 ? 0.860 -19.770 -10.356 1.00 91.44 369 PHE A CA 1
ATOM 2953 C C . PHE A 1 369 ? -0.533 -20.093 -10.921 1.00 91.44 369 PHE A C 1
ATOM 2955 O O . PHE A 1 369 ? -0.928 -19.528 -11.934 1.00 91.44 369 PHE A O 1
ATOM 2962 N N . GLU A 1 370 ? -1.294 -20.954 -10.247 1.00 90.94 370 GLU A N 1
ATOM 2963 C CA . GLU A 1 370 ? -2.568 -21.513 -10.713 1.00 90.94 370 GLU A CA 1
ATOM 2964 C C . GLU A 1 370 ? -3.744 -21.167 -9.780 1.00 90.94 370 GLU A C 1
ATOM 2966 O O . GLU A 1 370 ? -4.870 -21.617 -9.996 1.00 90.94 370 GLU A O 1
ATOM 2971 N N . VAL A 1 371 ? -3.515 -20.376 -8.722 1.00 88.00 371 VAL A N 1
ATOM 2972 C CA . VAL A 1 371 ? -4.563 -20.021 -7.743 1.00 88.00 371 VAL A CA 1
ATOM 2973 C C . VAL A 1 371 ? -5.560 -18.977 -8.251 1.00 88.00 371 VAL A C 1
ATOM 2975 O O . VAL A 1 371 ? -6.639 -18.850 -7.673 1.00 88.00 371 VAL A O 1
ATOM 2978 N N . TRP A 1 372 ? -5.217 -18.237 -9.308 1.00 89.38 372 TRP A N 1
ATOM 2979 C CA . TRP A 1 372 ? -5.964 -17.071 -9.795 1.00 89.38 372 TRP A CA 1
ATOM 2980 C C . TRP A 1 372 ? -7.470 -17.296 -9.996 1.00 89.38 372 TRP A C 1
ATOM 2982 O O . TRP A 1 372 ? -8.235 -16.459 -9.520 1.00 89.38 372 TRP A O 1
ATOM 2992 N N . PRO A 1 373 ? -7.936 -18.423 -10.577 1.00 89.25 373 PRO A N 1
ATOM 2993 C CA . PRO A 1 373 ? -9.366 -18.648 -10.801 1.00 89.25 373 PRO A CA 1
ATOM 2994 C C . PRO A 1 373 ? -10.207 -18.781 -9.523 1.00 89.25 373 PRO A C 1
ATOM 2996 O O . PRO A 1 373 ? -11.430 -18.829 -9.606 1.00 89.25 373 PRO A O 1
ATOM 2999 N N . TYR A 1 374 ? -9.575 -18.909 -8.352 1.00 86.06 374 TYR A N 1
ATOM 3000 C CA . TYR A 1 374 ? -10.254 -19.180 -7.082 1.00 86.06 374 TYR A CA 1
ATOM 3001 C C . TYR A 1 374 ? -10.231 -17.994 -6.122 1.00 86.06 374 TYR A C 1
ATOM 3003 O O . TYR A 1 374 ? -10.904 -18.051 -5.097 1.00 86.06 374 TYR A O 1
ATOM 3011 N N . ILE A 1 375 ? -9.462 -16.941 -6.422 1.00 85.19 375 ILE A N 1
ATOM 3012 C CA . ILE A 1 375 ? -9.262 -15.815 -5.500 1.00 85.19 375 ILE A CA 1
ATOM 3013 C C . ILE A 1 375 ? -10.566 -15.058 -5.255 1.00 85.19 375 ILE A C 1
ATOM 3015 O O . ILE A 1 375 ? -10.859 -14.753 -4.107 1.00 85.19 375 ILE A O 1
ATOM 3019 N N . GLU A 1 376 ? -11.377 -14.836 -6.290 1.00 80.62 376 GLU A N 1
ATOM 3020 C CA . GLU A 1 376 ? -12.662 -14.138 -6.161 1.00 80.62 376 GLU A CA 1
ATOM 3021 C C . GLU A 1 376 ? -13.611 -14.876 -5.208 1.00 80.62 376 GLU A C 1
ATOM 3023 O O . GLU A 1 376 ? -14.032 -14.324 -4.194 1.00 80.62 376 GLU A O 1
ATOM 3028 N N . THR A 1 377 ? -13.864 -16.166 -5.454 1.00 78.62 377 THR A N 1
ATOM 3029 C CA . THR A 1 377 ? -14.704 -16.981 -4.560 1.00 78.62 377 THR A CA 1
ATOM 3030 C C . THR A 1 377 ? -14.094 -17.106 -3.163 1.00 78.62 377 THR A C 1
ATOM 3032 O O . THR A 1 377 ? -14.818 -17.067 -2.180 1.00 78.62 377 THR A O 1
ATOM 3035 N N . PHE A 1 378 ? -12.768 -17.200 -3.045 1.00 80.50 378 PHE A N 1
ATOM 3036 C CA . PHE A 1 378 ? -12.090 -17.216 -1.747 1.00 80.50 378 PHE A CA 1
ATOM 3037 C C . PHE A 1 378 ? -12.251 -15.899 -0.972 1.00 80.50 378 PHE A C 1
ATOM 3039 O O . PHE A 1 378 ? -12.277 -15.921 0.255 1.00 80.50 378 PHE A O 1
ATOM 3046 N N . THR A 1 379 ? -12.353 -14.760 -1.663 1.00 76.62 379 THR A N 1
ATOM 3047 C CA . THR A 1 379 ? -12.667 -13.462 -1.050 1.00 76.62 379 THR A CA 1
ATOM 3048 C C . THR A 1 379 ? -14.125 -13.392 -0.593 1.00 76.62 379 THR A C 1
ATOM 3050 O O . THR A 1 379 ? -14.391 -12.809 0.455 1.00 76.62 379 THR A O 1
ATOM 3053 N N . GLU A 1 380 ? -15.055 -13.999 -1.336 1.00 66.81 380 GLU A N 1
ATOM 3054 C CA . GLU A 1 380 ? -16.473 -14.076 -0.951 1.00 66.81 380 GLU A CA 1
ATOM 3055 C C . GLU A 1 380 ? -16.750 -15.068 0.188 1.00 66.81 380 GLU A C 1
ATOM 3057 O O . GLU A 1 380 ? -17.689 -14.866 0.959 1.00 66.81 380 GLU A O 1
ATOM 3062 N N . ASP A 1 381 ? -15.976 -16.152 0.276 1.00 70.69 381 ASP A N 1
ATOM 3063 C CA . ASP A 1 381 ? -16.240 -17.280 1.168 1.00 70.69 381 ASP A CA 1
ATOM 3064 C C . ASP A 1 381 ? -16.090 -16.898 2.650 1.00 70.69 381 ASP A C 1
ATOM 3066 O O . ASP A 1 381 ? -15.043 -17.056 3.280 1.00 70.69 381 ASP A O 1
ATOM 3070 N N . CYS A 1 382 ? -17.202 -16.436 3.222 1.00 63.66 382 CYS A N 1
ATOM 3071 C CA . CYS A 1 382 ? -17.369 -16.151 4.637 1.00 63.66 382 CYS A CA 1
ATOM 3072 C C . CYS A 1 382 ? -17.988 -17.351 5.369 1.00 63.66 382 CYS A C 1
ATOM 3074 O O . CYS A 1 382 ? -19.045 -17.871 4.999 1.00 63.66 382 CYS A O 1
ATOM 3076 N N . THR A 1 383 ? -17.356 -17.752 6.471 1.00 67.50 383 THR A N 1
ATOM 3077 C CA . THR A 1 383 ? -17.910 -18.724 7.421 1.00 67.50 383 THR A CA 1
ATOM 3078 C C . THR A 1 383 ? -18.304 -17.980 8.691 1.00 67.50 383 THR A C 1
ATOM 3080 O O . THR A 1 383 ? -17.441 -17.519 9.434 1.00 67.50 383 THR A O 1
ATOM 3083 N N . ILE A 1 384 ? -19.605 -17.871 8.952 1.00 71.31 384 ILE A N 1
ATOM 3084 C CA . ILE A 1 384 ? -20.156 -17.265 10.167 1.00 71.31 384 ILE A CA 1
ATOM 3085 C C . ILE A 1 384 ? -20.568 -18.401 11.100 1.00 71.31 384 ILE A C 1
ATOM 3087 O O . ILE A 1 384 ? -21.624 -19.003 10.929 1.00 71.31 384 ILE A O 1
ATOM 3091 N N . MET A 1 385 ? -19.730 -18.731 12.079 1.00 76.06 385 MET A N 1
ATOM 3092 C CA . MET A 1 385 ? -20.012 -19.783 13.060 1.00 76.06 385 MET A CA 1
ATOM 3093 C C . MET A 1 385 ? -19.447 -19.431 14.435 1.00 76.06 385 MET A C 1
ATOM 3095 O O . MET A 1 385 ? -18.581 -18.565 14.554 1.00 76.06 385 MET A O 1
ATOM 3099 N N . ALA A 1 386 ? -19.932 -20.119 15.470 1.00 69.31 386 ALA A N 1
ATOM 3100 C CA . ALA A 1 386 ? -19.356 -20.028 16.805 1.00 69.31 386 ALA A CA 1
ATOM 3101 C C . ALA A 1 386 ? -17.867 -20.410 16.783 1.00 69.31 386 ALA A C 1
ATOM 3103 O O . ALA A 1 386 ? -17.469 -21.333 16.064 1.00 69.31 386 ALA A O 1
ATOM 3104 N N . ALA A 1 387 ? -17.060 -19.726 17.596 1.00 65.12 387 ALA A N 1
ATOM 3105 C CA . ALA A 1 387 ? -15.662 -20.091 17.775 1.00 65.12 387 ALA A CA 1
ATOM 3106 C C . ALA A 1 387 ? -15.550 -21.536 18.323 1.00 65.12 387 ALA A C 1
ATOM 3108 O O . ALA A 1 387 ? -16.435 -21.972 19.069 1.00 65.12 387 ALA A O 1
ATOM 3109 N N . PRO A 1 388 ? -14.509 -22.310 17.954 1.00 68.88 388 PRO A N 1
ATOM 3110 C CA . PRO A 1 388 ? -14.397 -23.719 18.348 1.00 68.88 388 PRO A CA 1
ATOM 3111 C C . PRO A 1 388 ? -14.380 -23.959 19.864 1.00 68.88 388 PRO A C 1
ATOM 3113 O O . PRO A 1 388 ? -14.799 -25.019 20.320 1.00 68.88 388 PRO A O 1
ATOM 3116 N N . ASP A 1 389 ? -13.901 -22.983 20.631 1.00 74.19 389 ASP A N 1
ATOM 3117 C CA . ASP A 1 389 ? -13.818 -22.978 22.091 1.00 74.19 389 ASP A CA 1
ATOM 3118 C C . ASP A 1 389 ? -15.130 -22.571 22.781 1.00 74.19 389 ASP A C 1
ATOM 3120 O O . ASP A 1 389 ? -15.234 -22.691 24.000 1.00 74.19 389 ASP A O 1
ATOM 3124 N N . PHE A 1 390 ? -16.152 -22.149 22.026 1.00 74.75 390 PHE A N 1
ATOM 3125 C CA . PHE A 1 390 ? -17.466 -21.824 22.574 1.00 74.75 390 PHE A CA 1
ATOM 3126 C C . PHE A 1 390 ? -18.298 -23.102 22.815 1.00 74.75 390 PHE A C 1
ATOM 3128 O O . PHE A 1 390 ? -18.688 -23.768 21.835 1.00 74.75 390 PHE A O 1
ATOM 3135 N N . PRO A 1 391 ? -18.590 -23.466 24.085 1.00 77.81 391 PRO A N 1
ATOM 3136 C CA . PRO A 1 391 ? -19.197 -24.750 24.429 1.00 77.81 391 PRO A CA 1
ATOM 3137 C C . PRO A 1 391 ? -20.565 -24.932 23.779 1.00 77.81 391 PRO A C 1
ATOM 3139 O O . PRO A 1 391 ? -21.436 -24.078 23.912 1.00 77.81 391 PRO A O 1
ATOM 3142 N N . VAL A 1 392 ? -20.790 -26.079 23.128 1.00 73.25 392 VAL A N 1
ATOM 3143 C CA . VAL A 1 392 ? -22.073 -26.388 22.463 1.00 73.25 392 VAL A CA 1
ATOM 3144 C C . VAL A 1 392 ? -23.250 -26.287 23.438 1.00 73.25 392 VAL A C 1
ATOM 3146 O O . VAL A 1 392 ? -24.281 -25.734 23.084 1.00 73.25 392 VAL A O 1
ATOM 3149 N N . ALA A 1 393 ? -23.063 -26.736 24.683 1.00 77.81 393 ALA A N 1
ATOM 3150 C CA . ALA A 1 393 ? -24.087 -26.693 25.728 1.00 77.81 393 ALA A CA 1
ATOM 3151 C C . ALA A 1 393 ? -24.502 -25.271 26.150 1.00 77.81 393 ALA A C 1
ATOM 3153 O O . ALA A 1 393 ? -25.561 -25.100 26.743 1.00 77.81 393 ALA A O 1
ATOM 3154 N N . GLU A 1 394 ? -23.679 -24.258 25.867 1.00 75.06 394 GLU A N 1
ATOM 3155 C CA . GLU A 1 394 ? -23.982 -22.863 26.194 1.00 75.06 394 GLU A CA 1
ATOM 3156 C C . GLU A 1 394 ? -24.579 -22.098 25.010 1.00 75.06 394 GLU A C 1
ATOM 3158 O O . GLU A 1 394 ? -25.115 -21.012 25.207 1.00 75.06 394 GLU A O 1
ATOM 3163 N N . ARG A 1 395 ? -24.542 -22.657 23.792 1.00 72.12 395 ARG A N 1
ATOM 3164 C CA . ARG A 1 395 ? -24.994 -21.974 22.567 1.00 72.12 395 ARG A CA 1
ATOM 3165 C C . ARG A 1 395 ? -26.467 -21.591 22.606 1.00 72.12 395 ARG A C 1
ATOM 3167 O O . ARG A 1 395 ? -26.805 -20.489 22.188 1.00 72.12 395 ARG A O 1
ATOM 3174 N N . ASP A 1 396 ? -27.303 -22.439 23.195 1.00 71.69 396 ASP A N 1
ATOM 3175 C CA . ASP A 1 396 ? -28.745 -22.197 23.327 1.00 71.69 396 ASP A CA 1
ATOM 3176 C C . ASP A 1 396 ? -29.081 -21.018 24.263 1.00 71.69 396 ASP A C 1
ATOM 3178 O O . ASP A 1 396 ? -30.199 -20.505 24.238 1.00 71.69 396 ASP A O 1
ATOM 3182 N N . ASN A 1 397 ? -28.120 -20.544 25.068 1.00 79.06 397 ASN A N 1
ATOM 3183 C CA . ASN A 1 397 ? -28.322 -19.426 25.994 1.00 79.06 397 ASN A CA 1
ATOM 3184 C C . ASN A 1 397 ? -28.089 -18.045 25.354 1.00 79.06 397 ASN A C 1
ATOM 3186 O O . ASN A 1 397 ? -28.340 -17.029 26.007 1.00 79.06 397 ASN A O 1
ATOM 3190 N N . PHE A 1 398 ? -27.604 -17.975 24.109 1.00 77.62 398 PHE A N 1
ATOM 3191 C CA . PHE A 1 398 ? -27.223 -16.715 23.466 1.00 77.62 398 PHE A CA 1
ATOM 3192 C C . PHE A 1 398 ? -27.850 -16.563 22.079 1.00 77.62 398 PHE A C 1
ATOM 3194 O O . PHE A 1 398 ? -27.449 -17.215 21.119 1.00 77.62 398 PHE A O 1
ATOM 3201 N N . SER A 1 399 ? -28.776 -15.614 21.940 1.00 79.56 399 SER A N 1
ATOM 3202 C CA . SER A 1 399 ? -29.306 -15.226 20.630 1.00 79.56 399 SER A CA 1
ATOM 3203 C C . SER A 1 399 ? -28.254 -14.466 19.818 1.00 79.56 399 SER A C 1
ATOM 3205 O O . SER A 1 399 ? -27.848 -13.362 20.194 1.00 79.56 399 SER A O 1
ATOM 3207 N N . THR A 1 400 ? -27.840 -15.031 18.682 1.00 78.00 400 THR A N 1
ATOM 3208 C CA . THR A 1 400 ? -26.889 -14.404 17.753 1.00 78.00 400 THR A CA 1
ATOM 3209 C C . THR A 1 400 ? -27.580 -14.058 16.442 1.00 78.00 400 THR A C 1
ATOM 3211 O O . THR A 1 400 ? -28.165 -14.916 15.796 1.00 78.00 400 THR A O 1
ATOM 3214 N N . PHE A 1 401 ? -27.487 -12.801 16.019 1.00 82.31 401 PHE A N 1
ATOM 3215 C CA . PHE A 1 401 ? -28.105 -12.308 14.787 1.00 82.31 401 PHE A CA 1
ATOM 3216 C C . PHE A 1 401 ? -27.020 -11.903 13.780 1.00 82.31 401 PHE A C 1
ATOM 3218 O O . PHE A 1 401 ? -25.944 -11.456 14.173 1.00 82.31 401 PHE A O 1
ATOM 3225 N N . LEU A 1 402 ? -27.321 -12.004 12.486 1.00 75.06 402 LEU A N 1
ATOM 3226 C CA . LEU A 1 402 ? -26.479 -11.590 11.357 1.00 75.06 402 LEU A CA 1
ATOM 3227 C C . LEU A 1 402 ? -26.165 -10.087 11.373 1.00 75.06 402 LEU A C 1
ATOM 3229 O O . LEU A 1 402 ? -25.142 -9.652 10.850 1.00 75.06 402 LEU A O 1
ATOM 3233 N N . GLY A 1 403 ? -27.035 -9.283 11.981 1.00 73.88 403 GLY A N 1
ATOM 3234 C CA . GLY A 1 403 ? -26.822 -7.851 12.117 1.00 73.88 403 GLY A CA 1
ATOM 3235 C C . GLY A 1 403 ? -28.050 -7.105 12.616 1.00 73.88 403 GLY A C 1
ATOM 3236 O O . GLY A 1 403 ? -29.102 -7.689 12.904 1.00 73.88 403 GLY A O 1
ATOM 3237 N N . ARG A 1 404 ? -27.892 -5.786 12.738 1.00 75.81 404 ARG A N 1
ATOM 3238 C CA . ARG A 1 404 ? -28.931 -4.862 13.197 1.00 75.81 404 ARG A CA 1
ATOM 3239 C C . ARG A 1 404 ? -28.862 -3.567 12.375 1.00 75.81 404 ARG A C 1
ATOM 3241 O O . ARG A 1 404 ? -27.754 -3.063 12.188 1.00 75.81 404 ARG A O 1
ATOM 3248 N N . PRO A 1 405 ? -29.999 -3.011 11.922 1.00 73.25 405 PRO A N 1
ATOM 3249 C CA . PRO A 1 405 ? -30.026 -1.767 11.160 1.00 73.25 405 PRO A CA 1
ATOM 3250 C C . PRO A 1 405 ? -29.577 -0.578 11.993 1.00 73.25 405 PRO A C 1
ATOM 3252 O O . PRO A 1 405 ? -30.126 -0.309 13.061 1.00 73.25 405 PRO A O 1
ATOM 3255 N N . TRP A 1 406 ? -28.594 0.161 11.479 1.00 63.25 406 TRP A N 1
ATOM 3256 C CA . TRP A 1 406 ? -28.165 1.427 12.061 1.00 63.25 406 TRP A CA 1
ATOM 3257 C C . TRP A 1 406 ? -28.815 2.593 11.312 1.00 63.25 406 TRP A C 1
ATOM 3259 O O . TRP A 1 406 ? -28.287 3.060 10.304 1.00 63.25 406 TRP A O 1
ATOM 3269 N N . ARG A 1 407 ? -29.952 3.073 11.842 1.00 68.75 407 ARG A N 1
ATOM 3270 C CA . ARG A 1 407 ? -30.804 4.130 11.257 1.00 68.75 407 ARG A CA 1
ATOM 3271 C C . ARG A 1 407 ? -31.445 3.725 9.913 1.00 68.75 407 ARG A C 1
ATOM 3273 O O . ARG A 1 407 ? -31.298 2.601 9.436 1.00 68.75 407 ARG A O 1
ATOM 3280 N N . ASN A 1 408 ? -32.229 4.643 9.346 1.00 70.94 408 ASN A N 1
ATOM 3281 C CA . ASN A 1 408 ? -32.902 4.478 8.054 1.00 70.94 408 ASN A CA 1
ATOM 3282 C C . ASN A 1 408 ? -31.877 4.325 6.914 1.00 70.94 408 ASN A C 1
ATOM 3284 O O . ASN A 1 408 ? -30.786 4.888 7.002 1.00 70.94 408 ASN A O 1
ATOM 3288 N N . TYR A 1 409 ? -32.239 3.605 5.846 1.00 65.94 409 TYR A N 1
ATOM 3289 C CA . TYR A 1 409 ? -31.384 3.333 4.671 1.00 65.94 409 TYR A CA 1
ATOM 3290 C C . TYR A 1 409 ? -30.149 2.458 4.928 1.00 65.94 409 TYR A C 1
ATOM 3292 O O . TYR A 1 409 ? -29.281 2.335 4.065 1.00 65.94 409 TYR A O 1
ATOM 3300 N N . SER A 1 410 ? -30.063 1.820 6.098 1.00 65.19 410 SER A N 1
ATOM 3301 C CA . SER A 1 410 ? -29.019 0.838 6.382 1.00 65.19 410 SER A CA 1
ATOM 3302 C C . SER A 1 410 ? -29.149 -0.364 5.443 1.00 65.19 410 SER A C 1
ATOM 3304 O O . SER A 1 410 ? -30.241 -0.920 5.303 1.00 65.19 410 SER A O 1
ATOM 3306 N N . ARG A 1 411 ? -28.035 -0.753 4.810 1.00 69.50 411 ARG A N 1
ATOM 3307 C CA . ARG A 1 411 ? -27.974 -1.862 3.857 1.00 69.50 411 ARG A CA 1
ATOM 3308 C C . ARG A 1 411 ? -26.953 -2.910 4.290 1.00 69.50 411 ARG A C 1
ATOM 3310 O O . ARG A 1 411 ? -25.833 -2.566 4.662 1.00 69.50 411 ARG A O 1
ATOM 3317 N N . THR A 1 412 ? -27.312 -4.190 4.255 1.00 65.69 412 THR A N 1
ATOM 3318 C CA . THR A 1 412 ? -26.400 -5.305 4.568 1.00 65.69 412 THR A CA 1
ATOM 3319 C C . THR A 1 412 ? -26.738 -6.520 3.716 1.00 65.69 412 THR A C 1
ATOM 3321 O O . THR A 1 412 ? -27.906 -6.851 3.543 1.00 65.69 412 THR A O 1
ATOM 3324 N N . ILE A 1 413 ? -25.713 -7.199 3.201 1.00 74.00 413 ILE A N 1
ATOM 3325 C CA . ILE A 1 413 ? -25.866 -8.392 2.365 1.00 74.00 413 ILE A CA 1
ATOM 3326 C C . ILE A 1 413 ? -25.025 -9.511 2.964 1.00 74.00 413 ILE A C 1
ATOM 3328 O O . ILE A 1 413 ? -23.834 -9.328 3.207 1.00 74.00 413 ILE A O 1
ATOM 3332 N N . VAL A 1 414 ? -25.644 -10.667 3.186 1.00 69.94 414 VAL A N 1
ATOM 3333 C CA . VAL A 1 414 ? -24.961 -11.919 3.524 1.00 69.94 414 VAL A CA 1
ATOM 3334 C C . VAL A 1 414 ? -25.257 -12.885 2.394 1.00 69.94 414 VAL A C 1
ATOM 3336 O O . VAL A 1 414 ? -26.385 -13.358 2.251 1.00 69.94 414 VAL A O 1
ATOM 3339 N N . MET A 1 415 ? -24.257 -13.149 1.562 1.00 72.56 415 MET A N 1
ATOM 3340 C CA . MET A 1 415 ? -24.421 -13.985 0.381 1.00 72.56 415 MET A CA 1
ATOM 3341 C C . MET A 1 415 ? -23.384 -15.099 0.330 1.00 72.56 415 MET A C 1
ATOM 3343 O O . MET A 1 415 ? -22.247 -14.917 0.760 1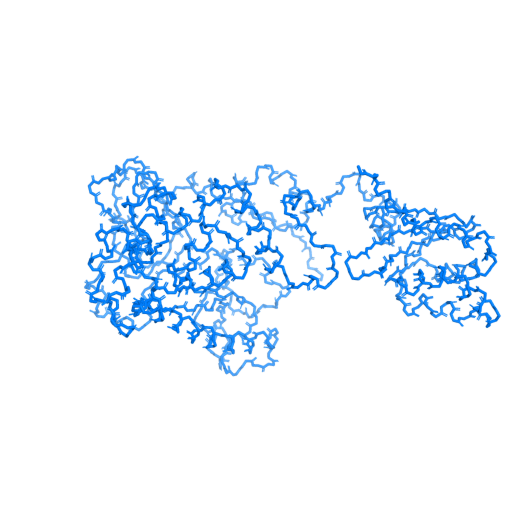.00 72.56 415 MET A O 1
ATOM 3347 N N . ARG A 1 416 ? -23.793 -16.257 -0.198 1.00 72.31 416 ARG A N 1
ATOM 3348 C CA . ARG A 1 416 ? -22.954 -17.429 -0.500 1.00 72.31 416 ARG A CA 1
ATOM 3349 C C . ARG A 1 416 ? -22.076 -17.885 0.671 1.00 72.31 416 ARG A C 1
ATOM 3351 O O . ARG A 1 416 ? -21.023 -18.476 0.459 1.00 72.31 416 ARG A O 1
ATOM 3358 N N . SER A 1 417 ? -22.526 -17.627 1.895 1.00 73.44 417 SER A N 1
ATOM 3359 C CA . SER A 1 417 ? -21.764 -17.836 3.124 1.00 73.44 417 SER A CA 1
ATOM 3360 C C . SER A 1 417 ? -22.229 -19.090 3.867 1.00 73.44 417 SER A C 1
ATOM 3362 O O . SER A 1 417 ? -23.408 -19.458 3.802 1.00 73.44 417 SER A O 1
ATOM 3364 N N . TYR A 1 418 ? -21.323 -19.733 4.611 1.00 79.19 418 TYR A N 1
ATOM 3365 C CA . TYR A 1 418 ? -21.703 -20.786 5.557 1.00 79.19 418 TYR A CA 1
ATOM 3366 C C . TYR A 1 418 ? -22.199 -20.156 6.861 1.00 79.19 418 TYR A C 1
ATOM 3368 O O . TYR A 1 418 ? -21.452 -19.426 7.512 1.00 79.19 418 TYR A O 1
ATOM 3376 N N . LEU A 1 419 ? -23.429 -20.466 7.266 1.00 81.88 419 LEU A N 1
ATOM 3377 C CA . LEU A 1 419 ? -24.043 -20.016 8.514 1.00 81.88 419 LEU A CA 1
ATOM 3378 C C . LEU A 1 419 ? -24.140 -21.192 9.494 1.00 81.88 419 LEU A C 1
ATOM 3380 O O . LEU A 1 419 ? -24.827 -22.185 9.243 1.00 81.88 419 LEU A O 1
ATOM 3384 N N . GLY A 1 420 ? -23.421 -21.082 10.609 1.00 79.44 420 GLY A N 1
ATOM 3385 C CA . GLY A 1 420 ? -23.391 -22.051 11.699 1.00 79.44 420 GLY A CA 1
ATOM 3386 C C . GLY A 1 420 ? -24.689 -22.093 12.506 1.00 79.44 420 GLY A C 1
ATOM 3387 O O . GLY A 1 420 ? -25.586 -21.278 12.329 1.00 79.44 420 GLY A O 1
ATOM 3388 N N . ASP A 1 421 ? -24.776 -23.063 13.410 1.00 83.81 421 ASP A N 1
ATOM 3389 C CA . ASP A 1 421 ? -25.968 -23.392 14.205 1.00 83.81 421 ASP A CA 1
ATOM 3390 C C . ASP A 1 421 ? -26.377 -22.308 15.213 1.00 83.81 421 ASP A C 1
ATOM 3392 O O . ASP A 1 421 ? -27.515 -22.292 15.664 1.00 83.81 421 ASP A O 1
ATOM 3396 N N . LEU A 1 422 ? -25.467 -21.386 15.535 1.00 85.12 422 LEU A N 1
ATOM 3397 C CA . LEU A 1 422 ? -25.692 -20.310 16.502 1.00 85.12 422 LEU A CA 1
ATOM 3398 C C . LEU A 1 422 ? -26.587 -19.170 15.969 1.00 85.12 422 LEU A C 1
ATOM 3400 O O . LEU A 1 422 ? -27.034 -18.335 16.752 1.00 85.12 422 LEU A O 1
ATOM 3404 N N . ILE A 1 423 ? -26.827 -19.084 14.655 1.00 85.50 423 ILE A N 1
ATOM 3405 C CA . ILE A 1 423 ? -27.639 -17.999 14.082 1.00 85.50 423 ILE A CA 1
ATOM 3406 C C . ILE A 1 423 ? -29.109 -18.179 14.474 1.00 85.50 423 ILE A C 1
ATOM 3408 O O . ILE A 1 423 ? -29.738 -19.178 14.128 1.00 85.50 423 ILE A O 1
ATOM 3412 N N . ASP A 1 424 ? -29.660 -17.176 15.158 1.00 85.38 424 ASP A N 1
ATOM 3413 C CA . ASP A 1 424 ? -31.061 -17.123 15.567 1.00 85.38 424 ASP A CA 1
ATOM 3414 C C . ASP A 1 424 ? -31.969 -17.284 14.335 1.00 85.38 424 ASP A C 1
ATOM 3416 O O . ASP A 1 424 ? -31.707 -16.657 13.300 1.00 85.38 424 ASP A O 1
ATOM 3420 N N . PRO A 1 425 ? -33.055 -18.073 14.409 1.00 88.81 425 PRO A N 1
ATOM 3421 C CA . PRO A 1 425 ? -33.963 -18.266 13.282 1.00 88.81 425 PRO A CA 1
ATOM 3422 C C . PRO A 1 425 ? -34.538 -16.960 12.707 1.00 88.81 425 PRO A C 1
ATOM 3424 O O . PRO A 1 425 ? -34.807 -16.903 11.505 1.00 88.81 425 PRO A O 1
ATOM 3427 N N . GLN A 1 426 ? -34.653 -15.898 13.516 1.00 87.62 426 GLN A N 1
ATOM 3428 C CA . GLN A 1 426 ? -35.054 -14.561 13.058 1.00 87.62 426 GLN A CA 1
ATOM 3429 C C . GLN A 1 426 ? -34.007 -13.910 12.144 1.00 87.62 426 GLN A C 1
ATOM 3431 O O . GLN A 1 426 ? -34.358 -13.081 11.302 1.00 87.62 426 GLN A O 1
ATOM 3436 N N . GLY A 1 427 ? -32.736 -14.302 12.262 1.00 84.88 427 GLY A N 1
ATOM 3437 C CA . GLY A 1 427 ? -31.601 -13.868 11.446 1.00 84.88 427 GLY A CA 1
ATOM 3438 C C . GLY A 1 427 ? -31.145 -12.446 11.739 1.00 84.88 427 GLY A C 1
ATOM 3439 O O . GLY A 1 427 ? -29.964 -12.216 11.954 1.00 84.88 427 GLY A O 1
ATOM 3440 N N . TRP A 1 428 ? -32.066 -11.491 11.819 1.00 84.44 428 TRP A N 1
ATOM 3441 C CA . TRP A 1 428 ? -31.784 -10.071 12.015 1.00 84.44 428 TRP A CA 1
ATOM 3442 C C . TRP A 1 428 ? -32.513 -9.549 13.248 1.00 84.44 428 TRP A C 1
ATOM 3444 O O . TRP A 1 428 ? -33.587 -10.031 13.598 1.00 84.44 428 TRP A O 1
ATOM 3454 N N . CYS A 1 429 ? -31.944 -8.547 13.919 1.00 84.19 429 CYS A N 1
ATOM 3455 C CA . CYS A 1 429 ? -32.549 -7.975 15.121 1.00 84.19 429 CYS A CA 1
ATOM 3456 C C . CYS A 1 429 ? -32.699 -6.459 14.995 1.00 84.19 429 CYS A C 1
ATOM 3458 O O . CYS A 1 429 ? -31.760 -5.752 14.637 1.00 84.19 429 CYS A O 1
ATOM 3460 N N . ALA A 1 430 ? -33.884 -5.934 15.308 1.00 76.88 430 ALA A N 1
ATOM 3461 C CA . ALA A 1 430 ? -34.140 -4.499 15.237 1.00 76.88 430 ALA A CA 1
ATOM 3462 C C . ALA A 1 430 ? -33.280 -3.759 16.275 1.00 76.88 430 ALA A C 1
ATOM 3464 O O . ALA A 1 430 ? -33.134 -4.222 17.408 1.00 76.88 430 ALA A O 1
ATOM 3465 N N . TRP A 1 431 ? -32.694 -2.615 15.908 1.00 64.00 431 TRP A N 1
ATOM 3466 C CA . TRP A 1 431 ? -31.806 -1.866 16.806 1.00 64.00 431 TRP A CA 1
ATOM 3467 C C . TRP A 1 431 ? -32.566 -1.177 17.951 1.00 64.00 431 TRP A C 1
ATOM 3469 O O . TRP A 1 431 ? -32.296 -1.451 19.122 1.00 64.00 431 TRP A O 1
ATOM 3479 N N . ASN A 1 432 ? -33.527 -0.304 17.625 1.00 62.09 432 ASN A N 1
ATOM 3480 C CA . ASN A 1 432 ? -34.411 0.402 18.563 1.00 62.09 432 ASN A CA 1
ATOM 3481 C C . ASN A 1 432 ? -35.599 1.068 17.820 1.00 62.09 432 ASN A C 1
ATOM 3483 O O . ASN A 1 432 ? -35.726 0.944 16.605 1.00 62.09 432 ASN A O 1
ATOM 3487 N N . LYS A 1 433 ? -36.454 1.811 18.544 1.00 56.94 433 LYS A N 1
ATOM 3488 C CA . LYS A 1 433 ? -37.686 2.454 18.033 1.00 56.94 433 LYS A CA 1
ATOM 3489 C C . LYS A 1 433 ? -37.476 3.580 16.994 1.00 56.94 433 LYS A C 1
ATOM 3491 O O . LYS A 1 433 ? -38.465 4.147 16.545 1.00 56.94 433 LYS A O 1
ATOM 3496 N N . TYR A 1 434 ? -36.236 3.935 16.639 1.00 50.91 434 TYR A N 1
ATOM 3497 C CA . TYR A 1 434 ? -35.931 5.086 15.770 1.00 50.91 434 TYR A CA 1
ATOM 3498 C C . TYR A 1 434 ? -35.668 4.728 14.299 1.00 50.91 434 TYR A C 1
ATOM 3500 O O . TYR A 1 434 ? -35.503 5.632 13.485 1.00 50.91 434 TYR A O 1
ATOM 3508 N N . SER A 1 435 ? -35.604 3.441 13.949 1.00 55.81 435 SER A N 1
ATOM 3509 C CA . SER A 1 435 ? -35.391 2.999 12.562 1.00 55.81 435 SER A CA 1
ATOM 3510 C C . SER A 1 435 ? -36.730 2.584 11.956 1.00 55.81 435 SER A C 1
ATOM 3512 O O . SER A 1 435 ? -37.382 1.688 12.492 1.00 55.81 435 SER A O 1
ATOM 3514 N N . SER A 1 436 ? -37.150 3.208 10.854 1.00 62.09 436 SER A N 1
ATOM 3515 C CA . SER A 1 436 ? -38.246 2.663 10.047 1.00 62.09 436 SER A CA 1
ATOM 3516 C C . SER A 1 436 ? -37.708 1.443 9.303 1.00 62.09 436 SER A C 1
ATOM 3518 O O . SER A 1 436 ? -36.848 1.564 8.426 1.00 62.09 436 SER A O 1
ATOM 3520 N N . LEU A 1 437 ? -38.222 0.266 9.667 1.00 65.25 437 LEU A N 1
ATOM 3521 C CA . LEU A 1 437 ? -37.905 -1.021 9.033 1.00 65.25 437 LEU A CA 1
ATOM 3522 C C . LEU A 1 437 ? -38.378 -1.092 7.566 1.00 65.25 437 LEU A C 1
ATOM 3524 O O . LEU A 1 437 ? -38.085 -2.064 6.873 1.00 65.25 437 LEU A O 1
ATOM 3528 N N . ASP A 1 438 ? -39.063 -0.048 7.096 1.00 67.00 438 ASP A N 1
ATOM 3529 C CA . ASP A 1 438 ? -39.540 0.106 5.722 1.00 67.00 438 ASP A CA 1
ATOM 3530 C C . ASP A 1 438 ? -38.481 0.711 4.793 1.00 67.00 438 ASP A C 1
ATOM 3532 O O . ASP A 1 438 ? -38.637 0.689 3.577 1.00 67.00 438 ASP A O 1
ATOM 3536 N N . THR A 1 439 ? -37.401 1.263 5.356 1.00 69.75 439 THR A N 1
ATOM 3537 C CA . THR A 1 439 ? -36.357 1.983 4.601 1.00 69.75 439 THR A CA 1
ATOM 3538 C C . THR A 1 439 ? -35.007 1.274 4.577 1.00 69.75 439 THR A C 1
ATOM 3540 O O . THR A 1 439 ? -34.061 1.799 4.002 1.00 69.75 439 THR A O 1
ATOM 3543 N N . VAL A 1 440 ? -34.882 0.126 5.240 1.00 75.06 440 VAL A N 1
ATOM 3544 C CA . VAL A 1 440 ? -33.633 -0.651 5.310 1.00 75.06 440 VAL A CA 1
ATOM 3545 C C . VAL A 1 440 ? -33.553 -1.645 4.149 1.00 75.06 440 VAL A C 1
ATOM 3547 O O . VAL A 1 440 ? -34.569 -1.929 3.530 1.00 75.06 440 VAL A O 1
ATOM 3550 N N . GLU A 1 441 ? -32.373 -2.182 3.840 1.00 73.75 441 GLU A N 1
ATOM 3551 C CA . GLU A 1 441 ? -32.212 -3.200 2.789 1.00 73.75 441 GLU A CA 1
ATOM 3552 C C . GLU A 1 441 ? -31.266 -4.315 3.250 1.00 73.75 441 GLU A C 1
ATOM 3554 O O . GLU A 1 441 ? -30.045 -4.174 3.275 1.00 73.75 441 GLU A O 1
ATOM 3559 N N . TYR A 1 442 ? -31.851 -5.430 3.669 1.00 78.88 442 TYR A N 1
ATOM 3560 C CA . TYR A 1 442 ? -31.162 -6.556 4.284 1.00 78.88 442 TYR A CA 1
ATOM 3561 C C . TYR A 1 442 ? -31.361 -7.798 3.435 1.00 78.88 442 TYR A C 1
ATOM 3563 O O . TYR A 1 442 ? -32.485 -8.271 3.295 1.00 78.88 442 TYR A O 1
ATOM 3571 N N . ILE A 1 443 ? -30.277 -8.310 2.859 1.00 80.56 443 ILE A N 1
ATOM 3572 C CA . ILE A 1 443 ? -30.341 -9.336 1.822 1.00 80.56 443 ILE A CA 1
ATOM 3573 C C . ILE A 1 443 ? -29.614 -10.599 2.285 1.00 80.56 443 ILE A C 1
ATOM 3575 O O . ILE A 1 443 ? -28.441 -10.552 2.652 1.00 80.56 443 ILE A O 1
ATOM 3579 N N . GLU A 1 444 ? -30.296 -11.742 2.226 1.00 84.38 444 GLU A N 1
ATOM 3580 C CA . GLU A 1 444 ? -29.674 -13.068 2.317 1.00 84.38 444 GLU A CA 1
ATOM 3581 C C . GLU A 1 444 ? -29.741 -13.760 0.953 1.00 84.38 444 GLU A C 1
ATOM 3583 O O . GLU A 1 444 ? -30.797 -13.770 0.324 1.00 84.38 444 GLU A O 1
ATOM 3588 N N . TYR A 1 445 ? -28.641 -14.347 0.473 1.00 82.19 445 TYR A N 1
ATOM 3589 C CA . TYR A 1 445 ? -28.619 -14.963 -0.859 1.00 82.19 445 TYR A CA 1
ATOM 3590 C C . TYR A 1 445 ? -27.720 -16.19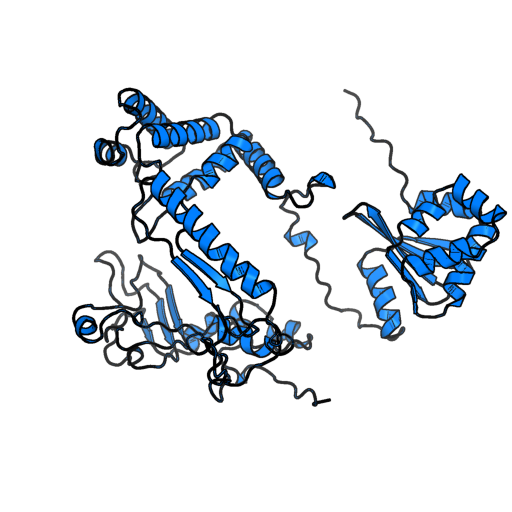1 -0.939 1.00 82.19 445 TYR A C 1
ATOM 3592 O O . TYR A 1 445 ? -26.516 -16.098 -0.730 1.00 82.19 445 TYR A O 1
ATOM 3600 N N . MET A 1 446 ? -28.285 -17.352 -1.278 1.00 81.69 446 MET A N 1
ATOM 3601 C CA . MET A 1 446 ? -27.544 -18.618 -1.423 1.00 81.69 446 MET A CA 1
ATOM 3602 C C . MET A 1 446 ? -26.615 -18.982 -0.246 1.00 81.69 446 MET A C 1
ATOM 3604 O O . MET A 1 446 ? -25.580 -19.621 -0.438 1.00 81.69 446 MET A O 1
ATOM 3608 N N . ASN A 1 447 ? -26.977 -18.592 0.977 1.00 80.81 447 ASN A N 1
ATOM 3609 C CA . ASN A 1 447 ? -26.284 -19.046 2.181 1.00 80.81 447 ASN A CA 1
ATOM 3610 C C . ASN A 1 447 ? -26.583 -20.529 2.440 1.00 80.81 447 ASN A C 1
ATOM 3612 O O . ASN A 1 447 ? -27.634 -21.040 2.052 1.00 80.81 447 ASN A O 1
ATOM 3616 N N . PHE A 1 448 ? -25.663 -21.226 3.100 1.00 80.88 448 PHE A N 1
ATOM 3617 C CA . PHE A 1 448 ? -25.780 -22.658 3.378 1.00 80.88 448 PHE A CA 1
ATOM 3618 C C . PHE A 1 448 ? -25.306 -22.990 4.797 1.00 80.88 448 PHE A C 1
ATOM 3620 O O . PHE A 1 448 ? -24.652 -22.182 5.441 1.00 80.88 448 PHE A O 1
ATOM 3627 N N . GLY A 1 449 ? -25.642 -24.176 5.304 1.00 82.69 449 GLY A N 1
ATOM 3628 C CA . GLY A 1 449 ? -25.370 -24.564 6.694 1.00 82.69 449 GLY A CA 1
ATOM 3629 C C . GLY A 1 449 ? -26.601 -24.456 7.607 1.00 82.69 449 GLY A C 1
ATOM 3630 O O . GLY A 1 449 ? -27.656 -23.994 7.170 1.00 82.69 449 GLY A O 1
ATOM 3631 N N . PRO A 1 450 ? -26.504 -24.933 8.860 1.00 84.44 450 PRO A N 1
ATOM 3632 C CA . PRO A 1 450 ? -27.644 -25.039 9.776 1.00 84.44 450 PRO A CA 1
ATOM 3633 C C . PRO A 1 450 ? -28.307 -23.693 10.111 1.00 84.44 450 PRO A C 1
ATOM 3635 O O . PRO A 1 450 ? -29.523 -23.648 10.273 1.00 84.44 450 PRO A O 1
ATOM 3638 N N . GLY A 1 451 ? -27.550 -22.593 10.146 1.00 85.81 451 GLY A N 1
ATOM 3639 C CA . GLY A 1 451 ? -28.075 -21.246 10.396 1.00 85.81 451 GLY A CA 1
ATOM 3640 C C . GLY A 1 451 ? -28.678 -20.555 9.172 1.00 85.81 451 GLY A C 1
ATOM 3641 O O . GLY A 1 451 ? -29.179 -19.438 9.291 1.00 85.81 451 GLY A O 1
ATOM 3642 N N . ALA A 1 452 ? -28.625 -21.179 7.990 1.00 88.19 452 ALA A N 1
ATOM 3643 C CA . ALA A 1 452 ? -29.124 -20.602 6.739 1.00 88.19 452 ALA A CA 1
ATOM 3644 C C . ALA A 1 452 ? -30.617 -20.861 6.482 1.00 88.19 452 ALA A C 1
ATOM 3646 O O . ALA A 1 452 ? -31.148 -20.419 5.465 1.00 88.19 452 ALA A O 1
ATOM 3647 N N . ASP A 1 453 ? -31.308 -21.562 7.383 1.00 86.25 453 ASP A N 1
ATOM 3648 C CA . ASP A 1 453 ? -32.755 -21.737 7.290 1.00 86.25 453 ASP A CA 1
ATOM 3649 C C . ASP A 1 453 ? -33.481 -20.401 7.491 1.00 86.25 453 ASP A C 1
ATOM 3651 O O . ASP A 1 453 ? -33.410 -19.783 8.553 1.00 86.25 453 ASP A O 1
ATOM 3655 N N . THR A 1 454 ? -34.202 -19.968 6.459 1.00 89.81 454 THR A N 1
ATOM 3656 C CA . THR A 1 454 ? -34.850 -18.655 6.414 1.00 89.81 454 THR A CA 1
ATOM 3657 C C . THR A 1 454 ? -36.334 -18.674 6.800 1.00 89.81 454 THR A C 1
ATOM 3659 O O . THR A 1 454 ? -36.976 -17.626 6.815 1.00 89.81 454 THR A O 1
ATOM 3662 N N . ARG A 1 455 ? -36.905 -19.836 7.156 1.00 89.12 455 ARG A N 1
ATOM 3663 C CA . ARG A 1 455 ? -38.355 -19.988 7.416 1.00 89.12 455 ARG A CA 1
ATOM 3664 C C . ARG A 1 455 ? -38.907 -19.086 8.521 1.00 89.12 455 ARG A C 1
ATOM 3666 O O . ARG A 1 455 ? -40.072 -18.710 8.462 1.00 89.12 455 ARG A O 1
ATOM 3673 N N . ASN A 1 456 ? -38.081 -18.744 9.507 1.00 91.00 456 ASN A N 1
ATOM 3674 C CA . ASN A 1 456 ? -38.478 -17.952 10.675 1.00 91.00 456 ASN A CA 1
ATOM 3675 C C . ASN A 1 456 ? -37.874 -16.540 10.673 1.00 91.00 456 ASN A C 1
ATOM 3677 O O . ASN A 1 456 ? -37.857 -15.882 11.713 1.00 91.00 456 ASN A O 1
ATOM 3681 N N . ARG A 1 457 ? -37.355 -16.082 9.526 1.00 91.25 457 ARG A N 1
ATOM 3682 C CA . ARG A 1 457 ? -36.695 -14.779 9.405 1.00 91.25 457 ARG A CA 1
ATOM 3683 C C . ARG A 1 457 ? -37.659 -13.627 9.643 1.00 91.25 457 ARG A C 1
ATOM 3685 O O . ARG A 1 457 ? -38.875 -13.748 9.455 1.00 91.25 457 ARG A O 1
ATOM 3692 N N . VAL A 1 458 ? -37.088 -12.496 10.051 1.00 87.56 458 VAL A N 1
ATOM 3693 C CA . VAL A 1 458 ? -37.825 -11.242 10.223 1.00 87.56 458 VAL A CA 1
ATOM 3694 C C . VAL A 1 458 ? -38.670 -10.899 8.993 1.00 87.56 458 VAL A C 1
ATOM 3696 O O . VAL A 1 458 ? -38.277 -11.132 7.856 1.00 87.56 458 VAL A O 1
ATOM 3699 N N . GLN A 1 459 ? -39.832 -10.297 9.234 1.00 88.25 459 GLN A N 1
ATOM 3700 C CA . GLN A 1 459 ? -40.786 -9.894 8.194 1.00 88.25 459 GLN A CA 1
ATOM 3701 C C . GLN A 1 459 ? -40.675 -8.393 7.883 1.00 88.25 459 GLN A C 1
ATOM 3703 O O . GLN A 1 459 ? -41.681 -7.701 7.744 1.00 88.25 459 GLN A O 1
ATOM 3708 N N . TRP A 1 460 ? -39.456 -7.848 7.882 1.00 87.25 460 TRP A N 1
ATOM 3709 C CA . TRP A 1 460 ? -39.243 -6.432 7.572 1.00 87.25 460 TRP A CA 1
ATOM 3710 C C . TRP A 1 460 ? -39.529 -6.187 6.092 1.00 87.25 460 TRP A C 1
ATOM 3712 O O . TRP A 1 460 ? -39.142 -6.999 5.259 1.00 87.25 460 TRP A O 1
ATOM 3722 N N . VAL A 1 461 ? -40.157 -5.058 5.753 1.00 84.06 461 VAL A N 1
ATOM 3723 C CA . VAL A 1 461 ? -40.405 -4.689 4.345 1.00 84.06 461 VAL A CA 1
ATOM 3724 C C . VAL A 1 461 ? -39.088 -4.610 3.567 1.00 84.06 461 VAL A C 1
ATOM 3726 O O . VAL A 1 461 ? -39.025 -5.030 2.420 1.00 84.06 461 VAL A O 1
ATOM 3729 N N . GLY A 1 462 ? -38.031 -4.127 4.223 1.00 78.44 462 GLY A N 1
ATOM 3730 C CA . GLY A 1 462 ? -36.675 -4.063 3.693 1.00 78.44 462 GLY A CA 1
ATOM 3731 C C . GLY A 1 462 ? -35.860 -5.359 3.741 1.00 78.44 462 GLY A C 1
ATOM 3732 O O . GLY A 1 462 ? -34.654 -5.315 3.508 1.00 78.44 462 GLY A O 1
ATOM 3733 N N . TYR A 1 463 ? -36.445 -6.498 4.124 1.00 86.75 463 TYR A N 1
ATOM 3734 C CA . TYR A 1 463 ? -35.751 -7.789 4.121 1.00 86.75 463 TYR A CA 1
ATOM 3735 C C . TYR A 1 463 ? -36.034 -8.549 2.823 1.00 86.75 463 TYR A C 1
ATOM 3737 O O . TYR A 1 463 ? -37.184 -8.806 2.472 1.00 86.75 463 TYR A O 1
ATOM 3745 N N . HIS A 1 464 ? -34.969 -8.955 2.137 1.00 84.50 464 HIS A N 1
ATOM 3746 C CA . HIS A 1 464 ? -35.025 -9.665 0.867 1.00 84.50 464 HIS A CA 1
ATOM 3747 C C . HIS A 1 464 ? -34.297 -11.001 1.001 1.00 84.50 464 HIS A C 1
ATOM 3749 O O . HIS A 1 464 ? -33.118 -11.062 1.346 1.00 84.50 464 HIS A O 1
ATOM 3755 N N . ASN A 1 465 ? -34.990 -12.091 0.690 1.00 83.88 465 ASN A N 1
ATOM 3756 C CA . ASN A 1 465 ? -34.411 -13.427 0.732 1.00 83.88 465 ASN A CA 1
ATOM 3757 C C . ASN A 1 465 ? -34.306 -14.010 -0.675 1.00 83.88 465 ASN A C 1
ATOM 3759 O O . ASN A 1 465 ? -35.293 -14.083 -1.405 1.00 83.88 465 ASN A O 1
ATOM 3763 N N . ASN A 1 466 ? -33.101 -14.445 -1.025 1.00 75.75 466 ASN A N 1
ATOM 3764 C CA . ASN A 1 466 ? -32.749 -15.127 -2.262 1.00 75.75 466 ASN A CA 1
ATOM 3765 C C . ASN A 1 466 ? -33.202 -14.385 -3.536 1.00 75.75 466 ASN A C 1
ATOM 3767 O O . ASN A 1 466 ? -33.452 -14.998 -4.575 1.00 75.75 466 ASN A O 1
ATOM 3771 N N . SER A 1 467 ? -33.303 -13.056 -3.449 1.00 76.75 467 SER A N 1
ATOM 3772 C CA . SER A 1 467 ? -33.691 -12.176 -4.549 1.00 76.75 467 SER A CA 1
ATOM 3773 C C . SER A 1 467 ? -32.497 -11.946 -5.468 1.00 76.75 467 SER A C 1
ATOM 3775 O O . SER A 1 467 ? -31.585 -11.186 -5.147 1.00 76.75 467 SER A O 1
ATOM 3777 N N . THR A 1 468 ? -32.487 -12.610 -6.624 1.00 70.88 468 THR A N 1
ATOM 3778 C CA . THR A 1 468 ? -31.410 -12.454 -7.614 1.00 70.88 468 THR A CA 1
ATOM 3779 C C . THR A 1 468 ? -31.307 -11.006 -8.099 1.00 70.88 468 THR A C 1
ATOM 3781 O O . THR A 1 468 ? -30.211 -10.463 -8.147 1.00 70.88 468 THR A O 1
ATOM 3784 N N . THR A 1 469 ? -32.441 -10.342 -8.342 1.00 70.62 469 THR A N 1
ATOM 3785 C CA . THR A 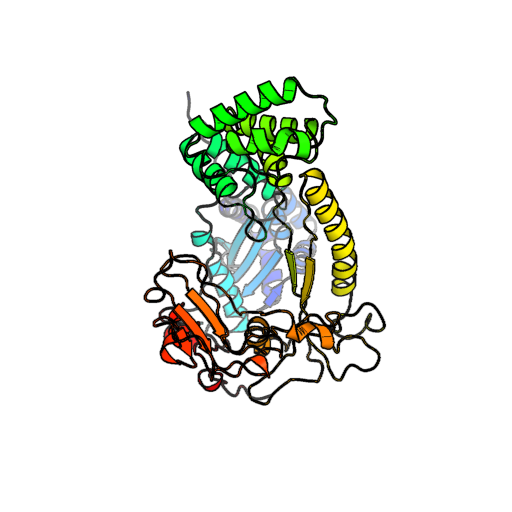1 469 ? -32.502 -8.947 -8.810 1.00 70.62 469 THR A CA 1
ATOM 3786 C C . THR A 1 469 ? -31.901 -7.942 -7.832 1.00 70.62 469 THR A C 1
ATOM 3788 O O . THR A 1 469 ? -31.410 -6.893 -8.248 1.00 70.62 469 THR A O 1
ATOM 3791 N N . ASP A 1 470 ? -31.943 -8.231 -6.530 1.00 67.69 470 ASP A N 1
ATOM 3792 C CA . ASP A 1 470 ? -31.350 -7.344 -5.532 1.00 67.69 470 ASP A CA 1
ATOM 3793 C C . ASP A 1 470 ? -29.843 -7.549 -5.429 1.00 67.69 470 ASP A C 1
ATOM 3795 O O . ASP A 1 470 ? -29.115 -6.569 -5.315 1.00 67.69 470 ASP A O 1
ATOM 3799 N N . VAL A 1 471 ? -29.355 -8.784 -5.573 1.00 67.38 471 VAL A N 1
ATOM 3800 C CA . VAL A 1 471 ? -27.914 -9.070 -5.518 1.00 67.38 471 VAL A CA 1
ATOM 3801 C C . VAL A 1 471 ? -27.200 -8.719 -6.830 1.00 67.38 471 VAL A C 1
ATOM 3803 O O . VAL A 1 471 ? -26.027 -8.354 -6.800 1.00 67.38 471 VAL A O 1
ATOM 3806 N N . GLU A 1 472 ? -27.895 -8.736 -7.977 1.00 68.56 472 GLU A N 1
ATOM 3807 C CA . GLU A 1 472 ? -27.328 -8.380 -9.294 1.00 68.56 472 GLU A CA 1
ATOM 3808 C C . GLU A 1 472 ? -26.712 -6.981 -9.284 1.00 68.56 472 GLU A C 1
ATOM 3810 O O . GLU A 1 472 ? -25.630 -6.784 -9.833 1.00 68.56 472 GLU A O 1
ATOM 3815 N N . LYS A 1 473 ? -27.335 -6.046 -8.556 1.00 63.50 473 LYS A N 1
ATOM 3816 C CA . LYS A 1 473 ? -26.862 -4.666 -8.360 1.00 63.50 473 LYS A CA 1
ATOM 3817 C C . LYS A 1 473 ? -25.472 -4.584 -7.719 1.00 63.50 473 LYS A C 1
ATOM 3819 O O . LYS A 1 473 ? -24.818 -3.552 -7.834 1.00 63.50 473 LYS A O 1
ATOM 3824 N N . PHE A 1 474 ? -25.042 -5.640 -7.030 1.00 60.94 474 PHE A N 1
ATOM 3825 C CA . PHE A 1 474 ? -23.771 -5.712 -6.311 1.00 60.94 474 PHE A CA 1
ATOM 3826 C C . PHE A 1 474 ? -22.718 -6.554 -7.044 1.00 60.94 474 PHE A C 1
ATOM 3828 O O . PHE A 1 474 ? -21.649 -6.811 -6.496 1.00 60.94 474 PHE A O 1
ATOM 3835 N N . THR A 1 475 ? -22.996 -6.965 -8.284 1.00 61.50 475 THR A N 1
ATOM 3836 C CA . THR A 1 475 ? -22.029 -7.662 -9.141 1.00 61.50 475 THR A CA 1
ATOM 3837 C C . THR A 1 475 ? -21.026 -6.705 -9.770 1.00 61.50 475 THR A C 1
ATOM 3839 O O . THR A 1 475 ? -21.302 -5.517 -9.966 1.00 61.50 475 THR A O 1
ATOM 3842 N N . VAL A 1 476 ? -19.869 -7.243 -10.162 1.00 54.00 476 VAL A N 1
ATOM 3843 C CA . VAL A 1 476 ? -18.820 -6.509 -10.887 1.00 54.00 476 VAL A CA 1
ATOM 3844 C C . VAL A 1 476 ? -19.385 -5.795 -12.123 1.00 54.00 476 VAL A C 1
ATOM 3846 O O . VAL A 1 476 ? -19.028 -4.646 -12.373 1.00 54.00 476 VAL A O 1
ATOM 3849 N N . GLN A 1 477 ? -20.321 -6.413 -12.854 1.00 58.69 477 GLN A N 1
ATOM 3850 C CA . GLN A 1 477 ? -20.998 -5.808 -14.007 1.00 58.69 477 GLN A CA 1
ATOM 3851 C C . GLN A 1 477 ? -21.759 -4.523 -13.662 1.00 58.69 477 GLN A C 1
ATOM 3853 O O . GLN A 1 477 ? -21.758 -3.583 -14.455 1.00 58.69 477 GLN A O 1
ATOM 3858 N N . SER A 1 478 ? -22.437 -4.476 -12.515 1.00 54.81 478 SER A N 1
ATOM 3859 C CA . SER A 1 478 ? -23.199 -3.293 -12.102 1.00 54.81 478 SER A CA 1
ATOM 3860 C C . SER A 1 478 ? -22.305 -2.161 -11.599 1.00 54.81 478 SER A C 1
ATOM 3862 O O . SER A 1 478 ? -22.660 -0.995 -11.766 1.00 54.81 478 SER A O 1
ATOM 3864 N N . PHE A 1 479 ? -21.137 -2.486 -11.037 1.00 48.47 479 PHE A N 1
ATOM 3865 C CA . PHE A 1 479 ? -20.148 -1.492 -10.610 1.00 48.47 479 PHE A CA 1
ATOM 3866 C C . PHE A 1 479 ? -19.306 -0.945 -11.768 1.00 48.47 479 PHE A C 1
ATOM 3868 O O . PHE A 1 479 ? -18.970 0.239 -11.780 1.00 48.47 479 PHE A O 1
ATOM 3875 N N . LEU A 1 480 ? -18.980 -1.784 -12.751 1.00 51.91 480 LEU A N 1
ATOM 3876 C CA . LEU A 1 480 ? -18.168 -1.425 -13.909 1.00 51.91 480 LEU A CA 1
ATOM 3877 C C . LEU A 1 480 ? -19.057 -1.289 -15.148 1.00 51.91 480 LEU A C 1
ATOM 3879 O O . LEU A 1 480 ? -19.232 -2.230 -15.925 1.00 51.91 480 LEU A O 1
ATOM 3883 N N . GLN A 1 481 ? -19.617 -0.095 -15.347 1.00 47.91 481 GLN A N 1
ATOM 3884 C CA . GLN A 1 481 ? -20.412 0.208 -16.540 1.00 47.91 481 GLN A CA 1
ATOM 3885 C C . GLN A 1 481 ? -19.620 -0.119 -17.816 1.00 47.91 481 GLN A C 1
ATOM 3887 O O . GLN A 1 481 ? -18.473 0.293 -17.982 1.00 47.91 481 GLN A O 1
ATOM 3892 N N . GLY A 1 482 ? -20.225 -0.904 -18.709 1.00 49.41 482 GLY A N 1
ATOM 3893 C CA . GLY A 1 482 ? -19.583 -1.327 -19.954 1.00 49.41 482 GLY A CA 1
ATOM 3894 C C . GLY A 1 482 ? -18.500 -2.402 -19.799 1.00 49.41 482 GLY A C 1
ATOM 3895 O O . GLY A 1 482 ? -17.876 -2.740 -20.797 1.00 49.41 482 GLY A O 1
ATOM 3896 N N . ALA A 1 483 ? -18.284 -2.992 -18.611 1.00 52.78 483 ALA A N 1
ATOM 3897 C CA . ALA A 1 483 ? -17.323 -4.089 -18.394 1.00 52.78 483 ALA A CA 1
ATOM 3898 C C . ALA A 1 483 ? -17.442 -5.202 -19.444 1.00 52.78 483 ALA A C 1
ATOM 3900 O O . ALA A 1 483 ? -16.454 -5.636 -20.023 1.00 52.78 483 ALA A O 1
ATOM 3901 N N . ASN A 1 484 ? -18.668 -5.606 -19.774 1.00 54.62 484 ASN A N 1
ATOM 3902 C CA . ASN A 1 484 ? -18.933 -6.613 -20.801 1.00 54.62 484 ASN A CA 1
ATOM 3903 C C . ASN A 1 484 ? -18.611 -6.155 -22.239 1.00 54.62 484 ASN A C 1
ATOM 3905 O O . ASN A 1 484 ? -18.831 -6.928 -23.164 1.00 54.62 484 ASN A O 1
ATOM 3909 N N . GLU A 1 485 ? -18.154 -4.932 -22.473 1.00 56.62 485 GLU A N 1
ATOM 3910 C CA . GLU A 1 485 ? -17.774 -4.416 -23.793 1.00 56.62 485 GLU A CA 1
ATOM 3911 C C . GLU A 1 485 ? -16.257 -4.260 -23.898 1.00 56.62 485 GLU A C 1
ATOM 3913 O O . GLU A 1 485 ? -15.674 -4.764 -24.853 1.00 56.62 485 GLU A O 1
ATOM 3918 N N . TRP A 1 486 ? -15.609 -3.658 -22.893 1.00 51.50 486 TRP A N 1
ATOM 3919 C CA . TRP A 1 486 ? -14.163 -3.398 -22.914 1.00 51.50 486 TRP A CA 1
ATOM 3920 C C . TRP A 1 486 ? -13.308 -4.464 -22.211 1.00 51.50 486 TRP A C 1
ATOM 3922 O O . TRP A 1 486 ? -12.150 -4.635 -22.574 1.00 51.50 486 TRP A O 1
ATOM 3932 N N . LEU A 1 487 ? -13.843 -5.233 -21.251 1.00 52.47 487 LEU A N 1
ATOM 3933 C CA . LEU A 1 487 ? -13.107 -6.378 -20.684 1.00 52.47 487 LEU A CA 1
ATOM 3934 C C . LEU A 1 487 ? -13.225 -7.628 -21.561 1.00 52.47 487 LEU A C 1
ATOM 3936 O O . LEU A 1 487 ? -12.363 -8.497 -21.505 1.00 52.47 487 LEU A O 1
ATOM 3940 N N . LYS A 1 488 ? -14.247 -7.723 -22.424 1.00 50.31 488 LYS A N 1
ATOM 3941 C CA . LYS A 1 488 ? -14.358 -8.829 -23.395 1.00 50.31 488 LYS A CA 1
ATOM 3942 C C . LYS A 1 488 ? -13.191 -8.897 -24.385 1.00 50.31 488 LYS A C 1
ATOM 3944 O O . LYS A 1 488 ? -12.966 -9.962 -24.945 1.00 50.31 488 LYS A O 1
ATOM 3949 N N . SER A 1 489 ? -12.496 -7.786 -24.638 1.00 49.72 489 SER A N 1
ATOM 3950 C CA . SER A 1 489 ? -11.322 -7.741 -25.521 1.00 49.72 489 SER A CA 1
ATOM 3951 C C . SER A 1 489 ? -10.015 -8.086 -24.808 1.00 49.72 489 SER A C 1
ATOM 3953 O O . SER A 1 489 ? -8.965 -8.113 -25.441 1.00 49.72 489 SER A O 1
ATOM 3955 N N . THR A 1 490 ? -10.064 -8.307 -23.495 1.00 46.25 490 THR A N 1
ATOM 3956 C CA . THR A 1 490 ? -8.920 -8.756 -22.705 1.00 46.25 490 THR A CA 1
ATOM 3957 C C . THR A 1 490 ? -9.075 -10.256 -22.493 1.00 46.25 490 THR A C 1
ATOM 3959 O O . THR A 1 490 ? -10.123 -10.676 -22.014 1.00 46.25 490 THR A O 1
ATOM 3962 N N . ASP A 1 491 ? -8.062 -11.073 -22.798 1.00 51.03 491 ASP A N 1
ATOM 3963 C CA . ASP A 1 491 ? -8.069 -12.536 -22.564 1.00 51.03 491 ASP A CA 1
ATOM 3964 C C . ASP A 1 491 ? -8.091 -12.913 -21.060 1.00 51.03 491 ASP A C 1
ATOM 3966 O O . ASP A 1 491 ? -7.704 -14.007 -20.646 1.00 51.03 491 ASP A O 1
ATOM 3970 N N . LEU A 1 492 ? -8.512 -11.980 -20.204 1.00 47.56 492 LEU A N 1
ATOM 3971 C CA . LEU A 1 492 ? -8.653 -12.154 -18.775 1.00 47.56 492 LEU A CA 1
ATOM 3972 C C . LEU A 1 492 ? -9.944 -12.930 -18.487 1.00 47.56 492 LEU A C 1
ATOM 3974 O O . LEU A 1 492 ? -11.023 -12.518 -18.924 1.00 47.56 492 LEU A O 1
ATOM 3978 N N . PRO A 1 493 ? -9.878 -14.029 -17.715 1.00 52.56 493 PRO A N 1
ATOM 3979 C CA . PRO A 1 493 ? -11.076 -14.721 -17.268 1.00 52.56 493 PRO A CA 1
ATOM 3980 C C . PRO A 1 493 ? -11.866 -13.797 -16.334 1.00 52.56 493 PRO A C 1
ATOM 3982 O O . PRO A 1 493 ? -11.473 -13.575 -15.191 1.00 52.56 493 PRO A O 1
ATOM 3985 N N . LEU A 1 494 ? -12.973 -13.245 -16.837 1.00 52.19 494 LEU A N 1
ATOM 3986 C CA . LEU A 1 494 ? -13.844 -12.336 -16.098 1.00 52.19 494 LEU A CA 1
ATOM 3987 C C . LEU A 1 494 ? -15.139 -13.036 -15.677 1.00 52.19 494 LEU A C 1
ATOM 3989 O O . LEU A 1 494 ? -15.869 -13.582 -16.509 1.00 52.19 494 LEU A O 1
ATOM 3993 N N . CYS A 1 495 ? -15.456 -12.925 -14.391 1.00 57.19 495 CYS A N 1
ATOM 3994 C CA . CYS A 1 495 ? -16.773 -13.204 -13.841 1.00 57.19 495 CYS A CA 1
ATOM 3995 C C . CYS A 1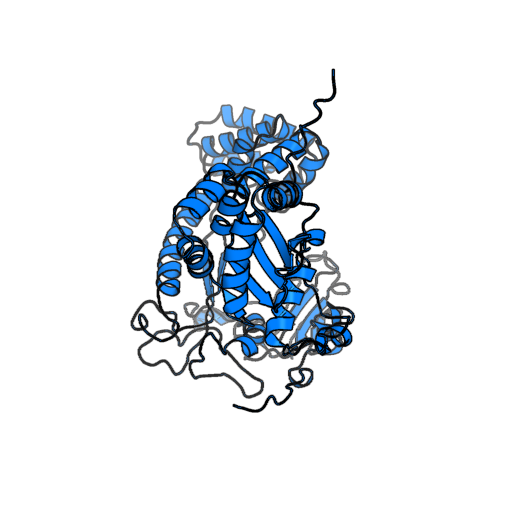 495 ? -17.485 -11.877 -13.561 1.00 57.19 495 CYS A C 1
ATOM 3997 O O . CYS A 1 495 ? -17.264 -11.232 -12.544 1.00 57.19 495 CYS A O 1
ATOM 3999 N N . SER A 1 496 ? -18.295 -11.411 -14.515 1.00 55.03 496 SER A N 1
ATOM 4000 C CA . SER A 1 496 ? -18.986 -10.120 -14.394 1.00 55.03 496 SER A CA 1
ATOM 4001 C C . SER A 1 496 ? -20.358 -10.230 -13.715 1.00 55.03 496 SER A C 1
ATOM 4003 O O . SER A 1 496 ? -20.827 -9.245 -13.149 1.00 55.03 496 SER A O 1
ATOM 4005 N N . GLY A 1 497 ? -20.978 -11.416 -13.732 1.00 57.22 497 GLY A N 1
ATOM 4006 C CA . GLY A 1 497 ? -22.295 -11.695 -13.149 1.00 57.22 497 GLY A CA 1
ATOM 4007 C C . GLY A 1 497 ? -22.262 -12.441 -11.809 1.00 57.22 497 GLY A C 1
ATOM 4008 O O . GLY A 1 497 ? -21.211 -12.710 -11.238 1.00 57.22 497 GLY A O 1
ATOM 4009 N N . LEU A 1 498 ? -23.450 -12.788 -11.310 1.00 51.38 498 LEU A N 1
ATOM 4010 C CA . LEU A 1 498 ? -23.666 -13.459 -10.017 1.00 51.38 498 LEU A CA 1
ATOM 4011 C C . LEU A 1 498 ? -23.284 -14.939 -10.001 1.00 51.38 498 LEU A C 1
ATOM 4013 O O . LEU A 1 498 ? -23.083 -15.526 -8.935 1.00 51.38 498 LEU A O 1
ATOM 4017 N N . TYR A 1 499 ? -23.270 -15.572 -11.170 1.00 56.78 499 TYR A N 1
ATOM 4018 C CA . TYR A 1 499 ? -23.070 -17.004 -11.300 1.00 56.78 499 TYR A CA 1
ATOM 4019 C C . TYR A 1 499 ? -21.857 -17.313 -12.167 1.00 56.78 499 TYR A C 1
ATOM 4021 O O . TYR A 1 499 ? -21.569 -16.618 -13.134 1.00 56.78 499 TYR A O 1
ATOM 4029 N N . ALA A 1 500 ? -21.194 -18.440 -11.897 1.00 48.12 500 ALA A N 1
ATOM 4030 C CA . ALA A 1 500 ? -20.034 -18.850 -12.684 1.00 48.12 500 ALA A CA 1
ATOM 4031 C C . ALA A 1 500 ? -20.382 -19.234 -14.142 1.00 48.12 500 ALA A C 1
ATOM 4033 O O . ALA A 1 500 ? -19.518 -19.173 -15.012 1.00 48.12 500 ALA A O 1
ATOM 4034 N N . LYS A 1 501 ? -21.656 -19.538 -14.442 1.00 45.91 501 LYS A N 1
ATOM 4035 C CA . LYS A 1 501 ? -22.192 -19.652 -15.817 1.00 45.91 501 LYS A CA 1
ATOM 4036 C C . LYS A 1 501 ? -22.190 -18.329 -16.598 1.00 45.91 501 LYS A C 1
ATOM 4038 O O . LYS A 1 501 ? -22.243 -18.363 -17.824 1.00 45.91 501 LYS A O 1
ATOM 4043 N N . ASP A 1 502 ? -22.149 -17.195 -15.898 1.00 45.00 502 ASP A N 1
ATOM 4044 C CA . ASP A 1 502 ? -22.033 -15.867 -16.505 1.00 45.00 502 ASP A CA 1
ATOM 4045 C C . ASP A 1 502 ? -20.563 -15.559 -16.855 1.00 45.00 502 ASP A C 1
ATOM 4047 O O . ASP A 1 502 ? -20.277 -14.591 -17.557 1.00 45.00 502 ASP A O 1
ATOM 4051 N N . CYS A 1 503 ? -19.627 -16.416 -16.421 1.00 45.47 503 CYS A N 1
ATOM 4052 C CA . CYS A 1 503 ? -18.223 -16.364 -16.804 1.00 45.47 503 CYS A CA 1
ATOM 4053 C C . CYS A 1 503 ? -18.006 -17.173 -18.088 1.00 45.47 503 CYS A C 1
ATOM 4055 O O . CYS A 1 503 ? -18.233 -18.388 -18.135 1.00 45.47 503 CYS A O 1
ATOM 4057 N N . LYS A 1 504 ? -17.488 -16.530 -19.137 1.00 46.00 504 LYS A N 1
ATOM 4058 C CA . LYS A 1 504 ? -16.935 -17.275 -20.270 1.00 46.00 504 LYS A CA 1
ATOM 4059 C C . LYS A 1 504 ? -15.615 -17.911 -19.843 1.00 46.00 504 LYS A C 1
ATOM 4061 O O . LYS A 1 504 ? -14.612 -17.231 -19.670 1.00 46.00 504 LYS A O 1
ATOM 4066 N N . ARG A 1 505 ? -15.608 -19.238 -19.715 1.00 44.44 505 ARG A N 1
ATOM 4067 C CA . ARG A 1 505 ? -14.387 -20.019 -19.918 1.00 44.44 505 ARG A CA 1
ATOM 4068 C C . ARG A 1 505 ? -14.246 -20.209 -21.414 1.00 44.44 505 ARG A C 1
ATOM 4070 O O . ARG A 1 505 ? -14.861 -21.124 -21.960 1.00 44.44 505 ARG A O 1
ATOM 4077 N N . ASP A 1 506 ? -13.457 -19.367 -22.068 1.00 36.59 506 ASP A N 1
ATOM 4078 C CA . ASP A 1 506 ? -12.906 -19.815 -23.334 1.00 36.59 506 ASP A CA 1
ATOM 4079 C C . ASP A 1 506 ? -12.018 -21.012 -23.009 1.00 36.59 506 ASP A C 1
ATOM 4081 O O . ASP A 1 506 ? -11.131 -20.971 -22.155 1.00 36.59 506 ASP A O 1
ATOM 4085 N N . SER A 1 507 ? -12.371 -22.139 -23.610 1.00 34.28 507 SER A N 1
ATOM 4086 C CA . SER A 1 507 ? -11.582 -23.355 -23.629 1.00 34.28 507 SER A CA 1
ATOM 4087 C C . SER A 1 507 ? -10.261 -23.065 -24.341 1.00 34.28 507 SER A C 1
ATOM 4089 O O . SER A 1 507 ? -10.085 -23.434 -25.500 1.00 34.28 507 SER A O 1
ATOM 4091 N N . ALA A 1 508 ? -9.345 -22.379 -23.661 1.00 30.45 508 ALA A N 1
ATOM 4092 C CA . ALA A 1 508 ? -7.947 -22.355 -24.030 1.00 30.45 508 ALA A CA 1
ATOM 4093 C C . ALA A 1 508 ? -7.431 -23.775 -23.806 1.00 30.45 508 ALA A C 1
ATOM 4095 O O . ALA A 1 508 ? -7.440 -24.308 -22.693 1.00 30.45 508 ALA A O 1
ATOM 4096 N N . GLN A 1 509 ? -7.123 -24.421 -24.923 1.00 27.22 509 GLN A N 1
ATOM 4097 C CA . GLN A 1 509 ? -6.587 -25.763 -24.982 1.00 27.22 509 GLN A CA 1
ATOM 4098 C C . GLN A 1 509 ? -5.399 -25.890 -24.034 1.00 27.22 509 GLN A C 1
ATOM 4100 O O . GLN A 1 509 ? -4.490 -25.065 -24.029 1.00 27.22 509 GLN A O 1
ATOM 4105 N N . VAL A 1 510 ? -5.449 -26.964 -23.254 1.00 27.28 510 VAL A N 1
ATOM 4106 C CA . VAL A 1 510 ? -4.300 -27.558 -22.586 1.00 27.28 510 VAL A CA 1
ATOM 4107 C C . VAL A 1 510 ? -3.164 -27.683 -23.604 1.00 27.28 510 VAL A C 1
ATOM 4109 O O . VAL A 1 510 ? -3.311 -28.419 -24.581 1.00 27.28 510 VAL A O 1
ATOM 4112 N N . TYR A 1 511 ? -2.059 -26.992 -23.343 1.00 28.23 511 TYR A N 1
ATOM 4113 C CA . TYR A 1 511 ? -0.718 -27.410 -23.736 1.00 28.23 511 TYR A CA 1
ATOM 4114 C C . TYR A 1 511 ? 0.179 -27.363 -22.509 1.00 28.23 511 TYR A C 1
ATOM 4116 O O . TYR A 1 511 ? 0.122 -26.341 -21.787 1.00 28.23 511 TYR A O 1
#